Protein AF-0000000078662053 (afdb_homodimer)

InterPro domains:
  IPR011032 GroES-like superfamily [SSF50129] (4-153)
  IPR013149 Alcohol dehydrogenase-like, C-terminal [PF00107] (160-265)
  IPR013154 Alcohol dehydrogenase-like, N-terminal [PF08240] (30-118)
  IPR020843 Enoylreductase domain [SM00829] (16-331)
  IPR036291 NAD(P)-binding domain superfamily [SSF51735] (121-272)
  IPR051603 Zinc-Containing ADH Family: Quinone Oxidoreductase/CCCR [PTHR44154] (5-331)

Nearest PDB structures (foldseek):
  3gaz-assembly1_B  TM=9.980E-01  e=2.563E-67  Novosphingobium aromaticivorans DSM 12444
  5k1s-assembly2_D  TM=8.506E-01  e=8.830E-27  Myxococcus xanthus DK 1622
  4eye-assembly1_A  TM=8.796E-01  e=3.516E-25  Mycobacteroides abscessus ATCC 19977
  5dp2-assembly1_A  TM=8.331E-01  e=6.910E-25  Lyngbya majuscula
  4w9n-assembly3_D  TM=8.211E-01  e=9.992E-23  Homo sapiens

Organism: Novosphingobium aromaticivorans (strain ATCC 700278 / DSM 12444 / CCUG 56034 / CIP 105152 / NBRC 16084 / F199) (NCBI:txid279238)

Sequence (686 aa):
MTTPTMIAAVVEEANGPFVLRKLARPQPAPGQVLVQIEASGTNPLDAKIRAGEAPHAQQPLPAILGMDLAGTVVAVGPEVDSFRVGDAVFGLTGGVGGLQGTHAQFAAVDARLLASKPAALTMRQASVLPLVFITAWEGLVDRAQVQDGQTVLIQGGGGGVGHVAIQIALARGARVFATARGSDLEYVRDLGATPIDASREPEDYAAEHTAGQGFDLVYDTLGGPVLDASFSAVKRFGHVVSCLGWGTHKLAPLSFKQATYSGVFTLHTLLANEGLAHFGEMLREADALVQTGKLAPRLDPRTFSIAEIGSAYDAVLGRNDVPRQRGKIAITVEPQFNLHEQRMTTPTMIAAVVEEANGPFVLRKLARPQPAPGQVLVQIEASGTNPLDAKIRAGEAPHAQQPLPAILGMDLAGTVVAVGPEVDSFRVGDAVFGLTGGVGGLQGTHAQFAAVDARLLASKPAALTMRQASVLPLVFITAWEGLVDRAQVQDGQTVLIQGGGGGVGHVAIQIALARGARVFATARGSDLEYVRDLGATPIDASREPEDYAAEHTAGQGFDLVYDTLGGPVLDASFSAVKRFGHVVSCLGWGTHKLAPLSFKQATYSGVFTLHTLLANEGLAHFGEMLREADALVQTGKLAPRLDPRTFSIAEIGSAYDAVLGRNDVPRQRGKIAITVEPQFNLHEQR

Solvent-accessible surface area (backbone atoms only — not compa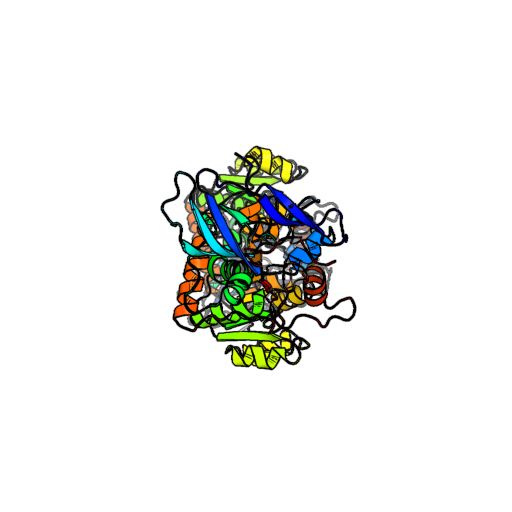rable to full-atom values): 33588 Å² total; per-residue (Å²): 130,84,75,56,65,32,47,30,38,30,31,60,45,67,68,47,65,70,39,81,38,82,39,74,46,71,72,37,47,74,39,12,26,22,29,42,25,40,8,20,13,58,51,75,63,46,56,31,45,42,54,66,70,34,74,90,46,48,52,62,71,55,34,36,42,28,33,12,26,8,29,31,27,71,41,71,15,53,86,50,80,91,67,52,70,69,40,50,29,26,24,49,64,32,36,34,50,68,38,67,18,33,42,26,32,56,42,55,32,58,50,44,27,36,25,66,44,43,84,92,46,52,48,50,51,46,4,51,34,34,58,30,44,49,47,27,41,44,36,42,48,72,68,64,51,67,45,65,69,37,39,33,35,30,40,43,19,58,40,74,39,20,46,43,36,53,29,53,42,45,71,45,45,26,45,44,32,23,24,21,60,76,74,30,31,57,52,30,38,73,71,67,30,48,56,36,65,59,86,58,54,41,68,55,56,20,38,71,75,39,77,56,51,25,28,48,30,26,42,29,65,72,16,65,72,56,37,54,38,42,36,61,25,33,13,66,63,14,38,37,29,22,64,38,46,50,51,74,43,67,35,33,62,28,15,70,34,33,16,32,39,34,24,41,43,69,62,48,32,71,64,66,70,42,69,48,51,54,51,13,53,50,40,46,50,49,30,54,33,39,74,70,69,47,45,75,74,60,60,25,87,69,82,32,42,63,90,40,40,63,60,49,55,26,17,69,69,41,35,94,90,31,67,53,55,63,50,36,47,33,31,36,30,59,82,79,63,60,89,67,77,85,117,128,84,75,57,63,32,47,31,38,31,30,61,46,65,68,46,66,70,40,82,39,83,39,75,46,73,72,37,48,74,39,12,25,22,28,41,26,41,8,20,10,56,50,76,63,47,57,30,44,45,54,64,70,35,75,90,46,48,52,64,70,56,36,37,43,27,34,13,25,7,27,30,28,71,40,70,16,53,90,50,81,88,66,52,69,69,40,51,30,25,25,50,67,31,36,35,51,67,38,66,17,31,42,25,31,56,42,53,31,59,50,42,27,36,25,65,45,44,84,90,46,53,49,50,51,45,5,52,34,33,57,31,44,49,47,27,42,44,36,43,49,72,68,64,52,67,45,64,69,37,38,33,36,30,40,44,19,58,42,74,39,19,45,43,34,51,29,54,42,45,70,47,46,27,45,44,32,22,24,21,58,75,74,30,32,58,52,32,38,73,71,67,29,47,57,37,63,60,86,57,53,43,70,57,54,20,37,73,75,40,77,57,50,26,25,48,29,25,40,30,64,74,17,65,73,56,37,54,39,42,36,63,24,33,12,67,62,13,37,37,28,23,65,38,47,49,49,74,43,69,34,32,61,27,15,70,31,34,16,33,39,34,26,40,43,71,63,48,32,70,64,67,70,43,70,47,51,53,50,14,54,51,41,45,50,48,28,54,32,38,75,70,71,48,46,75,73,58,59,26,86,68,82,31,41,62,89,40,42,62,59,49,55,26,17,69,69,42,34,94,90,32,67,52,55,63,50,36,46,33,32,36,30,60,82,79,64,66,90,72,77,87,118

Radius of gyration: 30.58 Å; Cα contacts (8 Å, |Δi|>4): 1818; chains: 2; bounding box: 50×102×72 Å

Foldseek 3Di:
DPQDWWWFFWQADAPGGTDIDIGGADDAEAQKFKWQFFKFWDDPVQNCVSNVNCVVQVEDPRARAGFKTWGFTQGDYHPDDPDDGGFIKIFRFDRGQHAHHRRIRMHIGRPLGIAGFQPVDDRQFRRHQQPLLLQLCCFCPVPQNAAAAFEEEEEALQDSNNVNNLLVNVVRHYQYEYEDDDPSQVVSVVLPHHYDHNPDQLQVVLCVPVVRQAGQEYEYEDEDVVVQSNLQRHGQQHEYEYQHPDDDYDCCSNVVSVYYYDYGDPSCCVNVVPPSNVSRVSVVVVSVCVVVVSDGFFEFPDAAESVRVRLQSCQCVVHPVHDHGSGIYMYGYDNPDDPPPPD/DPQDWWWFFWQADAPGGTDIDIGGADDAEAQKFKWQFFKFWDDPVQNCVSNVNCVVQVEDPRARAGFKTWGFTQGDYHPDDPDDGGFIKIFRFDRGQHAHHRRIRMHIGRPLGIAGFQPVDDRQFRRHQQPLLLQLCCFCPVPQNAAAAFEEEEEALQDSNNVNNLLVNVVRHYQYEYEDDDPSQVVSVVLPHHYDHNPDQLQVVLCVPVVRQAGQEYEYEDEDVVVQSNLQRHGQQHEYEYQHPDDDYDCCSNVVSVYYYDYGDPSCCVNVVPPSNVSRVSVVVVSVCVVVVSDGFFEFPDAAESVRVRLQSCQCVVHPVRDHGSGIYMYGYDNPDDPDDPD

pLDDT: mean 96.48, std 7.67, range [32.75, 99.0]

Structure (mmCIF, N/CA/C/O backbone):
data_AF-0000000078662053-model_v1
#
loop_
_entity.id
_entity.type
_entity.pdbx_description
1 polymer 'Alcohol dehydrogenase superfamily, zinc-containing'
#
loop_
_atom_site.group_PDB
_atom_site.id
_atom_site.type_symbol
_atom_site.label_atom_id
_atom_site.label_alt_id
_atom_site.label_comp_id
_atom_site.label_asym_id
_atom_site.label_entity_id
_atom_site.label_seq_id
_atom_site.pdbx_PDB_ins_code
_atom_site.Cartn_x
_atom_site.Cartn_y
_atom_site.Cartn_z
_atom_site.occupancy
_atom_site.B_iso_or_equiv
_atom_site.auth_seq_id
_atom_site.auth_comp_id
_atom_site.auth_asym_id
_atom_site.auth_atom_id
_atom_site.pdbx_PDB_model_num
ATOM 1 N N . MET A 1 1 ? -24.281 41.906 30.281 1 46.31 1 MET A N 1
ATOM 2 C CA . MET A 1 1 ? -22.828 41.844 30.234 1 46.31 1 MET A CA 1
ATOM 3 C C . MET A 1 1 ? -22.328 41.688 28.797 1 46.31 1 MET A C 1
ATOM 5 O O . MET A 1 1 ? -22.828 40.844 28.047 1 46.31 1 MET A O 1
ATOM 9 N N . THR A 1 2 ? -21.75 42.688 28.172 1 67.06 2 THR A N 1
ATOM 10 C CA . THR A 1 2 ? -21.422 42.719 26.75 1 67.06 2 THR A CA 1
ATOM 11 C C . THR A 1 2 ? -20.547 41.531 26.359 1 67.06 2 THR A C 1
ATOM 13 O O . THR A 1 2 ? -19.594 41.219 27.062 1 67.06 2 THR A O 1
ATOM 16 N N . THR A 1 3 ? -20.953 40.688 25.516 1 84.31 3 THR A N 1
ATOM 17 C CA . THR A 1 3 ? -20.234 39.531 25.047 1 84.31 3 THR A CA 1
ATOM 18 C C . THR A 1 3 ? -18.844 39.906 24.547 1 84.31 3 THR A C 1
ATOM 20 O O . THR A 1 3 ? -18.703 40.812 23.703 1 84.31 3 THR A O 1
ATOM 23 N N . PRO A 1 4 ? -17.844 39.406 25.219 1 92.5 4 PRO A N 1
ATOM 24 C CA . PRO A 1 4 ? -16.484 39.719 24.75 1 92.5 4 PRO A CA 1
ATOM 25 C C . PRO A 1 4 ? -16.297 39.5 23.25 1 92.5 4 PRO A C 1
ATOM 27 O O . PRO A 1 4 ? -16.953 38.594 22.688 1 92.5 4 PRO A O 1
ATOM 30 N N . THR A 1 5 ? -15.5 40.344 22.672 1 95.06 5 THR A N 1
ATOM 31 C CA . THR A 1 5 ? -15.266 40.25 21.234 1 95.06 5 THR A CA 1
ATOM 32 C C . THR A 1 5 ? -13.805 39.938 20.938 1 95.06 5 THR A C 1
ATOM 34 O O . THR A 1 5 ? -12.969 39.938 21.828 1 95.06 5 THR A O 1
ATOM 37 N N . MET A 1 6 ? -13.578 39.594 19.703 1 95.56 6 MET A N 1
ATOM 38 C CA . MET A 1 6 ? -12.227 39.375 19.203 1 95.56 6 MET A CA 1
ATOM 39 C C . MET A 1 6 ? -12.094 39.844 17.766 1 95.56 6 MET A C 1
ATOM 41 O O . MET A 1 6 ? -13.094 40.062 17.078 1 95.56 6 MET A O 1
ATOM 45 N N . ILE A 1 7 ? -10.852 40.094 17.391 1 96.62 7 ILE A N 1
ATOM 46 C CA . ILE A 1 7 ? -10.539 40.344 16 1 96.62 7 ILE A CA 1
ATOM 47 C C . ILE A 1 7 ? -10.141 39.062 15.305 1 96.62 7 ILE A C 1
ATOM 49 O O . ILE A 1 7 ? -9.391 38.25 15.867 1 96.62 7 ILE A O 1
ATOM 53 N N . ALA A 1 8 ? -10.672 38.875 14.102 1 97.62 8 ALA A N 1
ATOM 54 C CA . ALA A 1 8 ? -10.312 37.719 13.273 1 97.62 8 ALA A CA 1
ATOM 55 C C . ALA A 1 8 ? -10.195 38.125 11.805 1 97.62 8 ALA A C 1
ATOM 57 O O . ALA A 1 8 ? -10.797 39.125 11.375 1 97.62 8 ALA A O 1
ATOM 58 N N . ALA A 1 9 ? -9.344 37.469 11.109 1 98 9 ALA A N 1
ATOM 59 C CA . ALA A 1 9 ? -9.258 37.656 9.656 1 98 9 ALA A CA 1
ATOM 60 C C . ALA A 1 9 ? -10.203 36.688 8.938 1 98 9 ALA A C 1
ATOM 62 O O . ALA A 1 9 ? -10.055 35.469 9.023 1 98 9 ALA A O 1
ATOM 63 N N . VAL A 1 10 ? -11.125 37.219 8.188 1 98.31 10 VAL A N 1
ATOM 64 C CA . VAL A 1 10 ? -12.164 36.438 7.547 1 98.31 10 VAL A CA 1
ATOM 65 C C . VAL A 1 10 ? -12.031 36.531 6.027 1 98.31 10 VAL A C 1
ATOM 67 O O . VAL A 1 10 ? -11.727 37.594 5.488 1 98.31 10 VAL A O 1
ATOM 70 N N . VAL A 1 11 ? -12.148 35.406 5.395 1 98.44 11 VAL A N 1
ATOM 71 C CA . VAL A 1 11 ? -12.305 35.344 3.945 1 98.44 11 VAL A CA 1
ATOM 72 C C . VAL A 1 11 ? -13.766 35.062 3.596 1 98.44 11 VAL A C 1
ATOM 74 O O . VAL A 1 11 ? -14.336 34.062 4.02 1 98.44 11 VAL A O 1
ATOM 77 N N . GLU A 1 12 ? -14.344 35.906 2.789 1 97.88 12 GLU A N 1
ATOM 78 C CA . GLU A 1 12 ? -15.781 35.812 2.553 1 97.88 12 GLU A CA 1
ATOM 79 C C . GLU A 1 12 ? -16.094 34.906 1.361 1 97.88 12 GLU A C 1
ATOM 81 O O . GLU A 1 12 ? -17.094 34.188 1.377 1 97.88 12 GLU A O 1
ATOM 86 N N . GLU A 1 13 ? -15.289 35.031 0.369 1 97.81 13 GLU A N 1
ATOM 87 C CA . GLU A 1 13 ? -15.477 34.25 -0.857 1 97.81 13 GLU A CA 1
ATOM 88 C C . GLU A 1 13 ? -14.148 33.781 -1.425 1 97.81 13 GLU A C 1
ATOM 90 O O . GLU A 1 13 ? -13.086 34.281 -1.036 1 97.81 13 GLU A O 1
ATOM 95 N N . ALA A 1 14 ? -14.266 32.844 -2.309 1 97.56 14 ALA A N 1
ATOM 96 C CA . ALA A 1 14 ? -13.062 32.312 -2.908 1 97.56 14 ALA A CA 1
ATOM 97 C C . ALA A 1 14 ? -12.195 33.406 -3.529 1 97.56 14 ALA A C 1
ATOM 99 O O . ALA A 1 14 ? -12.703 34.25 -4.25 1 97.56 14 ALA A O 1
ATOM 100 N N . ASN A 1 15 ? -10.961 33.406 -3.188 1 95.56 15 ASN A N 1
ATOM 101 C CA . ASN A 1 15 ? -9.953 34.344 -3.672 1 95.56 15 ASN A CA 1
ATOM 102 C C . ASN A 1 15 ? -10.242 35.75 -3.195 1 95.56 15 ASN A C 1
ATOM 104 O O . ASN A 1 15 ? -9.672 36.719 -3.721 1 95.56 15 ASN A O 1
ATOM 108 N N . GLY A 1 16 ? -11.109 35.906 -2.33 1 96.38 16 GLY A N 1
ATOM 109 C CA . GLY A 1 16 ? -11.352 37.25 -1.763 1 96.38 16 GLY A CA 1
ATOM 110 C C . GLY A 1 16 ? -10.258 37.688 -0.814 1 96.38 16 GLY A C 1
ATOM 111 O O . GLY A 1 16 ? -9.43 36.875 -0.387 1 96.38 16 GLY A O 1
ATOM 112 N N . PRO A 1 17 ? -10.266 38.938 -0.513 1 96.56 17 PRO A N 1
ATOM 113 C CA . PRO A 1 17 ? -9.297 39.438 0.458 1 96.56 17 PRO A CA 1
ATOM 114 C C . PRO A 1 17 ? -9.586 39 1.884 1 96.56 17 PRO A C 1
ATOM 116 O O . PRO A 1 17 ? -10.719 38.625 2.191 1 96.56 17 PRO A O 1
ATOM 119 N N . PHE A 1 18 ? -8.57 38.969 2.689 1 97.69 18 PHE A N 1
ATOM 120 C CA . PHE A 1 18 ? -8.797 38.875 4.125 1 97.69 18 PHE A CA 1
ATOM 121 C C . PHE A 1 18 ? -9.398 40.156 4.664 1 97.69 18 PHE A C 1
ATOM 123 O O . PHE A 1 18 ? -8.914 41.25 4.359 1 97.69 18 PHE A O 1
ATOM 130 N N . VAL A 1 19 ? -10.406 40.031 5.441 1 97.75 19 VAL A N 1
ATOM 131 C CA . VAL A 1 19 ? -11.031 41.188 6.086 1 97.75 19 VAL A CA 1
ATOM 132 C C . VAL A 1 19 ? -10.977 41 7.605 1 97.75 19 VAL A C 1
ATOM 134 O O . VAL A 1 19 ? -11.445 40 8.133 1 97.75 19 VAL A O 1
ATOM 137 N N . LEU A 1 20 ? -10.398 41.969 8.289 1 97.19 20 LEU A N 1
ATOM 138 C CA . LEU A 1 20 ? -10.422 41.938 9.742 1 97.19 20 LEU A CA 1
ATOM 139 C C . LEU A 1 20 ? -11.797 42.344 10.273 1 97.19 20 LEU A C 1
ATOM 141 O O . LEU A 1 20 ? -12.336 43.375 9.914 1 97.19 20 LEU A O 1
ATOM 145 N N . ARG A 1 21 ? -12.312 41.438 11.078 1 96.56 21 ARG A N 1
ATOM 146 C CA . ARG A 1 21 ? -13.641 41.688 11.641 1 96.56 21 ARG A CA 1
ATOM 147 C C . ARG A 1 21 ? -13.633 41.531 13.156 1 96.56 21 ARG A C 1
ATOM 149 O O . ARG A 1 21 ? -12.828 40.781 13.711 1 96.56 21 ARG A O 1
ATOM 156 N N . LYS A 1 22 ? -14.469 42.344 13.727 1 95.94 22 LYS A N 1
ATOM 157 C CA . LYS A 1 22 ? -14.773 42.156 15.141 1 95.94 22 LYS A CA 1
ATOM 158 C C . LYS A 1 22 ? -15.898 41.156 15.328 1 95.94 22 LYS A C 1
ATOM 160 O O . LYS A 1 22 ? -17.016 41.375 14.859 1 95.94 22 LYS A O 1
ATOM 165 N N . LEU A 1 23 ? -15.578 40.094 16 1 96.31 23 LEU A N 1
ATOM 166 C CA . LEU A 1 23 ? -16.531 39 16.203 1 96.31 23 LEU A CA 1
ATOM 167 C C . LEU A 1 23 ? -16.672 38.688 17.688 1 96.31 23 LEU A C 1
ATOM 169 O O . LEU A 1 23 ? -15.844 39.094 18.5 1 96.31 23 LEU A O 1
ATOM 173 N N . ALA A 1 24 ? -17.766 38 17.984 1 96.38 24 ALA A N 1
ATOM 174 C CA . ALA A 1 24 ? -17.906 37.5 19.344 1 96.38 24 ALA A CA 1
ATOM 175 C C . ALA A 1 24 ? -16.781 36.531 19.703 1 96.38 24 ALA A C 1
ATOM 177 O O . ALA A 1 24 ? -16.406 35.688 18.891 1 96.38 24 ALA A O 1
ATOM 178 N N . ARG A 1 25 ? -16.188 36.781 20.828 1 96.94 25 ARG A N 1
ATOM 179 C CA . ARG A 1 25 ? -15.172 35.844 21.297 1 96.94 25 ARG A CA 1
ATOM 180 C C . ARG A 1 25 ? -15.805 34.5 21.688 1 96.94 25 ARG A C 1
ATOM 182 O O . ARG A 1 25 ? -16.797 34.469 22.422 1 96.94 25 ARG A O 1
ATOM 189 N N . PRO A 1 26 ? -15.273 33.406 21.219 1 97.25 26 PRO A N 1
ATOM 190 C CA . PRO A 1 26 ? -15.883 32.125 21.578 1 97.25 26 PRO A CA 1
ATOM 191 C C . PRO A 1 26 ? -15.695 31.75 23.047 1 97.25 26 PRO A C 1
ATOM 193 O O . PRO A 1 26 ? -14.734 32.219 23.688 1 97.25 26 PRO A O 1
ATOM 196 N N . GLN A 1 27 ? -16.609 31.031 23.531 1 97.12 27 GLN A N 1
ATOM 197 C CA . GLN A 1 27 ? -16.516 30.422 24.859 1 97.12 27 GLN A CA 1
ATOM 198 C C . GLN A 1 27 ? -16.234 28.922 24.766 1 97.12 27 GLN A C 1
ATOM 200 O O . GLN A 1 27 ? -16.781 28.234 23.922 1 97.12 27 GLN A O 1
ATOM 205 N N . PRO A 1 28 ? -15.367 28.469 25.641 1 97.94 28 PRO A N 1
ATOM 206 C CA . PRO A 1 28 ? -15.055 27.047 25.531 1 97.94 28 PRO A CA 1
ATOM 207 C C . PRO A 1 28 ? -16.188 26.156 26.031 1 97.94 28 PRO A C 1
ATOM 209 O O . PRO A 1 28 ? -16.688 26.328 27.141 1 97.94 28 PRO A O 1
ATOM 212 N N . ALA A 1 29 ? -16.578 25.266 25.203 1 97.75 29 ALA A N 1
ATOM 213 C CA . ALA A 1 29 ? -17.547 24.219 25.547 1 97.75 29 ALA A CA 1
ATOM 214 C C . ALA A 1 29 ? -16.891 23.125 26.391 1 97.75 29 ALA A C 1
ATOM 216 O O . ALA A 1 29 ? -15.688 23.172 26.641 1 97.75 29 ALA A O 1
ATOM 217 N N . PRO A 1 30 ? -17.734 22.156 26.922 1 98.19 30 PRO A N 1
ATOM 218 C CA . PRO A 1 30 ? -17.125 21.016 27.609 1 98.19 30 PRO A CA 1
ATOM 219 C C . PRO A 1 30 ? -16.031 20.328 26.766 1 98.19 30 PRO A C 1
ATOM 221 O O . PRO A 1 30 ? -16.25 20.062 25.578 1 98.19 30 PRO A O 1
ATOM 224 N N . GLY A 1 31 ? -14.867 20.109 27.359 1 98.44 31 GLY A N 1
ATOM 225 C CA . GLY A 1 31 ? -13.75 19.469 26.688 1 98.44 31 GLY A CA 1
ATOM 226 C C . GLY A 1 31 ? -12.883 20.438 25.906 1 98.44 31 GLY A C 1
ATOM 227 O O . GLY A 1 31 ? -11.867 20.047 25.312 1 98.44 31 GLY A O 1
ATOM 228 N N . GLN A 1 32 ? -13.242 21.719 25.969 1 98.75 32 GLN A N 1
ATOM 229 C CA . GLN A 1 32 ? -12.508 22.719 25.203 1 98.75 32 GLN A CA 1
ATOM 230 C C . GLN A 1 32 ? -11.781 23.703 26.125 1 98.75 32 GLN A C 1
ATOM 232 O O . GLN A 1 32 ? -12.117 23.797 27.312 1 98.75 32 GLN A O 1
ATOM 237 N N . VAL A 1 33 ? -10.789 24.359 25.594 1 98.88 33 VAL A N 1
ATOM 238 C CA . VAL A 1 33 ? -10.148 25.5 26.234 1 98.88 33 VAL A CA 1
ATOM 239 C C . VAL A 1 33 ? -10.172 26.703 25.297 1 98.88 33 VAL A C 1
ATOM 241 O O . VAL A 1 33 ? -10.273 26.531 24.078 1 98.88 33 VAL A O 1
ATOM 244 N N . LEU A 1 34 ? -10.164 27.797 25.875 1 98.56 34 LEU A N 1
ATOM 245 C CA . LEU A 1 34 ? -9.977 29.016 25.078 1 98.56 34 LEU A CA 1
ATOM 246 C C . LEU A 1 34 ? -8.508 29.406 25.031 1 98.56 34 LEU A C 1
ATOM 248 O O . LEU A 1 34 ? -7.863 29.578 26.062 1 98.56 34 LEU A O 1
ATOM 252 N N . VAL A 1 35 ? -7.992 29.484 23.875 1 98.81 35 VAL A N 1
ATOM 253 C CA . VAL A 1 35 ? -6.598 29.859 23.688 1 98.81 35 VAL A CA 1
ATOM 254 C C . VAL A 1 35 ? -6.512 31.281 23.141 1 98.81 35 VAL A C 1
ATOM 256 O O . VAL A 1 35 ? -7.18 31.625 22.172 1 98.81 35 VAL A O 1
ATOM 259 N N . GLN A 1 36 ? -5.824 32.094 23.844 1 98.69 36 GLN A N 1
ATOM 260 C CA . GLN A 1 36 ? -5.379 33.344 23.234 1 98.69 36 GLN A CA 1
ATOM 261 C C . GLN A 1 36 ? -4.215 33.125 22.281 1 98.69 36 GLN A C 1
ATOM 263 O O . GLN A 1 36 ? -3.096 32.844 22.719 1 98.69 36 GLN A O 1
ATOM 268 N N . ILE A 1 37 ? -4.508 33.281 21.016 1 98.75 37 ILE A N 1
ATOM 269 C CA . ILE A 1 37 ? -3.539 32.938 19.984 1 98.75 37 ILE A CA 1
ATOM 270 C C . ILE A 1 37 ? -2.475 34 19.891 1 98.75 37 ILE A C 1
ATOM 272 O O . ILE A 1 37 ? -2.797 35.188 19.766 1 98.75 37 ILE A O 1
ATOM 276 N N . GLU A 1 38 ? -1.297 33.625 19.984 1 98.56 38 GLU A N 1
ATOM 277 C CA . GLU A 1 38 ? -0.187 34.531 19.828 1 98.56 38 GLU A CA 1
ATOM 278 C C . GLU A 1 38 ? 0.455 34.438 18.453 1 98.56 38 GLU A C 1
ATOM 280 O O . GLU A 1 38 ? 1.004 35.406 17.938 1 98.56 38 GLU A O 1
ATOM 285 N N . ALA A 1 39 ? 0.437 33.219 17.938 1 98.69 39 ALA A N 1
ATOM 286 C CA . ALA A 1 39 ? 0.943 32.969 16.594 1 98.69 39 ALA A CA 1
ATOM 287 C C . ALA A 1 39 ? 0.124 31.891 15.891 1 98.69 39 ALA A C 1
ATOM 289 O O . ALA A 1 39 ? -0.294 30.922 16.516 1 98.69 39 ALA A O 1
ATOM 290 N N . SER A 1 40 ? -0.155 32.125 14.641 1 98.69 40 SER A N 1
ATOM 291 C CA . SER A 1 40 ? -0.85 31.188 13.758 1 98.69 40 SER A CA 1
ATOM 292 C C . SER A 1 40 ? 0.036 30.766 12.594 1 98.69 40 SER A C 1
ATOM 294 O O . SER A 1 40 ? 0.528 31.609 11.844 1 98.69 40 SER A O 1
ATOM 296 N N . GLY A 1 41 ? 0.272 29.453 12.469 1 98.5 41 GLY A N 1
ATOM 297 C CA . GLY A 1 41 ? 1.052 28.969 11.344 1 98.5 41 GLY A CA 1
ATOM 298 C C . GLY A 1 41 ? 0.268 28.938 10.047 1 98.5 41 GLY A C 1
ATOM 299 O O . GLY A 1 41 ? -0.954 28.766 10.055 1 98.5 41 GLY A O 1
ATOM 300 N N . THR A 1 42 ? 0.982 29.156 8.938 1 98.06 42 THR A N 1
ATOM 301 C CA . THR A 1 42 ? 0.36 29.047 7.621 1 98.06 42 THR A CA 1
ATOM 302 C C . THR A 1 42 ? 0.786 27.766 6.91 1 98.06 42 THR A C 1
ATOM 304 O O . THR A 1 42 ? 1.894 27.281 7.129 1 98.06 42 THR A O 1
ATOM 307 N N . ASN A 1 43 ? -0.06 27.25 6.129 1 96.94 43 ASN A N 1
ATOM 308 C CA . ASN A 1 43 ? 0.182 26.078 5.281 1 96.94 43 ASN A CA 1
ATOM 309 C C . ASN A 1 43 ? -0.322 26.312 3.859 1 96.94 43 ASN A C 1
ATOM 311 O O . ASN A 1 43 ? -1.293 27.047 3.65 1 96.94 43 ASN A O 1
ATOM 315 N N . PRO A 1 44 ? 0.357 25.672 2.869 1 94.88 44 PRO A N 1
ATOM 316 C CA . PRO A 1 44 ? -0.16 25.75 1.5 1 94.88 44 PRO A CA 1
ATOM 317 C C . PRO A 1 44 ? -1.641 25.391 1.406 1 94.88 44 PRO A C 1
ATOM 319 O O . PRO A 1 44 ? -2.365 25.953 0.581 1 94.88 44 PRO A O 1
ATOM 322 N N . LEU A 1 45 ? -2.084 24.531 2.236 1 96.62 45 LEU A N 1
ATOM 323 C CA . LEU A 1 45 ? -3.48 24.109 2.242 1 96.62 45 LEU A CA 1
ATOM 324 C C . LEU A 1 45 ? -4.398 25.266 2.596 1 96.62 45 LEU A C 1
ATOM 326 O O . LEU A 1 45 ? -5.512 25.375 2.072 1 96.62 45 LEU A O 1
ATOM 330 N N . ASP A 1 46 ? -3.969 26.172 3.461 1 97.81 46 ASP A N 1
ATOM 331 C CA . ASP A 1 46 ? -4.746 27.359 3.77 1 97.81 46 ASP A CA 1
ATOM 332 C C . ASP A 1 46 ? -5.02 28.188 2.51 1 97.81 46 ASP A C 1
ATOM 334 O O . ASP A 1 46 ? -6.137 28.656 2.307 1 97.81 46 ASP A O 1
ATOM 338 N N . ALA A 1 47 ? -3.971 28.344 1.76 1 96.75 47 ALA A N 1
ATOM 339 C CA . ALA A 1 47 ? -4.09 29.109 0.528 1 96.75 47 ALA A CA 1
ATOM 340 C C . ALA A 1 47 ? -5.027 28.438 -0.462 1 96.75 47 ALA A C 1
ATOM 342 O O . ALA A 1 47 ? -5.797 29.094 -1.161 1 96.75 47 ALA A O 1
ATOM 343 N N . LYS A 1 48 ? -4.941 27.125 -0.533 1 96.75 48 LYS A N 1
ATOM 344 C CA . LYS A 1 48 ? -5.824 26.375 -1.428 1 96.75 48 LYS A CA 1
ATOM 345 C C . LYS A 1 48 ? -7.281 26.484 -0.984 1 96.75 48 LYS A C 1
ATOM 347 O O . LYS A 1 48 ? -8.18 26.609 -1.816 1 96.75 48 LYS A O 1
ATOM 352 N N . ILE A 1 49 ? -7.488 26.391 0.287 1 97.81 49 ILE A N 1
ATOM 353 C CA . ILE A 1 49 ? -8.836 26.562 0.827 1 97.81 49 ILE A CA 1
ATOM 354 C C . ILE A 1 49 ? -9.352 27.953 0.482 1 97.81 49 ILE A C 1
ATOM 356 O O . ILE A 1 49 ? -10.492 28.109 0.032 1 97.81 49 ILE A O 1
ATOM 360 N N . ARG A 1 50 ? -8.555 28.938 0.645 1 97.75 50 ARG A N 1
ATOM 361 C CA . ARG A 1 50 ? -8.93 30.297 0.303 1 97.75 50 ARG A CA 1
ATOM 362 C C . ARG A 1 50 ? -9.359 30.406 -1.159 1 97.75 50 ARG A C 1
ATOM 364 O O . ARG A 1 50 ? -10.312 31.109 -1.485 1 97.75 50 ARG A O 1
ATOM 371 N N . ALA A 1 51 ? -8.695 29.703 -1.958 1 96.69 51 ALA A N 1
ATOM 372 C CA . ALA A 1 51 ? -8.93 29.75 -3.398 1 96.69 51 ALA A CA 1
ATOM 373 C C . ALA A 1 51 ? -10.133 28.906 -3.787 1 96.69 51 ALA A C 1
ATOM 375 O O . ALA A 1 51 ? -10.57 28.922 -4.941 1 96.69 51 ALA A O 1
ATOM 376 N N . GLY A 1 52 ? -10.648 28.125 -2.889 1 95.81 52 GLY A N 1
ATOM 377 C CA . GLY A 1 52 ? -11.734 27.203 -3.201 1 95.81 52 GLY A CA 1
ATOM 378 C C . GLY A 1 52 ? -11.266 25.969 -3.938 1 95.81 52 GLY A C 1
ATOM 379 O O . GLY A 1 52 ? -12.039 25.344 -4.668 1 95.81 52 GLY A O 1
ATOM 380 N N . GLU A 1 53 ? -10.008 25.625 -3.76 1 95.44 53 GLU A N 1
ATOM 381 C CA . GLU A 1 53 ? -9.406 24.547 -4.535 1 95.44 53 GLU A CA 1
ATOM 382 C C . GLU A 1 53 ? -9.062 23.359 -3.643 1 95.44 53 GLU A C 1
ATOM 384 O O . GLU A 1 53 ? -8.227 22.516 -4.008 1 95.44 53 GLU A O 1
ATOM 389 N N . ALA A 1 54 ? -9.656 23.281 -2.496 1 96.12 54 ALA A N 1
ATOM 390 C CA . ALA A 1 54 ? -9.383 22.188 -1.563 1 96.12 54 ALA A CA 1
ATOM 391 C C . ALA A 1 54 ? -10.68 21.562 -1.044 1 96.12 54 ALA A C 1
ATOM 393 O O . ALA A 1 54 ? -10.953 21.609 0.158 1 96.12 54 ALA A O 1
ATOM 394 N N . PRO A 1 55 ? -11.406 20.922 -1.984 1 94.94 55 PRO A N 1
ATOM 395 C CA . PRO A 1 55 ? -12.672 20.359 -1.53 1 94.94 55 PRO A CA 1
ATOM 396 C C . PRO A 1 55 ? -12.492 19.328 -0.422 1 94.94 55 PRO A C 1
ATOM 398 O O . PRO A 1 55 ? -13.383 19.141 0.415 1 94.94 55 PRO A O 1
ATOM 401 N N . HIS A 1 56 ? -11.375 18.656 -0.374 1 94.62 56 HIS A N 1
ATOM 402 C CA . HIS A 1 56 ? -11.125 17.625 0.623 1 94.62 56 HIS A CA 1
ATOM 403 C C . HIS A 1 56 ? -11.031 18.219 2.023 1 94.62 56 HIS A C 1
ATOM 405 O O . HIS A 1 56 ? -11.133 17.5 3.018 1 94.62 56 HIS A O 1
ATOM 411 N N . ALA A 1 57 ? -10.781 19.484 2.16 1 97.38 57 ALA A N 1
ATOM 412 C CA . ALA A 1 57 ? -10.695 20.141 3.461 1 97.38 57 ALA A CA 1
ATOM 413 C C . ALA A 1 57 ? -12.086 20.422 4.023 1 97.38 57 ALA A C 1
ATOM 415 O O . ALA A 1 57 ? -12.227 20.734 5.211 1 97.38 57 ALA A O 1
ATOM 416 N N . GLN A 1 58 ? -13.102 20.453 3.148 1 97.44 58 GLN A N 1
ATOM 417 C CA . GLN A 1 58 ? -14.5 20.609 3.525 1 97.44 58 GLN A CA 1
ATOM 418 C C . GLN A 1 58 ? -14.703 21.859 4.379 1 97.44 58 GLN A C 1
ATOM 420 O O . GLN A 1 58 ? -15.367 21.812 5.418 1 97.44 58 GLN A O 1
ATOM 425 N N . GLN A 1 59 ? -14.055 22.938 3.98 1 98.12 59 GLN A N 1
ATOM 426 C CA . GLN A 1 59 ? -14.18 24.203 4.699 1 98.12 59 GLN A CA 1
ATOM 427 C C . GLN A 1 59 ? -15.031 25.203 3.918 1 98.12 59 GLN A C 1
ATOM 429 O O . GLN A 1 59 ? -14.578 25.781 2.924 1 98.12 59 GLN A O 1
ATOM 434 N N . PRO A 1 60 ? -16.203 25.484 4.398 1 97 60 PRO A N 1
ATOM 435 C CA . PRO A 1 60 ? -17.031 26.438 3.678 1 97 60 PRO A CA 1
ATOM 436 C C . PRO A 1 60 ? -16.625 27.891 3.928 1 97 60 PRO A C 1
ATOM 438 O O . PRO A 1 60 ? -16.188 28.234 5.031 1 97 60 PRO A O 1
ATOM 441 N N . LEU A 1 61 ? -16.797 28.719 2.984 1 96.5 61 LEU A N 1
ATOM 442 C CA . LEU A 1 61 ? -16.625 30.156 3.125 1 96.5 61 LEU A CA 1
ATOM 443 C C . LEU A 1 61 ? -17.984 30.844 3.318 1 96.5 61 LEU A C 1
ATOM 445 O O . LEU A 1 61 ? -19 30.375 2.809 1 96.5 61 LEU A O 1
ATOM 449 N N . PRO A 1 62 ? -18.062 32 4.051 1 97.62 62 PRO A N 1
ATOM 450 C CA . PRO A 1 62 ? -16.938 32.688 4.684 1 97.62 62 PRO A CA 1
ATOM 451 C C . PRO A 1 62 ? -16.344 31.906 5.852 1 97.62 62 PRO A C 1
ATOM 453 O O . PRO A 1 62 ? -17.031 31.109 6.484 1 97.62 62 PRO A O 1
ATOM 456 N N . ALA A 1 63 ? -15.039 32.125 6.098 1 98.31 63 ALA A N 1
ATOM 457 C CA . ALA A 1 63 ? -14.375 31.391 7.168 1 98.31 63 ALA A CA 1
ATOM 458 C C . ALA A 1 63 ? -13.172 32.156 7.703 1 98.31 63 ALA A C 1
ATOM 460 O O . ALA A 1 63 ? -12.602 33 7 1 98.31 63 ALA A O 1
ATOM 461 N N . ILE A 1 64 ? -12.898 31.906 9.008 1 98.62 64 ILE A N 1
ATOM 462 C CA . ILE A 1 64 ? -11.555 32.156 9.531 1 98.62 64 ILE A CA 1
ATOM 463 C C . ILE A 1 64 ? -10.641 30.984 9.141 1 98.62 64 ILE A C 1
ATOM 465 O O . ILE A 1 64 ? -10.914 29.828 9.477 1 98.62 64 ILE A O 1
ATOM 469 N N . LEU A 1 65 ? -9.57 31.281 8.406 1 98.38 65 LEU A N 1
ATOM 470 C CA . LEU A 1 65 ? -8.664 30.234 7.941 1 98.38 65 LEU A CA 1
ATOM 471 C C . LEU A 1 65 ? -7.539 30 8.945 1 98.38 65 LEU A C 1
ATOM 473 O O . LEU A 1 65 ? -7.59 30.5 10.07 1 98.38 65 LEU A O 1
ATOM 477 N N . GLY A 1 66 ? -6.609 29.141 8.547 1 98.62 66 GLY A N 1
ATOM 478 C CA . GLY A 1 66 ? -5.523 28.734 9.422 1 98.62 66 GLY A CA 1
ATOM 479 C C . GLY A 1 66 ? -5.824 27.469 10.195 1 98.62 66 GLY A C 1
ATOM 480 O O . GLY A 1 66 ? -6.953 27.25 10.641 1 98.62 66 GLY A O 1
ATOM 481 N N . MET A 1 67 ? -4.758 26.672 10.461 1 98.81 67 MET A N 1
ATOM 482 C CA . MET A 1 67 ? -4.977 25.375 11.102 1 98.81 67 MET A CA 1
ATOM 483 C C . MET A 1 67 ? -4.152 25.25 12.375 1 98.81 67 MET A C 1
ATOM 485 O O . MET A 1 67 ? -4.586 24.625 13.344 1 98.81 67 MET A O 1
ATOM 489 N N . ASP A 1 68 ? -3.027 25.844 12.414 1 98.81 68 ASP A N 1
ATOM 490 C CA . ASP A 1 68 ? -2.035 25.703 13.477 1 98.81 68 ASP A CA 1
ATOM 491 C C . ASP A 1 68 ? -2.01 26.922 14.383 1 98.81 68 ASP A C 1
ATOM 493 O O . ASP A 1 68 ? -2.064 28.062 13.906 1 98.81 68 ASP A O 1
ATOM 497 N N . LEU A 1 69 ? -1.897 26.656 15.648 1 98.75 69 LEU A N 1
ATOM 498 C CA . LEU A 1 69 ? -1.759 27.812 16.531 1 98.75 69 LEU A CA 1
ATOM 499 C C . LEU A 1 69 ? -0.773 27.516 17.656 1 98.75 69 LEU A C 1
ATOM 501 O O . LEU A 1 69 ? -0.487 26.359 17.953 1 98.75 69 LEU A O 1
ATOM 505 N N . ALA A 1 70 ? -0.195 28.531 18.219 1 98.88 70 ALA A N 1
ATOM 506 C CA . ALA A 1 70 ? 0.446 28.578 19.531 1 98.88 70 ALA A CA 1
ATOM 507 C C . ALA A 1 70 ? -0.044 29.781 20.344 1 98.88 70 ALA A C 1
ATOM 509 O O . ALA A 1 70 ? -0.26 30.859 19.797 1 98.88 70 ALA A O 1
ATOM 510 N N . GLY A 1 71 ? -0.248 29.531 21.578 1 98.69 71 GLY A N 1
ATOM 511 C CA . GLY A 1 71 ? -0.778 30.578 22.438 1 98.69 71 GLY A CA 1
ATOM 512 C C . GLY A 1 71 ? -0.903 30.172 23.891 1 98.69 71 GLY A C 1
ATOM 513 O O . GLY A 1 71 ? -0.196 29.281 24.344 1 98.69 71 GLY A O 1
ATOM 514 N N . THR A 1 72 ? -1.741 30.938 24.562 1 98.69 72 THR A N 1
ATOM 515 C CA . THR A 1 72 ? -1.909 30.734 26 1 98.69 72 THR A CA 1
ATOM 516 C C . THR A 1 72 ? -3.361 30.406 26.328 1 98.69 72 THR A C 1
ATOM 518 O O . THR A 1 72 ? -4.281 31.047 25.828 1 98.69 72 THR A O 1
ATOM 521 N N . VAL A 1 73 ? -3.512 29.391 27.188 1 98.81 73 VAL A N 1
ATOM 522 C CA . VAL A 1 73 ? -4.855 29.078 27.656 1 98.81 73 VAL A CA 1
ATOM 523 C C . VAL A 1 73 ? -5.363 30.188 28.562 1 98.81 73 VAL A C 1
ATOM 525 O O . VAL A 1 73 ? -4.695 30.562 29.531 1 98.81 73 VAL A O 1
ATOM 528 N N . VAL A 1 74 ? -6.566 30.703 28.297 1 98.31 74 VAL A N 1
ATOM 529 C CA . VAL A 1 74 ? -7.059 31.812 29.094 1 98.31 74 VAL A CA 1
ATOM 530 C C . VAL A 1 74 ? -8.391 31.438 29.734 1 98.31 74 VAL A C 1
ATOM 532 O O . VAL A 1 74 ? -8.867 32.125 30.641 1 98.31 74 VAL A O 1
ATOM 535 N N . ALA A 1 75 ? -8.984 30.422 29.297 1 98.38 75 ALA A N 1
ATOM 536 C CA . ALA A 1 75 ? -10.164 29.844 29.938 1 98.38 75 ALA A CA 1
ATOM 537 C C . ALA A 1 75 ? -10.242 28.344 29.688 1 98.38 75 ALA A C 1
ATOM 539 O O . ALA A 1 75 ? -9.758 27.859 28.656 1 98.38 75 ALA A O 1
ATOM 540 N N . VAL A 1 76 ? -10.797 27.641 30.656 1 98.44 76 VAL A N 1
ATOM 541 C CA . VAL A 1 76 ? -10.945 26.188 30.578 1 98.44 76 VAL A CA 1
ATOM 542 C C . VAL A 1 76 ? -12.422 25.812 30.703 1 98.44 76 VAL A C 1
ATOM 544 O O . VAL A 1 76 ? -13.102 26.25 31.641 1 98.44 76 VAL A O 1
ATOM 547 N N . GLY A 1 77 ? -12.906 25.094 29.672 1 97.88 77 GLY A N 1
ATOM 548 C CA . GLY A 1 77 ? -14.273 24.609 29.766 1 97.88 77 GLY A CA 1
ATOM 549 C C . GLY A 1 77 ? -14.438 23.469 30.75 1 97.88 77 GLY A C 1
ATOM 550 O O . GLY A 1 77 ? -13.453 22.969 31.297 1 97.88 77 GLY A O 1
ATOM 551 N N . PRO A 1 78 ? -15.719 23.109 30.922 1 97 78 PRO A N 1
ATOM 552 C CA . PRO A 1 78 ? -15.969 21.938 31.781 1 97 78 PRO A CA 1
ATOM 553 C C . PRO A 1 78 ? -15.273 20.672 31.281 1 97 78 PRO A C 1
ATOM 555 O O . PRO A 1 78 ? -15.062 20.516 30.062 1 97 78 PRO A O 1
ATOM 558 N N . GLU A 1 79 ? -14.844 19.812 32.156 1 96.75 79 GLU A N 1
ATOM 559 C CA . GLU A 1 79 ? -14.359 18.453 31.906 1 96.75 79 GLU A CA 1
ATOM 560 C C . GLU A 1 79 ? -12.969 18.484 31.281 1 96.75 79 GLU A C 1
ATOM 562 O O . GLU A 1 79 ? -12.586 17.562 30.562 1 96.75 79 GLU A O 1
ATOM 567 N N . VAL A 1 80 ? -12.297 19.609 31.406 1 97.62 80 VAL A N 1
ATOM 568 C CA . VAL A 1 80 ? -10.898 19.672 31 1 97.62 80 VAL A CA 1
ATOM 569 C C . VAL A 1 80 ? -10 19.703 32.219 1 97.62 80 VAL A C 1
ATOM 571 O O . VAL A 1 80 ? -10.125 20.578 33.094 1 97.62 80 VAL A O 1
ATOM 574 N N . ASP A 1 81 ? -9.094 18.703 32.344 1 96.5 81 ASP A N 1
ATOM 575 C CA . ASP A 1 81 ? -8.164 18.656 33.438 1 96.5 81 ASP A CA 1
ATOM 576 C C . ASP A 1 81 ? -6.715 18.656 32.969 1 96.5 81 ASP A C 1
ATOM 578 O O . ASP A 1 81 ? -5.789 18.797 33.781 1 96.5 81 ASP A O 1
ATOM 582 N N . SER A 1 82 ? -6.523 18.625 31.672 1 97.31 82 SER A N 1
ATOM 583 C CA . SER A 1 82 ? -5.184 18.469 31.109 1 97.31 82 SER A CA 1
ATOM 584 C C . SER A 1 82 ? -4.465 19.812 31.016 1 97.31 82 SER A C 1
ATOM 586 O O . SER A 1 82 ? -3.242 19.844 30.859 1 97.31 82 SER A O 1
ATOM 588 N N . PHE A 1 83 ? -5.215 20.953 31.062 1 98.56 83 PHE A N 1
ATOM 589 C CA . PHE A 1 83 ? -4.633 22.281 30.938 1 98.56 83 PHE A CA 1
ATOM 590 C C . PHE A 1 83 ? -5.242 23.234 31.953 1 98.56 83 PHE A C 1
ATOM 592 O O . PHE A 1 83 ? -6.359 23.016 32.438 1 98.56 83 PHE A O 1
ATOM 599 N N . ARG A 1 84 ? -4.496 24.297 32.281 1 98.31 84 ARG A N 1
ATOM 600 C CA . ARG A 1 84 ? -4.953 25.375 33.156 1 98.31 84 ARG A CA 1
ATOM 601 C C . ARG A 1 84 ? -4.695 26.734 32.5 1 98.31 84 ARG A C 1
ATOM 603 O O . ARG A 1 84 ? -3.885 26.859 31.594 1 98.31 84 ARG A O 1
ATOM 610 N N . VAL A 1 85 ? -5.398 27.656 33.062 1 98.56 85 VAL A N 1
ATOM 611 C CA . VAL A 1 85 ? -5.184 29.031 32.625 1 98.56 85 VAL A CA 1
ATOM 612 C C . VAL A 1 85 ? -3.715 29.406 32.812 1 98.56 85 VAL A C 1
ATOM 614 O O . VAL A 1 85 ? -3.125 29.125 33.844 1 98.56 85 VAL A O 1
ATOM 617 N N . GLY A 1 86 ? -3.113 29.906 31.75 1 98.56 86 GLY A N 1
ATOM 618 C CA . GLY A 1 86 ? -1.716 30.312 31.797 1 98.56 86 GLY A CA 1
ATOM 619 C C . GLY A 1 86 ? -0.796 29.375 31.047 1 98.56 86 GLY A C 1
ATOM 620 O O . GLY A 1 86 ? 0.347 29.719 30.75 1 98.56 86 GLY A O 1
ATOM 621 N N . ASP A 1 87 ? -1.265 28.172 30.75 1 98.69 87 ASP A N 1
ATOM 622 C CA . ASP A 1 87 ? -0.443 27.203 30.031 1 98.69 87 ASP A CA 1
ATOM 623 C C . ASP A 1 87 ? -0.168 27.672 28.609 1 98.69 87 ASP A C 1
ATOM 625 O O . ASP A 1 87 ? -1.081 28.094 27.891 1 98.69 87 ASP A O 1
ATOM 629 N N . ALA A 1 88 ? 1.13 27.625 28.156 1 98.81 88 ALA A N 1
ATOM 630 C CA . ALA A 1 88 ? 1.493 27.797 26.75 1 98.81 88 ALA A CA 1
ATOM 631 C C . ALA A 1 88 ? 1.252 26.5 25.969 1 98.81 88 ALA A C 1
ATOM 633 O O . ALA A 1 88 ? 1.705 25.438 26.375 1 98.81 88 ALA A O 1
ATOM 634 N N . VAL A 1 89 ? 0.506 26.609 24.859 1 98.94 89 VAL A N 1
ATOM 635 C CA . VAL A 1 89 ? 0.107 25.406 24.125 1 98.94 89 VAL A CA 1
ATOM 636 C C . VAL A 1 89 ? 0.314 25.625 22.625 1 98.94 89 VAL A C 1
ATOM 638 O O . VAL A 1 89 ? 0.503 26.75 22.172 1 98.94 89 VAL A O 1
ATOM 641 N N . PHE A 1 90 ? 0.381 24.609 21.859 1 98.94 90 PHE A N 1
ATOM 642 C CA . PHE A 1 90 ? 0.373 24.625 20.406 1 98.94 90 PHE A CA 1
ATOM 643 C C . PHE A 1 90 ? -0.368 23.406 19.859 1 98.94 90 PHE A C 1
ATOM 645 O O . PHE A 1 90 ? -0.52 22.391 20.562 1 98.94 90 PHE A O 1
ATOM 652 N N . GLY A 1 91 ? -0.929 23.484 18.656 1 98.94 91 GLY A N 1
ATOM 653 C CA . GLY A 1 91 ? -1.656 22.359 18.109 1 98.94 91 GLY A CA 1
ATOM 654 C C . GLY A 1 91 ? -2.262 22.641 16.75 1 98.94 91 GLY A C 1
ATOM 655 O O . GLY A 1 91 ? -2.256 23.781 16.281 1 98.94 91 GLY A O 1
ATOM 656 N N . LEU A 1 92 ? -2.602 21.609 16.016 1 98.88 92 LEU A N 1
ATOM 657 C CA . LEU A 1 92 ? -3.465 21.609 14.844 1 98.88 92 LEU A CA 1
ATOM 658 C C . LEU A 1 92 ? -4.934 21.562 15.25 1 98.88 92 LEU A C 1
ATOM 660 O O . LEU A 1 92 ? -5.434 20.516 15.688 1 98.88 92 LEU A O 1
ATOM 664 N N . THR A 1 93 ? -5.723 22.641 15.008 1 98.44 93 THR A N 1
ATOM 665 C CA . THR A 1 93 ? -6.906 22.75 15.859 1 98.44 93 THR A CA 1
ATOM 666 C C . THR A 1 93 ? -8.141 23.094 15.023 1 98.44 93 THR A C 1
ATOM 668 O O . THR A 1 93 ? -9.258 23.078 15.531 1 98.44 93 THR A O 1
ATOM 671 N N . GLY A 1 94 ? -7.984 23.438 13.75 1 97.81 94 GLY A N 1
ATOM 672 C CA . GLY A 1 94 ? -9.172 23.828 13 1 97.81 94 GLY A CA 1
ATOM 673 C C . GLY A 1 94 ? -8.852 24.297 11.586 1 97.81 94 GLY A C 1
ATOM 674 O O . GLY A 1 94 ? -7.93 23.781 10.953 1 97.81 94 GLY A O 1
ATOM 675 N N . GLY A 1 95 ? -9.812 25.156 11.086 1 97.94 95 GLY A N 1
ATOM 676 C CA . GLY A 1 95 ? -9.633 25.688 9.742 1 97.94 95 GLY A CA 1
ATOM 677 C C . GLY A 1 95 ? -10.062 24.719 8.656 1 97.94 95 GLY A C 1
ATOM 678 O O . GLY A 1 95 ? -9.805 24.953 7.473 1 97.94 95 GLY A O 1
ATOM 679 N N . VAL A 1 96 ? -10.672 23.609 9.055 1 98.25 96 VAL A N 1
ATOM 680 C CA . VAL A 1 96 ? -11.203 22.609 8.133 1 98.25 96 VAL A CA 1
ATOM 681 C C . VAL A 1 96 ? -12.523 22.062 8.664 1 98.25 96 VAL A C 1
ATOM 683 O O . VAL A 1 96 ? -12.828 22.203 9.852 1 98.25 96 VAL A O 1
ATOM 686 N N . GLY A 1 97 ? -13.359 21.578 7.789 1 97.5 97 GLY A N 1
ATOM 687 C CA . GLY A 1 97 ? -14.586 20.891 8.188 1 97.5 97 GLY A CA 1
ATOM 688 C C . GLY A 1 97 ? -15.555 21.797 8.922 1 97.5 97 GLY A C 1
ATOM 689 O O . GLY A 1 97 ? -16.312 21.328 9.773 1 97.5 97 GLY A O 1
ATOM 690 N N . GLY A 1 98 ? -15.422 23.078 8.742 1 97.56 98 GLY A N 1
ATOM 691 C CA . GLY A 1 98 ? -16.312 24.031 9.391 1 97.56 98 GLY A CA 1
ATOM 692 C C . GLY A 1 98 ? -15.805 24.516 10.734 1 97.56 98 GLY A C 1
ATOM 693 O O . GLY A 1 98 ? -16.422 25.391 11.359 1 97.56 98 GLY A O 1
ATOM 694 N N . LEU A 1 99 ? -14.734 24.016 11.172 1 98.06 99 LEU A N 1
ATOM 695 C CA . LEU A 1 99 ? -14.141 24.453 12.43 1 98.06 99 LEU A CA 1
ATOM 696 C C . LEU A 1 99 ? -13.508 25.828 12.281 1 98.06 99 LEU A C 1
ATOM 698 O O . LEU A 1 99 ? -12.906 26.141 11.25 1 98.06 99 LEU A O 1
ATOM 702 N N . GLN A 1 100 ? -13.602 26.641 13.336 1 98.31 100 GLN A N 1
ATOM 703 C CA . GLN A 1 100 ? -12.945 27.938 13.312 1 98.31 100 GLN A CA 1
ATOM 704 C C . GLN A 1 100 ? -11.438 27.797 13.102 1 98.31 100 GLN A C 1
ATOM 706 O O . GLN A 1 100 ? -10.797 26.969 13.75 1 98.31 100 GLN A O 1
ATOM 711 N N . GLY A 1 101 ? -10.867 28.625 12.227 1 98.69 101 GLY A N 1
ATOM 712 C CA . GLY A 1 101 ? -9.43 28.641 12.023 1 98.69 101 GLY A CA 1
ATOM 713 C C . GLY A 1 101 ? -8.688 29.453 13.07 1 98.69 101 GLY A C 1
ATOM 714 O O . GLY A 1 101 ? -9.281 29.906 14.047 1 98.69 101 GLY A O 1
ATOM 715 N N . THR A 1 102 ? -7.375 29.625 12.812 1 98.75 102 THR A N 1
ATOM 716 C CA . THR A 1 102 ? -6.492 30.141 13.852 1 98.75 102 THR A CA 1
ATOM 717 C C . THR A 1 102 ? -6.082 31.578 13.539 1 98.75 102 THR A C 1
ATOM 719 O O . THR A 1 102 ? -5.375 32.219 14.328 1 98.75 102 THR A O 1
ATOM 722 N N . HIS A 1 103 ? -6.492 32.094 12.406 1 98.5 103 HIS A N 1
ATOM 723 C CA . HIS A 1 103 ? -6.215 33.5 12.102 1 98.5 103 HIS A CA 1
ATOM 724 C C . HIS A 1 103 ? -7.148 34.438 12.867 1 98.5 103 HIS A C 1
ATOM 726 O O . HIS A 1 103 ? -7.895 35.188 12.266 1 98.5 103 HIS A O 1
ATOM 732 N N . ALA A 1 104 ? -7.043 34.406 14.172 1 98.25 104 ALA A N 1
ATOM 733 C CA . ALA A 1 104 ? -7.887 35.125 15.109 1 98.25 104 ALA A CA 1
ATOM 734 C C . ALA A 1 104 ? -7.172 35.344 16.438 1 98.25 104 ALA A C 1
ATOM 736 O O . ALA A 1 104 ? -6.156 34.688 16.719 1 98.25 104 ALA A O 1
ATOM 737 N N . GLN A 1 105 ? -7.75 36.219 17.234 1 98.12 105 GLN A N 1
ATOM 738 C CA . GLN A 1 105 ? -7.141 36.469 18.531 1 98.12 105 GLN A CA 1
ATOM 739 C C . GLN A 1 105 ? -7.398 35.312 19.5 1 98.12 105 GLN A C 1
ATOM 741 O O . GLN A 1 105 ? -6.578 35.031 20.375 1 98.12 105 GLN A O 1
ATOM 746 N N . PHE A 1 106 ? -8.594 34.688 19.312 1 98.12 106 PHE A N 1
ATOM 747 C CA . PHE A 1 106 ? -8.961 33.594 20.203 1 98.12 106 PHE A CA 1
ATOM 748 C C . PHE A 1 106 ? -9.562 32.406 19.422 1 98.12 106 PHE A C 1
ATOM 750 O O . PHE A 1 106 ? -10.195 32.625 18.391 1 98.12 106 PHE A O 1
ATOM 757 N N . ALA A 1 107 ? -9.445 31.297 19.969 1 98.31 107 ALA A N 1
ATOM 758 C CA . ALA A 1 107 ? -10.125 30.109 19.453 1 98.31 107 ALA A CA 1
ATOM 759 C C . ALA A 1 107 ? -10.492 29.156 20.594 1 98.31 107 ALA A C 1
ATOM 761 O O . ALA A 1 107 ? -9.68 28.922 21.5 1 98.31 107 ALA A O 1
ATOM 762 N N . ALA A 1 108 ? -11.688 28.719 20.625 1 98.62 108 ALA A N 1
ATOM 763 C CA . ALA A 1 108 ? -12.078 27.609 21.5 1 98.62 108 ALA A CA 1
ATOM 764 C C . ALA A 1 108 ? -11.742 26.266 20.844 1 98.62 108 ALA A C 1
ATOM 766 O O . ALA A 1 108 ? -12.281 25.938 19.781 1 98.62 108 ALA A O 1
ATOM 767 N N . VAL A 1 109 ? -10.844 25.516 21.469 1 98.12 109 VAL A N 1
ATOM 768 C CA . VAL A 1 109 ? -10.344 24.328 20.781 1 98.12 109 VAL A CA 1
ATOM 769 C C . VAL A 1 109 ? -10.461 23.109 21.703 1 98.12 109 VAL A C 1
ATOM 771 O O . VAL A 1 109 ? -10.398 23.234 22.922 1 98.12 109 VAL A O 1
ATOM 774 N N . ASP A 1 110 ? -10.742 21.922 21.109 1 98.69 110 ASP A N 1
ATOM 775 C CA . ASP A 1 110 ? -10.727 20.656 21.828 1 98.69 110 ASP A CA 1
ATOM 776 C C . ASP A 1 110 ? -9.375 20.422 22.5 1 98.69 110 ASP A C 1
ATOM 778 O O . ASP A 1 110 ? -8.336 20.438 21.828 1 98.69 110 ASP A O 1
ATOM 782 N N . ALA A 1 111 ? -9.367 20.172 23.75 1 98.81 111 ALA A N 1
ATOM 783 C CA . ALA A 1 111 ? -8.133 20.062 24.531 1 98.81 111 ALA A CA 1
ATOM 784 C C . ALA A 1 111 ? -7.277 18.906 24.016 1 98.81 111 ALA A C 1
ATOM 786 O O . ALA A 1 111 ? -6.051 18.922 24.156 1 98.81 111 ALA A O 1
ATOM 787 N N . ARG A 1 112 ? -7.859 17.891 23.484 1 98.56 112 ARG A N 1
ATOM 788 C CA . ARG A 1 112 ? -7.16 16.703 23 1 98.56 112 ARG A CA 1
ATOM 789 C C . ARG A 1 112 ? -6.242 17.031 21.828 1 98.56 112 ARG A C 1
ATOM 791 O O . ARG A 1 112 ? -5.309 16.281 21.531 1 98.56 112 ARG A O 1
ATOM 798 N N . LEU A 1 113 ? -6.418 18.172 21.172 1 98.88 113 LEU A N 1
ATOM 799 C CA . LEU A 1 113 ? -5.664 18.562 19.984 1 98.88 113 LEU A CA 1
ATOM 800 C C . LEU A 1 113 ? -4.418 19.344 20.359 1 98.88 113 LEU A C 1
ATOM 802 O O . LEU A 1 113 ? -3.629 19.734 19.5 1 98.88 113 LEU A O 1
ATOM 806 N N . LEU A 1 114 ? -4.207 19.547 21.641 1 98.88 114 LEU A N 1
ATOM 807 C CA . LEU A 1 114 ? -3.156 20.438 22.094 1 98.88 114 LEU A CA 1
ATOM 808 C C . LEU A 1 114 ? -2.098 19.688 22.891 1 98.88 114 LEU A C 1
ATOM 810 O O . LEU A 1 114 ? -2.375 18.609 23.438 1 98.88 114 LEU A O 1
ATOM 814 N N . ALA A 1 115 ? -0.958 20.234 22.906 1 98.88 115 ALA A N 1
ATOM 815 C CA . ALA A 1 115 ? 0.115 19.891 23.828 1 98.88 115 ALA A CA 1
ATOM 816 C C . ALA A 1 115 ? 0.778 21.141 24.391 1 98.88 115 ALA A C 1
ATOM 818 O O . ALA A 1 115 ? 0.583 22.25 23.859 1 98.88 115 ALA A O 1
ATOM 819 N N . SER A 1 116 ? 1.479 20.922 25.453 1 98.75 116 SER A N 1
ATOM 820 C CA . SER A 1 116 ? 2.297 22.031 25.938 1 98.75 116 SER A CA 1
ATOM 821 C C . SER A 1 116 ? 3.328 22.453 24.906 1 98.75 116 SER A C 1
ATOM 823 O O . SER A 1 116 ? 3.975 21.625 24.281 1 98.75 116 SER A O 1
ATOM 825 N N . LYS A 1 117 ? 3.377 23.688 24.734 1 98.5 117 LYS A N 1
ATOM 826 C CA . LYS A 1 117 ? 4.395 24.234 23.844 1 98.5 117 LYS A CA 1
ATOM 827 C C . LYS A 1 117 ? 5.797 23.906 24.344 1 98.5 117 LYS A C 1
ATOM 829 O O . LYS A 1 117 ? 6.086 24.047 25.531 1 98.5 117 LYS A O 1
ATOM 834 N N . PRO A 1 118 ? 6.699 23.422 23.438 1 98.62 118 PRO A N 1
ATOM 835 C CA . PRO A 1 118 ? 8.086 23.25 23.891 1 98.62 118 PRO A CA 1
ATOM 836 C C . PRO A 1 118 ? 8.68 24.531 24.438 1 98.62 118 PRO A C 1
ATOM 838 O O . PRO A 1 118 ? 8.633 25.578 23.781 1 98.62 118 PRO A O 1
ATOM 841 N N . ALA A 1 119 ? 9.312 24.469 25.562 1 97.81 119 ALA A N 1
ATOM 842 C CA . ALA A 1 119 ? 9.836 25.641 26.25 1 97.81 119 ALA A CA 1
ATOM 843 C C . ALA A 1 119 ? 10.906 26.328 25.422 1 97.81 119 ALA A C 1
ATOM 845 O O . ALA A 1 119 ? 11.031 27.562 25.453 1 97.81 119 ALA A O 1
ATOM 846 N N . ALA A 1 120 ? 11.609 25.578 24.656 1 97.94 120 ALA A N 1
ATOM 847 C CA . ALA A 1 120 ? 12.758 26.094 23.922 1 97.94 120 ALA A CA 1
ATOM 848 C C . ALA A 1 120 ? 12.312 26.844 22.672 1 97.94 120 ALA A C 1
ATOM 850 O O . ALA A 1 120 ? 13.109 27.547 22.047 1 97.94 120 ALA A O 1
ATOM 851 N N . LEU A 1 121 ? 11.047 26.797 22.328 1 98.75 121 LEU A N 1
ATOM 852 C CA . LEU A 1 121 ? 10.562 27.422 21.109 1 98.75 121 LEU A CA 1
ATOM 853 C C . LEU A 1 121 ? 9.773 28.688 21.422 1 98.75 121 LEU A C 1
ATOM 855 O O . LEU A 1 121 ? 9.062 28.75 22.422 1 98.75 121 LEU A O 1
ATOM 859 N N . THR A 1 122 ? 9.945 29.703 20.547 1 98.44 122 THR A N 1
ATOM 860 C CA . THR A 1 122 ? 9.023 30.844 20.578 1 98.44 122 THR A CA 1
ATOM 861 C C . THR A 1 122 ? 7.633 30.422 20.109 1 98.44 122 THR A C 1
ATOM 863 O O . THR A 1 122 ? 7.457 29.344 19.547 1 98.44 122 THR A O 1
ATOM 866 N N . MET A 1 123 ? 6.633 31.266 20.422 1 98.38 123 MET A N 1
ATOM 867 C CA . MET A 1 123 ? 5.281 31 19.938 1 98.38 123 MET A CA 1
ATOM 868 C C . MET A 1 123 ? 5.262 30.906 18.422 1 98.38 123 MET A C 1
ATOM 870 O O . MET A 1 123 ? 4.574 30.047 17.859 1 98.38 123 MET A O 1
ATOM 874 N N . ARG A 1 124 ? 6.031 31.734 17.719 1 98.5 124 ARG A N 1
ATOM 875 C CA . ARG A 1 124 ? 6.094 31.703 16.266 1 98.5 124 ARG A CA 1
ATOM 876 C C . ARG A 1 124 ? 6.652 30.375 15.781 1 98.5 124 ARG A C 1
ATOM 878 O O . ARG A 1 124 ? 6.082 29.734 14.883 1 98.5 124 ARG A O 1
ATOM 885 N N . GLN A 1 125 ? 7.734 29.938 16.391 1 98.62 125 GLN A N 1
ATOM 886 C CA . GLN A 1 125 ? 8.352 28.672 16.031 1 98.62 125 GLN A CA 1
ATOM 887 C C . GLN A 1 125 ? 7.398 27.5 16.281 1 98.62 125 GLN A C 1
ATOM 889 O O . GLN A 1 125 ? 7.234 26.641 15.422 1 98.62 125 GLN A O 1
ATOM 894 N N . ALA A 1 126 ? 6.727 27.484 17.375 1 98.88 126 ALA A N 1
ATOM 895 C CA . ALA A 1 126 ? 5.828 26.391 17.75 1 98.88 126 ALA A CA 1
ATOM 896 C C . ALA A 1 126 ? 4.609 26.344 16.828 1 98.88 126 ALA A C 1
ATOM 898 O O . ALA A 1 126 ? 4.125 25.266 16.484 1 98.88 126 ALA A O 1
ATOM 899 N N . SER A 1 127 ? 4.148 27.5 16.391 1 98.81 127 SER A N 1
ATOM 900 C CA . SER A 1 127 ? 2.9 27.594 15.641 1 98.81 127 SER A CA 1
ATOM 901 C C . SER A 1 127 ? 3.043 26.984 14.25 1 98.81 127 SER A C 1
ATOM 903 O O . SER A 1 127 ? 2.045 26.688 13.586 1 98.81 127 SER A O 1
ATOM 905 N N . VAL A 1 128 ? 4.258 26.781 13.742 1 98.69 128 VAL A N 1
ATOM 906 C CA . VAL A 1 128 ? 4.418 26.328 12.367 1 98.69 128 VAL A CA 1
ATOM 907 C C . VAL A 1 128 ? 4.699 24.828 12.344 1 98.69 128 VAL A C 1
ATOM 909 O O . VAL A 1 128 ? 4.918 24.25 11.281 1 98.69 128 VAL A O 1
ATOM 912 N N . LEU A 1 129 ? 4.582 24.094 13.453 1 98.81 129 LEU A N 1
ATOM 913 C CA . LEU A 1 129 ? 5.059 22.719 13.539 1 98.81 129 LEU A CA 1
ATOM 914 C C . LEU A 1 129 ? 3.893 21.734 13.461 1 98.81 129 LEU A C 1
ATOM 916 O O . LEU A 1 129 ? 4.039 20.625 12.945 1 98.81 129 LEU A O 1
ATOM 920 N N . PRO A 1 130 ? 2.703 22.078 13.984 1 98.88 130 PRO A N 1
ATOM 921 C CA . PRO A 1 130 ? 1.723 21.031 14.281 1 98.88 130 PRO A CA 1
ATOM 922 C C . PRO A 1 130 ? 1.33 20.234 13.039 1 98.88 130 PRO A C 1
ATOM 924 O O . PRO A 1 130 ? 1.534 19.016 13 1 98.88 130 PRO A O 1
ATOM 927 N N . LEU A 1 131 ? 0.855 20.859 12 1 98.94 131 LEU A N 1
ATOM 928 C CA . LEU A 1 131 ? 0.371 20.094 10.844 1 98.94 131 LEU A CA 1
ATOM 929 C C . LEU A 1 131 ? 1.497 19.297 10.211 1 98.94 131 LEU A C 1
ATOM 931 O O . LEU A 1 131 ? 1.334 18.109 9.93 1 98.94 131 LEU A O 1
ATOM 935 N N . VAL A 1 132 ? 2.641 19.922 9.984 1 98.88 132 VAL A N 1
ATOM 936 C CA . VAL A 1 132 ? 3.699 19.25 9.25 1 98.88 132 VAL A CA 1
ATOM 937 C C . VAL A 1 132 ? 4.297 18.125 10.102 1 98.88 132 VAL A C 1
ATOM 939 O O . VAL A 1 132 ? 4.66 17.078 9.586 1 98.88 132 VAL A O 1
ATOM 942 N N . PHE A 1 133 ? 4.391 18.344 11.438 1 98.94 133 PHE A N 1
ATOM 943 C CA . PHE A 1 133 ? 4.891 17.297 12.305 1 98.94 133 PHE A CA 1
ATOM 944 C C . PHE A 1 133 ? 3.939 16.109 12.32 1 98.94 133 PHE A C 1
ATOM 946 O O . PHE A 1 133 ? 4.363 14.961 12.141 1 98.94 133 PHE A O 1
ATOM 953 N N . ILE A 1 134 ? 2.678 16.375 12.523 1 98.94 134 ILE A N 1
ATOM 954 C CA . ILE A 1 134 ? 1.682 15.305 12.609 1 98.94 134 ILE A CA 1
ATOM 955 C C . ILE A 1 134 ? 1.65 14.523 11.297 1 98.94 134 ILE A C 1
ATOM 957 O O . ILE A 1 134 ? 1.624 13.289 11.305 1 98.94 134 ILE A O 1
ATOM 961 N N . THR A 1 135 ? 1.69 15.219 10.172 1 98.88 135 THR A N 1
ATOM 962 C CA . THR A 1 135 ? 1.677 14.578 8.859 1 98.88 135 THR A CA 1
ATOM 963 C C . THR A 1 135 ? 2.9 13.688 8.68 1 98.88 135 THR A C 1
ATOM 965 O O . THR A 1 135 ? 2.779 12.539 8.234 1 98.88 135 THR A O 1
ATOM 968 N N . ALA A 1 136 ? 4.082 14.18 9.047 1 98.94 136 ALA A N 1
ATOM 969 C CA . ALA A 1 136 ? 5.316 13.406 8.938 1 98.94 136 ALA A CA 1
ATOM 970 C C . ALA A 1 136 ? 5.281 12.188 9.859 1 98.94 136 ALA A C 1
ATOM 972 O O . ALA A 1 136 ? 5.66 11.086 9.453 1 98.94 136 ALA A O 1
ATOM 973 N N . TRP A 1 137 ? 4.801 12.406 11.07 1 98.94 137 TRP A N 1
ATOM 974 C CA . TRP A 1 137 ? 4.75 11.352 12.078 1 98.94 137 TRP A CA 1
ATOM 975 C C . TRP A 1 137 ? 3.783 10.25 11.664 1 98.94 137 TRP A C 1
ATOM 977 O O . TRP A 1 137 ? 4.102 9.062 11.773 1 98.94 137 TRP A O 1
ATOM 987 N N . GLU A 1 138 ? 2.635 10.633 11.172 1 98.81 138 GLU A N 1
ATOM 988 C CA . GLU A 1 138 ? 1.664 9.641 10.719 1 98.81 138 GLU A CA 1
ATOM 989 C C . GLU A 1 138 ? 2.266 8.734 9.648 1 98.81 138 GLU A C 1
ATOM 991 O O . GLU A 1 138 ? 2.055 7.516 9.672 1 98.81 138 GLU A O 1
ATOM 996 N N . GLY A 1 139 ? 2.986 9.312 8.742 1 98.81 139 GLY A N 1
ATOM 997 C CA . GLY A 1 139 ? 3.596 8.523 7.684 1 98.81 139 GLY A CA 1
ATOM 998 C C . GLY A 1 139 ? 4.715 7.625 8.18 1 98.81 139 GLY A C 1
ATOM 999 O O . GLY A 1 139 ? 4.664 6.406 8.008 1 98.81 139 GLY A O 1
ATOM 1000 N N . LEU A 1 140 ? 5.711 8.18 8.883 1 98.94 140 LEU A N 1
ATOM 1001 C CA . LEU A 1 140 ? 6.953 7.492 9.211 1 98.94 140 LEU A CA 1
ATOM 1002 C C . LEU A 1 140 ? 6.746 6.516 10.367 1 98.94 140 LEU A C 1
ATOM 1004 O O . LEU A 1 140 ? 7.305 5.418 10.367 1 98.94 140 LEU A O 1
ATOM 1008 N N . VAL A 1 141 ? 5.957 6.973 11.328 1 98.81 141 VAL A N 1
ATOM 1009 C CA . VAL A 1 141 ? 5.879 6.211 12.57 1 98.81 141 VAL A CA 1
ATOM 1010 C C . VAL A 1 141 ? 4.598 5.383 12.594 1 98.81 141 VAL A C 1
ATOM 1012 O O . VAL A 1 141 ? 4.645 4.156 12.742 1 98.81 141 VAL A O 1
ATOM 1015 N N . ASP A 1 142 ? 3.451 6.051 12.414 1 98.56 142 ASP A N 1
ATOM 1016 C CA . ASP A 1 142 ? 2.195 5.316 12.539 1 98.56 142 ASP A CA 1
ATOM 1017 C C . ASP A 1 142 ? 2.035 4.305 11.414 1 98.56 142 ASP A C 1
ATOM 1019 O O . ASP A 1 142 ? 1.622 3.166 11.641 1 98.56 142 ASP A O 1
ATOM 1023 N N . ARG A 1 143 ? 2.35 4.68 10.188 1 98.38 143 ARG A N 1
ATOM 1024 C CA . ARG A 1 143 ? 2.059 3.826 9.039 1 98.38 143 ARG A CA 1
ATOM 1025 C C . ARG A 1 143 ? 3.242 2.918 8.719 1 98.38 143 ARG A C 1
ATOM 1027 O O . ARG A 1 143 ? 3.1 1.695 8.68 1 98.38 143 ARG A O 1
ATOM 1034 N N . ALA A 1 144 ? 4.453 3.52 8.516 1 98.44 144 ALA A N 1
ATOM 1035 C CA . ALA A 1 144 ? 5.594 2.764 8.008 1 98.44 144 ALA A CA 1
ATOM 1036 C C . ALA A 1 144 ? 6.391 2.145 9.148 1 98.44 144 ALA A C 1
ATOM 1038 O O . ALA A 1 144 ? 7.207 1.244 8.93 1 98.44 144 ALA A O 1
ATOM 1039 N N . GLN A 1 145 ? 6.211 2.678 10.391 1 98.44 145 GLN A N 1
ATOM 1040 C CA . GLN A 1 145 ? 6.918 2.164 11.555 1 98.44 145 GLN A CA 1
ATOM 1041 C C . GLN A 1 145 ? 8.422 2.107 11.312 1 98.44 145 GLN A C 1
ATOM 1043 O O . GLN A 1 145 ? 9.047 1.063 11.5 1 98.44 145 GLN A O 1
ATOM 1048 N N . VAL A 1 146 ? 9 3.225 10.945 1 98.75 146 VAL A N 1
ATOM 1049 C CA . VAL A 1 146 ? 10.414 3.354 10.617 1 98.75 146 VAL A CA 1
ATOM 1050 C C . VAL A 1 146 ? 11.266 2.768 11.742 1 98.75 146 VAL A C 1
ATOM 1052 O O . VAL A 1 146 ? 10.953 2.947 12.922 1 98.75 146 VAL A O 1
ATOM 1055 N N . GLN A 1 147 ? 12.305 2.076 11.398 1 98.06 147 GLN A N 1
ATOM 1056 C CA . GLN A 1 147 ? 13.172 1.378 12.344 1 98.06 147 GLN A CA 1
ATOM 1057 C C . GLN A 1 147 ? 14.609 1.867 12.242 1 98.06 147 GLN A C 1
ATOM 1059 O O . GLN A 1 147 ? 15.008 2.443 11.227 1 98.06 147 GLN A O 1
ATOM 1064 N N . ASP A 1 148 ? 15.273 1.591 13.312 1 98.56 148 ASP A N 1
ATOM 1065 C CA . ASP A 1 148 ? 16.703 1.883 13.359 1 98.56 148 ASP A CA 1
ATOM 1066 C C . ASP A 1 148 ? 17.453 1.156 12.242 1 98.56 148 ASP A C 1
ATOM 1068 O O . ASP A 1 148 ? 17.188 -0.019 11.977 1 98.56 148 ASP A O 1
ATOM 1072 N N . GLY A 1 149 ? 18.312 1.869 11.539 1 98.5 149 GLY A N 1
ATOM 1073 C CA . GLY A 1 149 ? 19.188 1.277 10.531 1 98.5 149 GLY A CA 1
ATOM 1074 C C . GLY A 1 149 ? 18.562 1.264 9.148 1 98.5 149 GLY A C 1
ATOM 1075 O O . GLY A 1 149 ? 19.281 1.065 8.156 1 98.5 149 GLY A O 1
ATOM 1076 N N . GLN A 1 150 ? 17.312 1.456 8.969 1 98.81 150 GLN A N 1
ATOM 1077 C CA . GLN A 1 150 ? 16.656 1.459 7.66 1 98.81 150 GLN A CA 1
ATOM 1078 C C . GLN A 1 150 ? 17.125 2.639 6.812 1 98.81 150 GLN A C 1
ATOM 1080 O O . GLN A 1 150 ? 17.406 3.719 7.344 1 98.81 150 GLN A O 1
ATOM 1085 N N . THR A 1 151 ? 17.234 2.418 5.523 1 98.88 151 THR A N 1
ATOM 1086 C CA . THR A 1 151 ? 17.422 3.516 4.582 1 98.88 151 THR A CA 1
ATOM 1087 C C . THR A 1 151 ? 16.078 4.191 4.27 1 98.88 151 THR A C 1
ATOM 1089 O O . THR A 1 151 ? 15.117 3.531 3.883 1 98.88 151 THR A O 1
ATOM 1092 N N . VAL A 1 152 ? 16.031 5.473 4.484 1 98.94 152 VAL A N 1
ATOM 1093 C CA . VAL A 1 152 ? 14.812 6.242 4.281 1 98.94 152 VAL A CA 1
ATOM 1094 C C . VAL A 1 152 ? 15.062 7.352 3.262 1 98.94 152 VAL A C 1
ATOM 1096 O O . VAL A 1 152 ? 16 8.133 3.406 1 98.94 152 VAL A O 1
ATOM 1099 N N . LEU A 1 153 ? 14.273 7.371 2.199 1 99 153 LEU A N 1
ATOM 1100 C CA . LEU A 1 153 ? 14.289 8.461 1.228 1 99 153 LEU A CA 1
ATOM 1101 C C . LEU A 1 153 ? 13.102 9.391 1.438 1 99 153 LEU A C 1
ATOM 1103 O O . LEU A 1 153 ? 11.945 8.953 1.421 1 99 153 LEU A O 1
ATOM 1107 N N . ILE A 1 154 ? 13.383 10.625 1.693 1 98.94 154 ILE A N 1
ATOM 1108 C CA . ILE A 1 154 ? 12.352 11.656 1.78 1 98.94 154 ILE A CA 1
ATOM 1109 C C . ILE A 1 154 ? 12.32 12.469 0.487 1 98.94 154 ILE A C 1
ATOM 1111 O O . ILE A 1 154 ? 13.281 13.164 0.165 1 98.94 154 ILE A O 1
ATOM 1115 N N . GLN A 1 155 ? 11.203 12.32 -0.272 1 98.88 155 GLN A N 1
ATOM 1116 C CA . GLN A 1 155 ? 10.992 13.156 -1.449 1 98.88 155 GLN A CA 1
ATOM 1117 C C . GLN A 1 155 ? 10.516 14.555 -1.055 1 98.88 155 GLN A C 1
ATOM 1119 O O . GLN A 1 155 ? 9.461 14.703 -0.43 1 98.88 155 GLN A O 1
ATOM 1124 N N . GLY A 1 156 ? 11.289 15.586 -1.437 1 98.5 156 GLY A N 1
ATOM 1125 C CA . GLY A 1 156 ? 10.938 16.938 -1.044 1 98.5 156 GLY A CA 1
ATOM 1126 C C . GLY A 1 156 ? 11.406 17.297 0.354 1 98.5 156 GLY A C 1
ATOM 1127 O O . GLY A 1 156 ? 10.625 17.797 1.166 1 98.5 156 GLY A O 1
ATOM 1128 N N . GLY A 1 157 ? 12.672 17.078 0.602 1 98.56 157 GLY A N 1
ATOM 1129 C CA . GLY A 1 157 ? 13.203 17.172 1.953 1 98.56 157 GLY A CA 1
ATOM 1130 C C . GLY A 1 157 ? 13.227 18.594 2.482 1 98.56 157 GLY A C 1
ATOM 1131 O O . GLY A 1 157 ? 13.211 18.812 3.695 1 98.56 157 GLY A O 1
ATOM 1132 N N . GLY A 1 158 ? 13.266 19.562 1.616 1 97.69 158 GLY A N 1
ATOM 1133 C CA . GLY A 1 158 ? 13.375 20.953 2.043 1 97.69 158 GLY A CA 1
ATOM 1134 C C . GLY A 1 158 ? 12.031 21.594 2.338 1 97.69 158 GLY A C 1
ATOM 1135 O O . GLY A 1 158 ? 11.977 22.719 2.812 1 97.69 158 GLY A O 1
ATOM 1136 N N . GLY A 1 159 ? 10.977 20.844 2.072 1 97.19 159 GLY A N 1
ATOM 1137 C CA . GLY A 1 159 ? 9.641 21.391 2.234 1 97.19 159 GLY A CA 1
ATOM 1138 C C . GLY A 1 159 ? 9.117 21.281 3.654 1 97.19 159 GLY A C 1
ATOM 1139 O O . GLY A 1 159 ? 9.852 20.875 4.559 1 97.19 159 GLY A O 1
ATOM 1140 N N . GLY A 1 160 ? 7.828 21.719 3.844 1 97.62 160 GLY A N 1
ATOM 1141 C CA . GLY A 1 160 ? 7.203 21.75 5.156 1 97.62 160 GLY A CA 1
ATOM 1142 C C . GLY A 1 160 ? 7.184 20.391 5.836 1 97.62 160 GLY A C 1
ATOM 1143 O O . GLY A 1 160 ? 7.758 20.219 6.914 1 97.62 160 GLY A O 1
ATOM 1144 N N . VAL A 1 161 ? 6.637 19.422 5.191 1 98.69 161 VAL A N 1
ATOM 1145 C CA . VAL A 1 161 ? 6.57 18.078 5.754 1 98.69 161 VAL A CA 1
ATOM 1146 C C . VAL A 1 161 ? 7.941 17.406 5.656 1 98.69 161 VAL A C 1
ATOM 1148 O O . VAL A 1 161 ? 8.367 16.719 6.59 1 98.69 161 VAL A O 1
ATOM 1151 N N . GLY A 1 162 ? 8.672 17.672 4.617 1 98.81 162 GLY A N 1
ATOM 1152 C CA . GLY A 1 162 ? 9.938 17.016 4.336 1 98.81 162 GLY A CA 1
ATOM 1153 C C . GLY A 1 162 ? 10.992 17.25 5.395 1 98.81 162 GLY A C 1
ATOM 1154 O O . GLY A 1 162 ? 11.648 16.328 5.855 1 98.81 162 GLY A O 1
ATOM 1155 N N . HIS A 1 163 ? 11.172 18.547 5.781 1 98.81 163 HIS A N 1
ATOM 1156 C CA . HIS A 1 163 ? 12.234 18.844 6.734 1 98.81 163 HIS A CA 1
ATOM 1157 C C . HIS A 1 163 ? 11.961 18.188 8.086 1 98.81 163 HIS A C 1
ATOM 1159 O O . HIS A 1 163 ? 12.891 17.812 8.797 1 98.81 163 HIS A O 1
ATOM 1165 N N . VAL A 1 164 ? 10.68 18.062 8.406 1 98.94 164 VAL A N 1
ATOM 1166 C CA . VAL A 1 164 ? 10.305 17.422 9.664 1 98.94 164 VAL A CA 1
ATOM 1167 C C . VAL A 1 164 ? 10.484 15.906 9.547 1 98.94 164 VAL A C 1
ATOM 1169 O O . VAL A 1 164 ? 11 15.258 10.469 1 98.94 164 VAL A O 1
ATOM 1172 N N . ALA A 1 165 ? 10.125 15.352 8.414 1 98.94 165 ALA A N 1
ATOM 1173 C CA . ALA A 1 165 ? 10.266 13.914 8.18 1 98.94 165 ALA A CA 1
ATOM 1174 C C . ALA A 1 165 ? 11.727 13.484 8.297 1 98.94 165 ALA A C 1
ATOM 1176 O O . ALA A 1 165 ? 12.031 12.438 8.883 1 98.94 165 ALA A O 1
ATOM 1177 N N . ILE A 1 166 ? 12.648 14.297 7.746 1 98.94 166 ILE A N 1
ATOM 1178 C CA . ILE A 1 166 ? 14.078 14.023 7.867 1 98.94 166 ILE A CA 1
ATOM 1179 C C . ILE A 1 166 ? 14.461 13.898 9.344 1 98.94 166 ILE A C 1
ATOM 1181 O O . ILE A 1 166 ? 15.07 12.914 9.75 1 98.94 166 ILE A O 1
ATOM 1185 N N . GLN A 1 167 ? 14.031 14.844 10.102 1 98.94 167 GLN A N 1
ATOM 1186 C CA . GLN A 1 167 ? 14.453 14.914 11.492 1 98.94 167 GLN A CA 1
ATOM 1187 C C . GLN A 1 167 ? 13.859 13.766 12.305 1 98.94 167 GLN A C 1
ATOM 1189 O O . GLN A 1 167 ? 14.539 13.172 13.141 1 98.94 167 GLN A O 1
ATOM 1194 N N . ILE A 1 168 ? 12.57 13.406 12.055 1 98.94 168 ILE A N 1
ATOM 1195 C CA . ILE A 1 168 ? 11.938 12.281 12.742 1 98.94 168 ILE A CA 1
ATOM 1196 C C . ILE A 1 168 ? 12.664 10.984 12.383 1 98.94 168 ILE A C 1
ATOM 1198 O O . ILE A 1 168 ? 12.961 10.172 13.266 1 98.94 168 ILE A O 1
ATOM 1202 N N . ALA A 1 169 ? 12.93 10.758 11.094 1 98.94 169 ALA A N 1
ATOM 1203 C CA . ALA A 1 169 ? 13.594 9.539 10.656 1 98.94 169 ALA A CA 1
ATOM 1204 C C . ALA A 1 169 ? 14.977 9.406 11.273 1 98.94 169 ALA A C 1
ATOM 1206 O O . ALA A 1 169 ? 15.367 8.328 11.727 1 98.94 169 ALA A O 1
ATOM 1207 N N . LEU A 1 170 ? 15.75 10.508 11.305 1 98.94 170 LEU A N 1
ATOM 1208 C CA . LEU A 1 170 ? 17.062 10.516 11.938 1 98.94 170 LEU A CA 1
ATOM 1209 C C . LEU A 1 170 ? 16.953 10.18 13.422 1 98.94 170 LEU A C 1
ATOM 1211 O O . LEU A 1 170 ? 17.734 9.375 13.945 1 98.94 170 LEU A O 1
ATOM 1215 N N . ALA A 1 171 ? 15.961 10.781 14.07 1 98.88 171 ALA A N 1
ATOM 1216 C CA . ALA A 1 171 ? 15.773 10.562 15.5 1 98.88 171 ALA A CA 1
ATOM 1217 C C . ALA A 1 171 ? 15.438 9.102 15.789 1 98.88 171 ALA A C 1
ATOM 1219 O O . ALA A 1 171 ? 15.695 8.609 16.891 1 98.88 171 ALA A O 1
ATOM 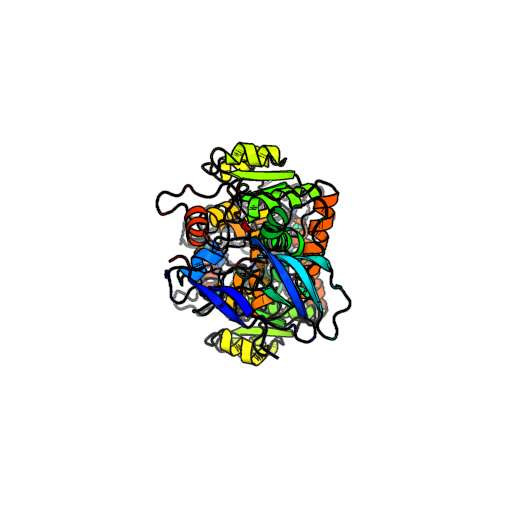1220 N N . ARG A 1 172 ? 14.906 8.43 14.82 1 98.69 172 ARG A N 1
ATOM 1221 C CA . ARG A 1 172 ? 14.547 7.023 14.969 1 98.69 172 ARG A CA 1
ATOM 1222 C C . ARG A 1 172 ? 15.695 6.117 14.547 1 98.69 172 ARG A C 1
ATOM 1224 O O . ARG A 1 172 ? 15.555 4.891 14.516 1 98.69 172 ARG A O 1
ATOM 1231 N N . GLY A 1 173 ? 16.797 6.68 14.125 1 98.75 173 GLY A N 1
ATOM 1232 C CA . GLY A 1 173 ? 18.016 5.922 13.875 1 98.75 173 GLY A CA 1
ATOM 1233 C C . GLY A 1 173 ? 18.188 5.516 12.422 1 98.75 173 GLY A C 1
ATOM 1234 O O . GLY A 1 173 ? 19.062 4.727 12.094 1 98.75 173 GLY A O 1
ATOM 1235 N N . ALA A 1 174 ? 17.406 6.031 11.555 1 98.88 174 ALA A N 1
ATOM 1236 C CA . ALA A 1 174 ? 17.484 5.668 10.141 1 98.88 174 ALA A CA 1
ATOM 1237 C C . ALA A 1 174 ? 18.656 6.363 9.453 1 98.88 174 ALA A C 1
ATOM 1239 O O . ALA A 1 174 ? 19.156 7.371 9.953 1 98.88 174 ALA A O 1
ATOM 1240 N N . ARG A 1 175 ? 19.109 5.762 8.367 1 98.81 175 ARG A N 1
ATOM 1241 C CA . ARG A 1 175 ? 19.953 6.457 7.402 1 98.81 175 ARG A CA 1
ATOM 1242 C C . ARG A 1 175 ? 19.109 7.219 6.383 1 98.81 175 ARG A C 1
ATOM 1244 O O . ARG A 1 175 ? 18.391 6.613 5.586 1 98.81 175 ARG A O 1
ATOM 1251 N N . VAL A 1 176 ? 19.234 8.539 6.398 1 98.94 176 VAL A N 1
ATOM 1252 C CA . VAL A 1 176 ? 18.219 9.336 5.711 1 98.94 176 VAL A CA 1
ATOM 1253 C C . VAL A 1 176 ? 18.828 10 4.477 1 98.94 176 VAL A C 1
ATOM 1255 O O . VAL A 1 176 ? 19.922 10.57 4.547 1 98.94 176 VAL A O 1
ATOM 1258 N N . PHE A 1 177 ? 18.125 9.859 3.369 1 98.94 177 PHE A N 1
ATOM 1259 C CA . PHE A 1 177 ? 18.359 10.539 2.098 1 98.94 177 PHE A CA 1
ATOM 1260 C C . PHE A 1 177 ? 17.172 11.438 1.748 1 98.94 177 PHE A C 1
ATOM 1262 O O . PHE A 1 177 ? 16.031 11.133 2.082 1 98.94 177 PHE A O 1
ATOM 1269 N N . ALA A 1 178 ? 17.469 12.594 1.073 1 98.94 178 ALA A N 1
ATOM 1270 C CA . ALA A 1 178 ? 16.344 13.469 0.755 1 98.94 178 ALA A CA 1
ATOM 1271 C C . ALA A 1 178 ? 16.594 14.234 -0.541 1 98.94 178 ALA A C 1
ATOM 1273 O O . ALA A 1 178 ? 17.688 14.742 -0.766 1 98.94 178 ALA A O 1
ATOM 1274 N N . THR A 1 179 ? 15.586 14.258 -1.376 1 98.88 179 THR A N 1
ATOM 1275 C CA . THR A 1 179 ? 15.688 15.078 -2.58 1 98.88 179 THR A CA 1
ATOM 1276 C C . THR A 1 179 ? 15.391 16.531 -2.27 1 98.88 179 THR A C 1
ATOM 1278 O O . THR A 1 179 ? 14.57 16.844 -1.398 1 98.88 179 THR A O 1
ATOM 1281 N N . ALA A 1 180 ? 16.031 17.406 -2.871 1 98.38 180 ALA A N 1
ATOM 1282 C CA . ALA A 1 180 ? 15.859 18.844 -2.73 1 98.38 180 ALA A CA 1
ATOM 1283 C C . ALA A 1 180 ? 16.391 19.578 -3.953 1 98.38 180 ALA A C 1
ATOM 1285 O O . ALA A 1 180 ? 16.922 18.969 -4.883 1 98.38 180 ALA A O 1
ATOM 1286 N N . ARG A 1 181 ? 16.156 20.922 -4.023 1 96.62 181 ARG A N 1
ATOM 1287 C CA . ARG A 1 181 ? 16.656 21.781 -5.094 1 96.62 181 ARG A CA 1
ATOM 1288 C C . ARG A 1 181 ? 17.375 23 -4.523 1 96.62 181 ARG A C 1
ATOM 1290 O O . ARG A 1 181 ? 17.078 23.438 -3.41 1 96.62 181 ARG A O 1
ATOM 1297 N N . GLY A 1 182 ? 18.344 23.391 -5.262 1 95.31 182 GLY A N 1
ATOM 1298 C CA . GLY A 1 182 ? 19 24.641 -4.945 1 95.31 182 GLY A CA 1
ATOM 1299 C C . GLY A 1 182 ? 19.547 24.688 -3.533 1 95.31 182 GLY A C 1
ATOM 1300 O O . GLY A 1 182 ? 20.266 23.766 -3.105 1 95.31 182 GLY A O 1
ATOM 1301 N N . SER A 1 183 ? 19.188 25.812 -2.9 1 93.94 183 SER A N 1
ATOM 1302 C CA . SER A 1 183 ? 19.703 26.078 -1.56 1 93.94 183 SER A CA 1
ATOM 1303 C C . SER A 1 183 ? 19.172 25.047 -0.561 1 93.94 183 SER A C 1
ATOM 1305 O O . SER A 1 183 ? 19.75 24.859 0.511 1 93.94 183 SER A O 1
ATOM 1307 N N . ASP A 1 184 ? 18.125 24.438 -0.905 1 97.25 184 ASP A N 1
ATOM 1308 C CA . ASP A 1 184 ? 17.547 23.453 0.008 1 97.25 184 ASP A CA 1
ATOM 1309 C C . ASP A 1 184 ? 18.453 22.219 0.12 1 97.25 184 ASP A C 1
ATOM 1311 O O . ASP A 1 184 ? 18.344 21.453 1.076 1 97.25 184 ASP A O 1
ATOM 1315 N N . LEU A 1 185 ? 19.359 21.969 -0.844 1 98.38 185 LEU A N 1
ATOM 1316 C CA . LEU A 1 185 ? 20.297 20.859 -0.749 1 98.38 185 LEU A CA 1
ATOM 1317 C C . LEU A 1 185 ? 21.203 21.016 0.472 1 98.38 185 LEU A C 1
ATOM 1319 O O . LEU A 1 185 ? 21.422 20.047 1.22 1 98.38 185 LEU A O 1
ATOM 1323 N N . GLU A 1 186 ? 21.672 22.219 0.642 1 98.25 186 GLU A N 1
ATOM 1324 C CA . GLU A 1 186 ? 22.531 22.469 1.8 1 98.25 186 GLU A CA 1
ATOM 1325 C C . GLU A 1 186 ? 21.734 22.391 3.1 1 98.25 186 GLU A C 1
ATOM 1327 O O . GLU A 1 186 ? 22.2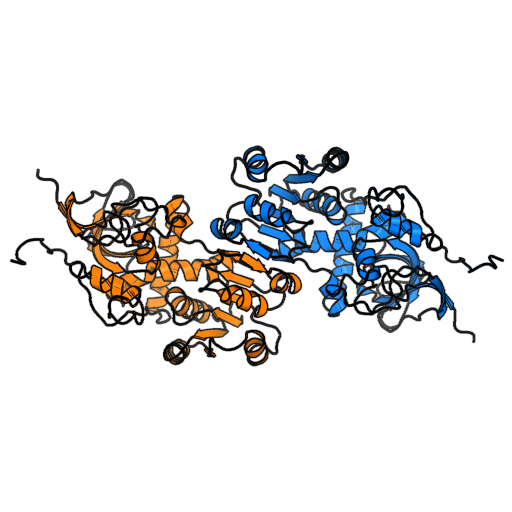34 21.875 4.105 1 98.25 186 GLU A O 1
ATOM 1332 N N . TYR A 1 187 ? 20.531 22.859 3.078 1 97.94 187 TYR A N 1
ATOM 1333 C CA . TYR A 1 187 ? 19.672 22.797 4.254 1 97.94 187 TYR A CA 1
ATOM 1334 C C . TYR A 1 187 ? 19.438 21.344 4.676 1 97.94 187 TYR A C 1
ATOM 1336 O O . TYR A 1 187 ? 19.547 21.016 5.859 1 97.94 187 TYR A O 1
ATOM 1344 N N . VAL A 1 188 ? 19.156 20.531 3.713 1 98.38 188 VAL A N 1
ATOM 1345 C CA . VAL A 1 188 ? 18.922 19.094 3.941 1 98.38 188 VAL A CA 1
ATOM 1346 C C . VAL A 1 188 ? 20.188 18.469 4.52 1 98.38 188 VAL A C 1
ATOM 1348 O O . VAL A 1 188 ? 20.109 17.656 5.453 1 98.38 188 VAL A O 1
ATOM 1351 N N . ARG A 1 189 ? 21.328 18.797 3.996 1 98.75 189 ARG A N 1
ATOM 1352 C CA . ARG A 1 189 ? 22.594 18.312 4.516 1 98.75 189 ARG A CA 1
ATOM 1353 C C . ARG A 1 189 ? 22.797 18.734 5.969 1 98.75 189 ARG A C 1
ATOM 1355 O O . ARG A 1 189 ? 23.219 17.922 6.801 1 98.75 189 ARG A O 1
ATOM 1362 N N . ASP A 1 190 ? 22.438 19.969 6.27 1 98.5 190 ASP A N 1
ATOM 1363 C CA . ASP A 1 190 ? 22.609 20.516 7.613 1 98.5 190 ASP A CA 1
ATOM 1364 C C . ASP A 1 190 ? 21.719 19.781 8.617 1 98.5 190 ASP A C 1
ATOM 1366 O O . ASP A 1 190 ? 22.047 19.703 9.797 1 98.5 190 ASP A O 1
ATOM 1370 N N . LEU A 1 191 ? 20.609 19.266 8.102 1 98.69 191 LEU A N 1
ATOM 1371 C CA . LEU A 1 191 ? 19.734 18.5 8.977 1 98.69 191 LEU A CA 1
ATOM 1372 C C . LEU A 1 191 ? 20.312 17.125 9.289 1 98.69 191 LEU A C 1
ATOM 1374 O O . LEU A 1 191 ? 19.875 16.453 10.227 1 98.69 191 LEU A O 1
ATOM 1378 N N . GLY A 1 192 ? 21.219 16.672 8.453 1 98.75 192 GLY A N 1
ATOM 1379 C CA . GLY A 1 192 ? 21.875 15.391 8.703 1 98.75 192 GLY A CA 1
ATOM 1380 C C . GLY A 1 192 ? 21.531 14.336 7.668 1 98.75 192 GLY A C 1
ATOM 1381 O O . GLY A 1 192 ? 21.969 13.195 7.773 1 98.75 192 GLY A O 1
ATOM 1382 N N . ALA A 1 193 ? 20.797 14.672 6.641 1 98.88 193 ALA A N 1
ATOM 1383 C CA . ALA A 1 193 ? 20.469 13.742 5.574 1 98.88 193 ALA A CA 1
ATOM 1384 C C . ALA A 1 193 ? 21.453 13.852 4.414 1 98.88 193 ALA A C 1
ATOM 1386 O O . ALA A 1 193 ? 22.141 14.859 4.273 1 98.88 193 ALA A O 1
ATOM 1387 N N . THR A 1 194 ? 21.547 12.812 3.666 1 98.94 194 THR A N 1
ATOM 1388 C CA . THR A 1 194 ? 22.266 12.875 2.402 1 98.94 194 THR A CA 1
ATOM 1389 C C . THR A 1 194 ? 21.422 13.531 1.321 1 98.94 194 THR A C 1
ATOM 1391 O O . THR A 1 194 ? 20.391 12.984 0.916 1 98.94 194 THR A O 1
ATOM 1394 N N . PRO A 1 195 ? 21.875 14.68 0.853 1 98.88 195 PRO A N 1
ATOM 1395 C CA . PRO A 1 195 ? 21.062 15.375 -0.151 1 98.88 195 PRO A CA 1
ATOM 1396 C C . PRO A 1 195 ? 21.156 14.727 -1.533 1 98.88 195 PRO A C 1
ATOM 1398 O O . PRO A 1 195 ? 22.234 14.266 -1.925 1 98.88 195 PRO A O 1
ATOM 1401 N N . ILE A 1 196 ? 20.062 14.641 -2.213 1 98.88 196 ILE A N 1
ATOM 1402 C CA . ILE A 1 196 ? 19.969 14.195 -3.598 1 98.88 196 ILE A CA 1
ATOM 1403 C C . ILE A 1 196 ? 19.328 15.289 -4.449 1 98.88 196 ILE A C 1
ATOM 1405 O O . ILE A 1 196 ? 18.25 15.789 -4.117 1 98.88 196 ILE A O 1
ATOM 1409 N N . ASP A 1 197 ? 19.984 15.68 -5.562 1 98.69 197 ASP A N 1
ATOM 1410 C CA . ASP A 1 197 ? 19.391 16.641 -6.48 1 98.69 197 ASP A CA 1
ATOM 1411 C C . ASP A 1 197 ? 18.094 16.094 -7.074 1 98.69 197 ASP A C 1
ATOM 1413 O O . ASP A 1 197 ? 18.078 15.023 -7.676 1 98.69 197 ASP A O 1
ATOM 1417 N N . ALA A 1 198 ? 17.047 16.859 -6.938 1 98.25 198 ALA A N 1
ATOM 1418 C CA . ALA A 1 198 ? 15.711 16.391 -7.312 1 98.25 198 ALA A CA 1
ATOM 1419 C C . ALA A 1 198 ? 15.625 16.141 -8.812 1 98.25 198 ALA A C 1
ATOM 1421 O O . ALA A 1 198 ? 14.688 15.484 -9.281 1 98.25 198 ALA A O 1
ATOM 1422 N N . SER A 1 199 ? 16.516 16.641 -9.602 1 97.69 199 SER A N 1
ATOM 1423 C CA . SER A 1 199 ? 16.484 16.469 -11.047 1 97.69 199 SER A CA 1
ATOM 1424 C C . SER A 1 199 ? 16.984 15.086 -11.445 1 97.69 199 SER A C 1
ATOM 1426 O O . SER A 1 199 ? 16.812 14.664 -12.594 1 97.69 199 SER A O 1
ATOM 1428 N N . ARG A 1 200 ? 17.594 14.414 -10.516 1 97.69 200 ARG A N 1
ATOM 1429 C CA . ARG A 1 200 ? 18.156 13.102 -10.812 1 97.69 200 ARG A CA 1
ATOM 1430 C C . ARG A 1 200 ? 17.078 12.039 -10.93 1 97.69 200 ARG A C 1
ATOM 1432 O O . ARG A 1 200 ? 16.047 12.109 -10.234 1 97.69 200 ARG A O 1
ATOM 1439 N N . GLU A 1 201 ? 17.359 11.055 -11.727 1 97.31 201 GLU A N 1
ATOM 1440 C CA . GLU A 1 201 ? 16.438 9.945 -11.906 1 97.31 201 GLU A CA 1
ATOM 1441 C C . GLU A 1 201 ? 16.516 8.969 -10.734 1 97.31 201 GLU A C 1
ATOM 1443 O O . GLU A 1 201 ? 17.594 8.711 -10.203 1 97.31 201 GLU A O 1
ATOM 1448 N N . PRO A 1 202 ? 15.336 8.414 -10.391 1 97.44 202 PRO A N 1
ATOM 1449 C CA . PRO A 1 202 ? 15.32 7.512 -9.227 1 97.44 202 PRO A CA 1
ATOM 1450 C C . PRO A 1 202 ? 16.266 6.32 -9.391 1 97.44 202 PRO A C 1
ATOM 1452 O O . PRO A 1 202 ? 16.875 5.871 -8.422 1 97.44 202 PRO A O 1
ATOM 1455 N N . GLU A 1 203 ? 16.391 5.762 -10.578 1 95.75 203 GLU A N 1
ATOM 1456 C CA . GLU A 1 203 ? 17.281 4.633 -10.812 1 95.75 203 GLU A CA 1
ATOM 1457 C C . GLU A 1 203 ? 18.734 5 -10.508 1 95.75 203 GLU A C 1
ATOM 1459 O O . GLU A 1 203 ? 19.484 4.176 -9.984 1 95.75 203 GLU A O 1
ATOM 1464 N N . ASP A 1 204 ? 19.078 6.234 -10.812 1 97.56 204 ASP A N 1
ATOM 1465 C CA . ASP A 1 204 ? 20.453 6.699 -10.617 1 97.56 204 ASP A CA 1
ATOM 1466 C C . ASP A 1 204 ? 20.781 6.828 -9.133 1 97.56 204 ASP A C 1
ATOM 1468 O O . ASP A 1 204 ? 21.812 6.316 -8.672 1 97.56 204 ASP A O 1
ATOM 1472 N N . TYR A 1 205 ? 19.906 7.516 -8.383 1 97.56 205 TYR A N 1
ATOM 1473 C CA . TYR A 1 205 ? 20.266 7.695 -6.98 1 97.56 205 TYR A CA 1
ATOM 1474 C C . TYR A 1 205 ? 20.047 6.41 -6.191 1 97.56 205 TYR A C 1
ATOM 1476 O O . TYR A 1 205 ? 20.688 6.188 -5.16 1 97.56 205 TYR A O 1
ATOM 1484 N N . ALA A 1 206 ? 19.156 5.516 -6.625 1 96.88 206 ALA A N 1
ATOM 1485 C CA . ALA A 1 206 ? 19.078 4.199 -6 1 96.88 206 ALA A CA 1
ATOM 1486 C C . ALA A 1 206 ? 20.359 3.4 -6.223 1 96.88 206 ALA A C 1
ATOM 1488 O O . ALA A 1 206 ? 20.859 2.752 -5.301 1 96.88 206 ALA A O 1
ATOM 1489 N N . ALA A 1 207 ? 20.859 3.365 -7.469 1 96.94 207 ALA A N 1
ATOM 1490 C CA . ALA A 1 207 ? 22.109 2.678 -7.781 1 96.94 207 ALA A CA 1
ATOM 1491 C C . ALA A 1 207 ? 23.266 3.219 -6.938 1 96.94 207 ALA A C 1
ATOM 1493 O O . ALA A 1 207 ? 24.062 2.451 -6.402 1 96.94 207 ALA A O 1
ATOM 1494 N N . GLU A 1 208 ? 23.328 4.516 -6.797 1 97.81 208 GLU A N 1
ATOM 1495 C CA . GLU A 1 208 ? 24.406 5.195 -6.105 1 97.81 208 GLU A CA 1
ATOM 1496 C C . GLU A 1 208 ? 24.359 4.93 -4.602 1 97.81 208 GLU A C 1
ATOM 1498 O O . GLU A 1 208 ? 25.391 4.684 -3.977 1 97.81 208 GLU A O 1
ATOM 1503 N N . HIS A 1 209 ? 23.156 4.906 -4.043 1 98.31 209 HIS A N 1
ATOM 1504 C CA . HIS A 1 209 ? 23.094 5.004 -2.59 1 98.31 209 HIS A CA 1
ATOM 1505 C C . HIS A 1 209 ? 22.641 3.691 -1.97 1 98.31 209 HIS A C 1
ATOM 1507 O O . HIS A 1 209 ? 22.75 3.494 -0.759 1 98.31 209 HIS A O 1
ATOM 1513 N N . THR A 1 210 ? 22.109 2.746 -2.75 1 97.69 210 THR A N 1
ATOM 1514 C CA . THR A 1 210 ? 21.562 1.514 -2.191 1 97.69 210 THR A CA 1
ATOM 1515 C C . THR A 1 210 ? 22.016 0.306 -3.014 1 97.69 210 THR A C 1
ATOM 1517 O O . THR A 1 210 ? 21.359 -0.74 -2.99 1 97.69 210 THR A O 1
ATOM 1520 N N . ALA A 1 211 ? 23.062 0.455 -3.85 1 96.19 211 ALA A N 1
ATOM 1521 C CA . ALA A 1 211 ? 23.578 -0.612 -4.703 1 96.19 211 ALA A CA 1
ATOM 1522 C C . ALA A 1 211 ? 22.484 -1.153 -5.621 1 96.19 211 ALA A C 1
ATOM 1524 O O . ALA A 1 211 ? 22.438 -2.355 -5.891 1 96.19 211 ALA A O 1
ATOM 1525 N N . GLY A 1 212 ? 21.562 -0.285 -5.895 1 95.19 212 GLY A N 1
ATOM 1526 C CA . GLY A 1 212 ? 20.531 -0.62 -6.859 1 95.19 212 GLY A CA 1
ATOM 1527 C C . GLY A 1 212 ? 19.359 -1.357 -6.238 1 95.19 212 GLY A C 1
ATOM 1528 O O . GLY A 1 212 ? 18.375 -1.668 -6.926 1 95.19 212 GLY A O 1
ATOM 1529 N N . GLN A 1 213 ? 19.328 -1.611 -4.98 1 96.44 213 GLN A N 1
ATOM 1530 C CA . GLN A 1 213 ? 18.266 -2.383 -4.324 1 96.44 213 GLN A CA 1
ATOM 1531 C C . GLN A 1 213 ? 17.062 -1.514 -4.023 1 96.44 213 GLN A C 1
ATOM 1533 O O . GLN A 1 213 ? 15.938 -2.021 -3.898 1 96.44 213 GLN A O 1
ATOM 1538 N N . GLY A 1 214 ? 17.266 -0.181 -3.867 1 98.5 214 GLY A N 1
ATOM 1539 C CA . GLY A 1 214 ? 16.219 0.733 -3.453 1 98.5 214 GLY A CA 1
ATOM 1540 C C . GLY A 1 214 ? 16.219 1.007 -1.961 1 98.5 214 GLY A C 1
ATOM 1541 O O . GLY A 1 214 ? 17.016 0.424 -1.219 1 98.5 214 GLY A O 1
ATOM 1542 N N . PHE A 1 215 ? 15.383 1.913 -1.564 1 98.94 215 PHE A N 1
ATOM 1543 C CA . PHE A 1 215 ? 15.305 2.332 -0.169 1 98.94 215 PHE A CA 1
ATOM 1544 C C . PHE A 1 215 ? 14.266 1.513 0.586 1 98.94 215 PHE A C 1
ATOM 1546 O O . PHE A 1 215 ? 13.219 1.175 0.037 1 98.94 215 PHE A O 1
ATOM 1553 N N . ASP A 1 216 ? 14.523 1.209 1.905 1 98.88 216 ASP A N 1
ATOM 1554 C CA . ASP A 1 216 ? 13.555 0.48 2.727 1 98.88 216 ASP A CA 1
ATOM 1555 C C . ASP A 1 216 ? 12.219 1.217 2.789 1 98.88 216 ASP A C 1
ATOM 1557 O O . ASP A 1 216 ? 11.156 0.592 2.744 1 98.88 216 ASP A O 1
ATOM 1561 N N . LEU A 1 217 ? 12.344 2.5 2.992 1 98.94 217 LEU A N 1
ATOM 1562 C CA . LEU A 1 217 ? 11.18 3.365 3.154 1 98.94 217 LEU A CA 1
ATOM 1563 C C . LEU A 1 217 ? 11.328 4.629 2.316 1 98.94 217 LEU A C 1
ATOM 1565 O O . LEU A 1 217 ? 12.398 5.234 2.275 1 98.94 217 LEU A O 1
ATOM 1569 N N . VAL A 1 218 ? 10.273 5 1.57 1 98.94 218 VAL A N 1
ATOM 1570 C CA . VAL A 1 218 ? 10.227 6.262 0.839 1 98.94 218 VAL A CA 1
ATOM 1571 C C . VAL A 1 218 ? 9.016 7.078 1.296 1 98.94 218 VAL A C 1
ATOM 1573 O O . VAL A 1 218 ? 7.887 6.586 1.283 1 98.94 218 VAL A O 1
ATOM 1576 N N . TYR A 1 219 ? 9.219 8.258 1.768 1 98.94 219 TYR A N 1
ATOM 1577 C CA . TYR A 1 219 ? 8.141 9.188 2.094 1 98.94 219 TYR A CA 1
ATOM 1578 C C . TYR A 1 219 ? 8 10.25 1.012 1 98.94 219 TYR A C 1
ATOM 1580 O O . TYR A 1 219 ? 8.859 11.125 0.871 1 98.94 219 TYR A O 1
ATOM 1588 N N . ASP A 1 220 ? 6.93 10.195 0.297 1 98.94 220 ASP A N 1
ATOM 1589 C CA . ASP A 1 220 ? 6.617 11.164 -0.75 1 98.94 220 ASP A CA 1
ATOM 1590 C C . ASP A 1 220 ? 5.789 12.328 -0.199 1 98.94 220 ASP A C 1
ATOM 1592 O O . ASP A 1 220 ? 4.688 12.117 0.309 1 98.94 220 ASP A O 1
ATOM 1596 N N . THR A 1 221 ? 6.297 13.555 -0.312 1 98.56 221 THR A N 1
ATOM 1597 C CA . THR A 1 221 ? 5.57 14.719 0.18 1 98.56 221 THR A CA 1
ATOM 1598 C C . THR A 1 221 ? 5.129 15.609 -0.977 1 98.56 221 THR A C 1
ATOM 1600 O O . THR A 1 221 ? 4.695 16.75 -0.763 1 98.56 221 THR A O 1
ATOM 1603 N N . LEU A 1 222 ? 5.242 15.141 -2.232 1 97.88 222 LEU A N 1
ATOM 1604 C CA . LEU A 1 222 ? 5.039 16.031 -3.367 1 97.88 222 LEU A CA 1
ATOM 1605 C C . LEU A 1 222 ? 3.941 15.516 -4.285 1 97.88 222 LEU A C 1
ATOM 1607 O O . LEU A 1 222 ? 3.279 16.297 -4.977 1 97.88 222 LEU A O 1
ATOM 1611 N N . GLY A 1 223 ? 3.762 14.164 -4.383 1 97.88 223 GLY A N 1
ATOM 1612 C CA . GLY A 1 223 ? 2.752 13.578 -5.254 1 97.88 223 GLY A CA 1
ATOM 1613 C C . GLY A 1 223 ? 3.145 13.594 -6.719 1 97.88 223 GLY A C 1
ATOM 1614 O O . GLY A 1 223 ? 4.312 13.82 -7.051 1 97.88 223 GLY A O 1
ATOM 1615 N N . GLY A 1 224 ? 2.135 13.258 -7.578 1 97.56 224 GLY A N 1
ATOM 1616 C CA . GLY A 1 224 ? 2.33 13.305 -9.016 1 97.56 224 GLY A CA 1
ATOM 1617 C C . GLY A 1 224 ? 3.504 12.469 -9.484 1 97.56 224 GLY A C 1
ATOM 1618 O O . GLY A 1 224 ? 3.656 11.312 -9.07 1 97.56 224 GLY A O 1
ATOM 1619 N N . PRO A 1 225 ? 4.355 13.039 -10.391 1 97.75 225 PRO A N 1
ATOM 1620 C CA . PRO A 1 225 ? 5.484 12.289 -10.945 1 97.75 225 PRO A CA 1
ATOM 1621 C C . PRO A 1 225 ? 6.484 11.859 -9.875 1 97.75 225 PRO A C 1
ATOM 1623 O O . PRO A 1 225 ? 7.16 10.836 -10.023 1 97.75 225 PRO A O 1
ATOM 1626 N N . VAL A 1 226 ? 6.566 12.609 -8.812 1 98.5 226 VAL A N 1
ATOM 1627 C CA . VAL A 1 226 ? 7.512 12.281 -7.75 1 98.5 226 VAL A CA 1
ATOM 1628 C C . VAL A 1 226 ? 7.055 11.023 -7.027 1 98.5 226 VAL A C 1
ATOM 1630 O O . VAL A 1 226 ? 7.883 10.211 -6.602 1 98.5 226 VAL A O 1
ATOM 1633 N N . LEU A 1 227 ? 5.742 10.859 -6.906 1 98.75 227 LEU A N 1
ATOM 1634 C CA . LEU A 1 227 ? 5.258 9.602 -6.352 1 98.75 227 LEU A CA 1
ATOM 1635 C C . LEU A 1 227 ? 5.602 8.43 -7.266 1 98.75 227 LEU A C 1
ATOM 1637 O O . LEU A 1 227 ? 5.98 7.359 -6.789 1 98.75 227 LEU A O 1
ATOM 1641 N N . ASP A 1 228 ? 5.461 8.578 -8.57 1 98.44 228 ASP A N 1
ATOM 1642 C CA . ASP A 1 228 ? 5.914 7.547 -9.5 1 98.44 228 ASP A CA 1
ATOM 1643 C C . ASP A 1 228 ? 7.383 7.207 -9.273 1 98.44 228 ASP A C 1
ATOM 1645 O O . ASP A 1 228 ? 7.758 6.035 -9.242 1 98.44 228 ASP A O 1
ATOM 1649 N N . ALA A 1 229 ? 8.211 8.266 -9.125 1 98.62 229 ALA A N 1
ATOM 1650 C CA . ALA A 1 229 ? 9.633 8.07 -8.844 1 98.62 229 ALA A CA 1
ATOM 1651 C C . ALA A 1 229 ? 9.828 7.305 -7.539 1 98.62 229 ALA A C 1
ATOM 1653 O O . ALA A 1 229 ? 10.766 6.508 -7.418 1 98.62 229 ALA A O 1
ATOM 1654 N N . SER A 1 230 ? 8.969 7.574 -6.555 1 98.88 230 SER A N 1
ATOM 1655 C CA . SER A 1 230 ? 9.031 6.883 -5.273 1 98.88 230 SER A CA 1
ATOM 1656 C C . SER A 1 230 ? 8.781 5.387 -5.438 1 98.88 230 SER A C 1
ATOM 1658 O O . SER A 1 230 ? 9.445 4.566 -4.797 1 98.88 230 SER A O 1
ATOM 1660 N N . PHE A 1 231 ? 7.844 5.004 -6.32 1 98.69 231 PHE A N 1
ATOM 1661 C CA . PHE A 1 231 ? 7.566 3.598 -6.594 1 98.69 231 PHE A CA 1
ATOM 1662 C C . PHE A 1 231 ? 8.773 2.924 -7.234 1 98.69 231 PHE A C 1
ATOM 1664 O O . PHE A 1 231 ? 9.023 1.736 -7.008 1 98.69 231 PHE A O 1
ATOM 1671 N N . SER A 1 232 ? 9.539 3.619 -7.965 1 98.19 232 SER A N 1
ATOM 1672 C CA . SER A 1 232 ? 10.734 3.094 -8.617 1 98.19 232 SER A CA 1
ATOM 1673 C C . SER A 1 232 ? 11.898 2.998 -7.637 1 98.19 232 SER A C 1
ATOM 1675 O O . SER A 1 232 ? 12.758 2.123 -7.77 1 98.19 232 SER A O 1
ATOM 1677 N N . ALA A 1 233 ? 11.906 3.844 -6.625 1 98.69 233 ALA A N 1
ATOM 1678 C CA . ALA A 1 233 ? 13.062 4.004 -5.742 1 98.69 233 ALA A CA 1
ATOM 1679 C C . ALA A 1 233 ? 12.984 3.039 -4.566 1 98.69 233 ALA A C 1
ATOM 1681 O O . ALA A 1 233 ? 13.992 2.797 -3.891 1 98.69 233 ALA A O 1
ATOM 1682 N N . VAL A 1 234 ? 11.828 2.531 -4.285 1 98.81 234 VAL A N 1
ATOM 1683 C CA . VAL A 1 234 ? 11.656 1.695 -3.102 1 98.81 234 VAL A CA 1
ATOM 1684 C C . VAL A 1 234 ? 12.258 0.314 -3.35 1 98.81 234 VAL A C 1
ATOM 1686 O O . VAL A 1 234 ? 12.305 -0.153 -4.492 1 98.81 234 VAL A O 1
ATOM 1689 N N . LYS A 1 235 ? 12.695 -0.312 -2.303 1 98.19 235 LYS A N 1
ATOM 1690 C CA . LYS A 1 235 ? 13.25 -1.658 -2.416 1 98.19 235 LYS A CA 1
ATOM 1691 C C . LYS A 1 235 ? 12.148 -2.709 -2.441 1 98.19 235 LYS A C 1
ATOM 1693 O O . LYS A 1 235 ? 10.992 -2.414 -2.113 1 98.19 235 LYS A O 1
ATOM 1698 N N . ARG A 1 236 ? 12.516 -3.947 -2.902 1 97.62 236 ARG A N 1
ATOM 1699 C CA . ARG A 1 236 ? 11.578 -5.059 -2.781 1 97.62 236 ARG A CA 1
ATOM 1700 C C . ARG A 1 236 ? 11.078 -5.195 -1.348 1 97.62 236 ARG A C 1
ATOM 1702 O O . ARG A 1 236 ? 11.859 -5.129 -0.4 1 97.62 236 ARG A O 1
ATOM 1709 N N . PHE A 1 237 ? 9.734 -5.301 -1.22 1 98.19 237 PHE A N 1
ATOM 1710 C CA . PHE A 1 237 ? 9.023 -5.43 0.047 1 98.19 237 PHE A CA 1
ATOM 1711 C C . PHE A 1 237 ? 9.156 -4.156 0.874 1 98.19 237 PHE A C 1
ATOM 1713 O O . PHE A 1 237 ? 8.828 -4.145 2.062 1 98.19 237 PHE A O 1
ATOM 1720 N N . GLY A 1 238 ? 9.727 -3.08 0.273 1 98.69 238 GLY A N 1
ATOM 1721 C CA . GLY A 1 238 ? 9.789 -1.803 0.966 1 98.69 238 GLY A CA 1
ATOM 1722 C C . GLY A 1 238 ? 8.438 -1.126 1.095 1 98.69 238 GLY A C 1
ATOM 1723 O O . GLY A 1 238 ? 7.406 -1.714 0.756 1 98.69 238 GLY A O 1
ATOM 1724 N N . HIS A 1 239 ? 8.469 0.092 1.633 1 98.94 239 HIS A N 1
ATOM 1725 C CA . HIS A 1 239 ? 7.234 0.795 1.954 1 98.94 239 HIS A CA 1
ATOM 1726 C C . HIS A 1 239 ? 7.281 2.242 1.475 1 98.94 239 HIS A C 1
ATOM 1728 O O . HIS A 1 239 ? 8.211 2.979 1.804 1 98.94 239 HIS A O 1
ATOM 1734 N N . VAL A 1 240 ? 6.359 2.598 0.625 1 98.94 240 VAL A N 1
ATOM 1735 C CA . VAL A 1 240 ? 6.164 3.982 0.207 1 98.94 240 VAL A CA 1
ATOM 1736 C C . VAL A 1 240 ? 4.984 4.59 0.962 1 98.94 240 VAL A C 1
ATOM 1738 O O . VAL A 1 240 ? 3.902 3.996 1.015 1 98.94 240 VAL A O 1
ATOM 1741 N N . VAL A 1 241 ? 5.141 5.68 1.58 1 98.88 241 VAL A N 1
ATOM 1742 C CA . VAL A 1 241 ? 4.051 6.465 2.15 1 98.88 241 VAL A CA 1
ATOM 1743 C C . VAL A 1 241 ? 3.953 7.809 1.435 1 98.88 241 VAL A C 1
ATOM 1745 O O . VAL A 1 241 ? 4.969 8.375 1.025 1 98.88 241 VAL A O 1
ATOM 1748 N N . SER A 1 242 ? 2.742 8.32 1.273 1 98.88 242 SER A N 1
ATOM 1749 C CA . SER A 1 242 ? 2.578 9.617 0.633 1 98.88 242 SER A CA 1
ATOM 1750 C C . SER A 1 242 ? 1.469 10.422 1.299 1 98.88 242 SER A C 1
ATOM 1752 O O . SER A 1 242 ? 0.394 9.891 1.586 1 98.88 242 SER A O 1
ATOM 1754 N N . CYS A 1 243 ? 1.738 11.68 1.559 1 98.38 243 CYS A N 1
ATOM 1755 C CA . CYS A 1 243 ? 0.696 12.57 2.051 1 98.38 243 CYS A CA 1
ATOM 1756 C C . CYS A 1 243 ? 0.044 13.336 0.902 1 98.38 243 CYS A C 1
ATOM 1758 O O . CYS A 1 243 ? -0.791 14.211 1.128 1 98.38 243 CYS A O 1
ATOM 1760 N N . LEU A 1 244 ? 0.389 13.008 -0.349 1 97.56 244 LEU A N 1
ATOM 1761 C CA . LEU A 1 244 ? -0.21 13.648 -1.515 1 97.56 244 LEU A CA 1
ATOM 1762 C C . LEU A 1 244 ? -0.496 12.625 -2.609 1 97.56 244 LEU A C 1
ATOM 1764 O O . LEU A 1 244 ? -0.35 12.922 -3.797 1 97.56 244 LEU A O 1
ATOM 1768 N N . GLY A 1 245 ? -0.726 11.398 -2.207 1 95.94 245 GLY A N 1
ATOM 1769 C CA . GLY A 1 245 ? -1.059 10.336 -3.141 1 95.94 245 GLY A CA 1
ATOM 1770 C C . GLY A 1 245 ? -2.496 10.398 -3.623 1 95.94 245 GLY A C 1
ATOM 1771 O O . GLY A 1 245 ? -3.277 9.477 -3.373 1 95.94 245 GLY A O 1
ATOM 1772 N N . TRP A 1 246 ? -2.834 11.422 -4.492 1 93 246 TRP A N 1
ATOM 1773 C CA . TRP A 1 246 ? -4.211 11.688 -4.895 1 93 246 TRP A CA 1
ATOM 1774 C C . TRP A 1 246 ? -4.414 11.383 -6.375 1 93 246 TRP A C 1
ATOM 1776 O O . TRP A 1 246 ? -5.535 11.109 -6.812 1 93 246 TRP A O 1
ATOM 1786 N N . GLY A 1 247 ? -3.369 11.453 -7.125 1 95.44 247 GLY A N 1
ATOM 1787 C CA . GLY A 1 247 ? -3.496 11.422 -8.57 1 95.44 247 GLY A CA 1
ATOM 1788 C C . GLY A 1 247 ? -3.523 10.016 -9.141 1 95.44 247 GLY A C 1
ATOM 1789 O O . GLY A 1 247 ? -3.801 9.055 -8.414 1 95.44 247 GLY A O 1
ATOM 1790 N N . THR A 1 248 ? -3.416 9.938 -10.523 1 98 248 THR A N 1
ATOM 1791 C CA . THR A 1 248 ? -3.395 8.695 -11.289 1 98 248 THR A CA 1
ATOM 1792 C C . THR A 1 248 ? -1.962 8.203 -11.484 1 98 248 THR A C 1
ATOM 1794 O O . THR A 1 248 ? -1.086 8.977 -11.883 1 98 248 THR A O 1
ATOM 1797 N N . HIS A 1 249 ? -1.737 6.922 -11.172 1 98.31 249 HIS A N 1
ATOM 1798 C CA . HIS A 1 249 ? -0.379 6.391 -11.172 1 98.31 249 HIS A CA 1
ATOM 1799 C C . HIS A 1 249 ? -0.345 4.965 -11.711 1 98.31 249 HIS A C 1
ATOM 1801 O O . HIS A 1 249 ? -1.307 4.211 -11.539 1 98.31 249 HIS A O 1
ATOM 1807 N N . LYS A 1 250 ? 0.76 4.613 -12.367 1 97.75 250 LYS A N 1
ATOM 1808 C CA . LYS A 1 250 ? 1.039 3.221 -12.711 1 97.75 250 LYS A CA 1
ATOM 1809 C C . LYS A 1 250 ? 1.543 2.445 -11.5 1 97.75 250 LYS A C 1
ATOM 1811 O O . LYS A 1 250 ? 2.518 2.846 -10.859 1 97.75 250 LYS A O 1
ATOM 1816 N N . LEU A 1 251 ? 0.946 1.275 -11.211 1 98.06 251 LEU A N 1
ATOM 1817 C CA . LEU A 1 251 ? 1.278 0.563 -9.984 1 98.06 251 LEU A CA 1
ATOM 1818 C C . LEU A 1 251 ? 2.307 -0.531 -10.25 1 98.06 251 LEU A C 1
ATOM 1820 O O . LEU A 1 251 ? 2.904 -1.066 -9.312 1 98.06 251 LEU A O 1
ATOM 1824 N N . ALA A 1 252 ? 2.627 -0.881 -11.531 1 97.44 252 ALA A N 1
ATOM 1825 C CA . ALA A 1 252 ? 3.49 -2 -11.898 1 97.44 252 ALA A CA 1
ATOM 1826 C C . ALA A 1 252 ? 4.859 -1.878 -11.234 1 97.44 252 ALA A C 1
ATOM 1828 O O . ALA A 1 252 ? 5.363 -2.84 -10.648 1 97.44 252 ALA A O 1
ATOM 1829 N N . PRO A 1 253 ? 5.488 -0.653 -11.234 1 97.44 253 PRO A N 1
ATOM 1830 C CA . PRO A 1 253 ? 6.82 -0.553 -10.625 1 97.44 253 PRO A CA 1
ATOM 1831 C C . PRO A 1 253 ? 6.82 -0.925 -9.141 1 97.44 253 PRO A C 1
ATOM 1833 O O . PRO A 1 253 ? 7.773 -1.537 -8.656 1 97.44 253 PRO A O 1
ATOM 1836 N N . LEU A 1 254 ? 5.754 -0.573 -8.445 1 98.38 254 LEU A N 1
ATOM 1837 C CA . LEU A 1 254 ? 5.621 -0.921 -7.031 1 98.38 254 LEU A CA 1
ATOM 1838 C C . LEU A 1 254 ? 5.289 -2.4 -6.867 1 98.38 254 LEU A C 1
ATOM 1840 O O . LEU A 1 254 ? 5.898 -3.09 -6.043 1 98.38 254 LEU A O 1
ATOM 1844 N N . SER A 1 255 ? 4.336 -2.914 -7.668 1 97.94 255 SER A N 1
ATOM 1845 C CA . SER A 1 255 ? 3.812 -4.27 -7.523 1 97.94 255 SER A CA 1
ATOM 1846 C C . SER A 1 255 ? 4.863 -5.309 -7.895 1 97.94 255 SER A C 1
ATOM 1848 O O . SER A 1 255 ? 4.934 -6.375 -7.277 1 97.94 255 SER A O 1
ATOM 1850 N N . PHE A 1 256 ? 5.703 -5.047 -8.867 1 96.5 256 PHE A N 1
ATOM 1851 C CA . PHE A 1 256 ? 6.727 -5.996 -9.289 1 96.5 256 PHE A CA 1
ATOM 1852 C C . PHE A 1 256 ? 7.789 -6.16 -8.203 1 96.5 256 PHE A C 1
ATOM 1854 O O . PHE A 1 256 ? 8.516 -7.16 -8.188 1 96.5 256 PHE A O 1
ATOM 1861 N N . LYS A 1 257 ? 7.852 -5.184 -7.336 1 97.06 257 LYS A N 1
ATOM 1862 C CA . LYS A 1 257 ? 8.766 -5.258 -6.203 1 97.06 257 LYS A CA 1
ATOM 1863 C C . LYS A 1 257 ? 8.07 -5.82 -4.969 1 97.06 257 LYS A C 1
ATOM 1865 O O . LYS A 1 257 ? 8.664 -5.898 -3.891 1 97.06 257 LYS A O 1
ATOM 1870 N N . GLN A 1 258 ? 6.77 -6.129 -5.176 1 98.12 258 GLN A N 1
ATOM 1871 C CA . GLN A 1 258 ? 5.957 -6.566 -4.043 1 98.12 258 GLN A CA 1
ATOM 1872 C C . GLN A 1 258 ? 6.07 -5.598 -2.873 1 98.12 258 GLN A C 1
ATOM 1874 O O . GLN A 1 258 ? 6.145 -6.02 -1.716 1 98.12 258 GLN A O 1
ATOM 1879 N N . ALA A 1 259 ? 6.23 -4.312 -3.166 1 98.56 259 ALA A N 1
ATOM 1880 C CA . ALA A 1 259 ? 6.316 -3.262 -2.154 1 98.56 259 ALA A CA 1
ATOM 1881 C C . ALA A 1 259 ? 4.93 -2.799 -1.724 1 98.56 259 ALA A C 1
ATOM 1883 O O . ALA A 1 259 ? 3.92 -3.252 -2.27 1 98.56 259 ALA A O 1
ATOM 1884 N N . THR A 1 260 ? 4.863 -1.979 -0.691 1 98.88 260 THR A N 1
ATOM 1885 C CA . THR A 1 260 ? 3.637 -1.512 -0.053 1 98.88 260 THR A CA 1
ATOM 1886 C C . THR A 1 260 ? 3.5 0.002 -0.19 1 98.88 260 THR A C 1
ATOM 1888 O O . THR A 1 260 ? 4.496 0.727 -0.161 1 98.88 260 THR A O 1
ATOM 1891 N N . TYR A 1 261 ? 2.301 0.427 -0.453 1 98.94 261 TYR A N 1
ATOM 1892 C CA . TYR A 1 261 ? 1.953 1.843 -0.434 1 98.94 261 TYR A CA 1
ATOM 1893 C C . TYR A 1 261 ? 0.923 2.137 0.65 1 98.94 261 TYR A C 1
ATOM 1895 O O . TYR A 1 261 ? -0.045 1.39 0.814 1 98.94 261 TYR A O 1
ATOM 1903 N N . SER A 1 262 ? 1.112 3.23 1.426 1 98.88 262 SER A N 1
ATOM 1904 C CA . SER A 1 262 ? 0.108 3.73 2.359 1 98.88 262 SER A CA 1
ATOM 1905 C C . SER A 1 262 ? -0.139 5.223 2.158 1 98.88 262 SER A C 1
ATOM 1907 O O . SER A 1 262 ? 0.808 6.004 2.068 1 98.88 262 SER A O 1
ATOM 1909 N N . GLY A 1 263 ? -1.386 5.566 2.123 1 98.56 263 GLY A N 1
ATOM 1910 C CA . GLY A 1 263 ? -1.755 6.973 2.09 1 98.56 263 GLY A CA 1
ATOM 1911 C C . GLY A 1 263 ? -1.809 7.609 3.467 1 98.56 263 GLY A C 1
ATOM 1912 O O . GLY A 1 263 ? -2.188 6.957 4.441 1 98.56 263 GLY A O 1
ATOM 1913 N N . VAL A 1 264 ? -1.435 8.906 3.504 1 98.44 264 VAL A N 1
ATOM 1914 C CA . VAL A 1 264 ? -1.577 9.727 4.703 1 98.44 264 VAL A CA 1
ATOM 1915 C C . VAL A 1 264 ? -2.588 10.844 4.453 1 98.44 264 VAL A C 1
ATOM 1917 O O . VAL A 1 264 ? -2.436 11.625 3.512 1 98.44 264 VAL A O 1
ATOM 1920 N N . PHE A 1 265 ? -3.611 10.906 5.227 1 98.31 265 PHE A N 1
ATOM 1921 C CA . PHE A 1 265 ? -4.609 11.961 5.148 1 98.31 265 PHE A CA 1
ATOM 1922 C C . PHE A 1 265 ? -4.914 12.523 6.535 1 98.31 265 PHE A C 1
ATOM 1924 O O . PHE A 1 265 ? -5.938 12.188 7.137 1 98.31 265 PHE A O 1
ATOM 1931 N N . THR A 1 266 ? -4.121 13.453 6.906 1 97.94 266 THR A N 1
ATOM 1932 C CA . THR A 1 266 ? -4.066 13.992 8.258 1 97.94 266 THR A CA 1
ATOM 1933 C C . THR A 1 266 ? -5.391 14.648 8.641 1 97.94 266 THR A C 1
ATOM 1935 O O . THR A 1 266 ? -5.828 14.57 9.789 1 97.94 266 THR A O 1
ATOM 1938 N N . LEU A 1 267 ? -6.109 15.258 7.715 1 97.75 267 LEU A N 1
ATOM 1939 C CA . LEU A 1 267 ? -7.305 16.047 7.996 1 97.75 267 LEU A CA 1
ATOM 1940 C C . LEU A 1 267 ? -8.445 15.148 8.469 1 97.75 267 LEU A C 1
ATOM 1942 O O . LEU A 1 267 ? -9.422 15.633 9.047 1 97.75 267 LEU A O 1
ATOM 1946 N N . HIS A 1 268 ? -8.328 13.875 8.148 1 97.38 268 HIS A N 1
ATOM 1947 C CA . HIS A 1 268 ? -9.438 12.969 8.453 1 97.38 268 HIS A CA 1
ATOM 1948 C C . HIS A 1 268 ? -9.82 13.055 9.922 1 97.38 268 HIS A C 1
ATOM 1950 O O . HIS A 1 268 ? -11.008 13.039 10.258 1 97.38 268 HIS A O 1
ATOM 1956 N N . THR A 1 269 ? -8.883 13.141 10.789 1 97.19 269 THR A N 1
ATOM 1957 C CA . THR A 1 269 ? -9.109 13.18 12.227 1 97.19 269 THR A CA 1
ATOM 1958 C C . THR A 1 269 ? -10.023 14.344 12.602 1 97.19 269 THR A C 1
ATOM 1960 O O . THR A 1 269 ? -10.992 14.164 13.336 1 97.19 269 THR A O 1
ATOM 1963 N N . LEU A 1 270 ? -9.797 15.492 12.047 1 97.94 270 LEU A N 1
ATOM 1964 C CA . LEU A 1 270 ? -10.609 16.672 12.336 1 97.94 270 LEU A CA 1
ATOM 1965 C C . LEU A 1 270 ? -11.961 16.578 11.641 1 97.94 270 LEU A C 1
ATOM 1967 O O . LEU A 1 270 ? -12.992 16.906 12.242 1 97.94 270 LEU A O 1
ATOM 1971 N N . LEU A 1 271 ? -11.984 16.125 10.414 1 97.75 271 LEU A N 1
ATOM 1972 C CA . LEU A 1 271 ? -13.203 16.062 9.617 1 97.75 271 LEU A CA 1
ATOM 1973 C C . LEU A 1 271 ? -14.18 15.047 10.188 1 97.75 271 LEU A C 1
ATOM 1975 O O . LEU A 1 271 ? -15.391 15.281 10.203 1 97.75 271 LEU A O 1
ATOM 1979 N N . ALA A 1 272 ? -13.641 13.914 10.656 1 96.25 272 ALA A N 1
ATOM 1980 C CA . ALA A 1 272 ? -14.469 12.812 11.133 1 96.25 272 ALA A CA 1
ATOM 1981 C C . ALA A 1 272 ? -14.641 12.859 12.648 1 96.25 272 ALA A C 1
ATOM 1983 O O . ALA A 1 272 ? -15.461 12.125 13.211 1 96.25 272 ALA A O 1
ATOM 1984 N N . ASN A 1 273 ? -13.898 13.75 13.273 1 96.81 273 ASN A N 1
ATOM 1985 C CA . ASN A 1 273 ? -13.906 13.812 14.734 1 96.81 273 ASN A CA 1
ATOM 1986 C C . ASN A 1 273 ? -13.578 12.461 15.359 1 96.81 273 ASN A C 1
ATOM 1988 O O . ASN A 1 273 ? -14.32 11.969 16.203 1 96.81 273 ASN A O 1
ATOM 1992 N N . GLU A 1 274 ? -12.531 11.883 14.859 1 95.81 274 GLU A N 1
ATOM 1993 C CA . GLU A 1 274 ? -12.07 10.57 15.305 1 95.81 274 GLU A CA 1
ATOM 1994 C C . GLU A 1 274 ? -10.578 10.586 15.602 1 95.81 274 GLU A C 1
ATOM 1996 O O . GLU A 1 274 ? -9.789 11.117 14.82 1 95.81 274 GLU A O 1
ATOM 2001 N N . GLY A 1 275 ? -10.242 10.086 16.75 1 96.5 275 GLY A N 1
ATOM 2002 C CA . GLY A 1 275 ? -8.828 9.938 17.062 1 96.5 275 GLY A CA 1
ATOM 2003 C C . GLY A 1 275 ? -8.156 11.25 17.406 1 96.5 275 GLY A C 1
ATOM 2004 O O . GLY A 1 275 ? -6.953 11.414 17.188 1 96.5 275 GLY A O 1
ATOM 2005 N N . LEU A 1 276 ? -8.883 12.18 17.969 1 98.12 276 LEU A N 1
ATOM 2006 C CA . LEU A 1 276 ? -8.375 13.523 18.219 1 98.12 276 LEU A CA 1
ATOM 2007 C C . LEU A 1 276 ? -7.215 13.484 19.219 1 98.12 276 LEU A C 1
ATOM 2009 O O . LEU A 1 276 ? -6.242 14.227 19.062 1 98.12 276 LEU A O 1
ATOM 2013 N N . ALA A 1 277 ? -7.277 12.594 20.172 1 98.38 277 ALA A N 1
ATOM 2014 C CA . ALA A 1 277 ? -6.273 12.539 21.234 1 98.38 277 ALA A CA 1
ATOM 2015 C C . ALA A 1 277 ? -4.895 12.211 20.656 1 98.38 277 ALA A C 1
ATOM 2017 O O . ALA A 1 277 ? -3.873 12.602 21.219 1 98.38 277 ALA A O 1
ATOM 2018 N N . HIS A 1 278 ? -4.883 11.5 19.578 1 98.62 278 HIS A N 1
ATOM 2019 C CA . HIS A 1 278 ? -3.611 11.109 18.969 1 98.62 278 HIS A CA 1
ATOM 2020 C C . HIS A 1 278 ? -2.828 12.328 18.5 1 98.62 278 HIS A C 1
ATOM 2022 O O . HIS A 1 278 ? -1.596 12.32 18.5 1 98.62 278 HIS A O 1
ATOM 2028 N N . PHE A 1 279 ? -3.514 13.438 18.078 1 98.75 279 PHE A N 1
ATOM 2029 C CA . PHE A 1 279 ? -2.832 14.672 17.688 1 98.75 279 PHE A CA 1
ATOM 2030 C C . PHE A 1 279 ? -2.047 15.242 18.859 1 98.75 279 PHE A C 1
ATOM 2032 O O . PHE A 1 279 ? -0.867 15.578 18.719 1 98.75 279 PHE A O 1
ATOM 2039 N N . GLY A 1 280 ? -2.688 15.297 20.031 1 98.75 280 GLY A N 1
ATOM 2040 C CA . GLY A 1 280 ? -1.973 15.766 21.203 1 98.75 280 GLY A CA 1
ATOM 2041 C C . GLY A 1 280 ? -0.805 14.875 21.594 1 98.75 280 GLY A C 1
ATOM 2042 O O . GLY A 1 280 ? 0.253 15.367 21.984 1 98.75 280 GLY A O 1
ATOM 2043 N N . GLU A 1 281 ? -0.986 13.57 21.453 1 98.81 281 GLU A N 1
ATOM 2044 C CA . GLU A 1 281 ? 0.08 12.617 21.75 1 98.81 281 GLU A CA 1
ATOM 2045 C C . GLU A 1 281 ? 1.283 12.828 20.844 1 98.81 281 GLU A C 1
ATOM 2047 O O . GLU A 1 281 ? 2.426 12.836 21.297 1 98.81 281 GLU A O 1
ATOM 2052 N N . MET A 1 282 ? 1.003 12.984 19.578 1 98.88 282 MET A N 1
ATOM 2053 C CA . MET A 1 282 ? 2.078 13.227 18.625 1 98.88 282 MET A CA 1
ATOM 2054 C C . MET A 1 282 ? 2.801 14.531 18.922 1 98.88 282 MET A C 1
ATOM 2056 O O . MET A 1 282 ? 4.027 14.609 18.828 1 98.88 282 MET A O 1
ATOM 2060 N N . LEU A 1 283 ? 2.051 15.531 19.328 1 98.88 283 LEU A N 1
ATOM 2061 C CA . LEU A 1 283 ? 2.664 16.812 19.625 1 98.88 283 LEU A CA 1
ATOM 2062 C C . LEU A 1 283 ? 3.502 16.75 20.891 1 98.88 283 LEU A C 1
ATOM 2064 O O . LEU A 1 283 ? 4.508 17.453 21.016 1 98.88 283 LEU A O 1
ATOM 2068 N N . ARG A 1 284 ? 3.139 15.922 21.844 1 98.81 284 ARG A N 1
ATOM 2069 C CA . ARG A 1 284 ? 4.004 15.688 23 1 98.81 284 ARG A CA 1
ATOM 2070 C C . ARG A 1 284 ? 5.324 15.047 22.578 1 98.81 284 ARG A C 1
ATOM 2072 O O . ARG A 1 284 ? 6.375 15.344 23.141 1 98.81 284 ARG A O 1
ATOM 2079 N N . GLU A 1 285 ? 5.246 14.172 21.562 1 98.88 285 GLU A N 1
ATOM 2080 C CA . GLU A 1 285 ? 6.477 13.625 21 1 98.88 285 GLU A CA 1
ATOM 2081 C C . GLU A 1 285 ? 7.316 14.719 20.344 1 98.88 285 GLU A C 1
ATOM 2083 O O . GLU A 1 285 ? 8.547 14.695 20.422 1 98.88 285 GLU A O 1
ATOM 2088 N N . ALA A 1 286 ? 6.656 15.648 19.703 1 98.88 286 ALA A N 1
ATOM 2089 C CA . ALA A 1 286 ? 7.375 16.781 19.141 1 98.88 286 ALA A CA 1
ATOM 2090 C C . ALA A 1 286 ? 8.125 17.562 20.219 1 98.88 286 ALA A C 1
ATOM 2092 O O . ALA A 1 286 ? 9.289 17.922 20.031 1 98.88 286 ALA A O 1
ATOM 2093 N N . ASP A 1 287 ? 7.445 17.797 21.312 1 98.69 287 ASP A N 1
ATOM 2094 C CA . ASP A 1 287 ? 8.078 18.5 22.422 1 98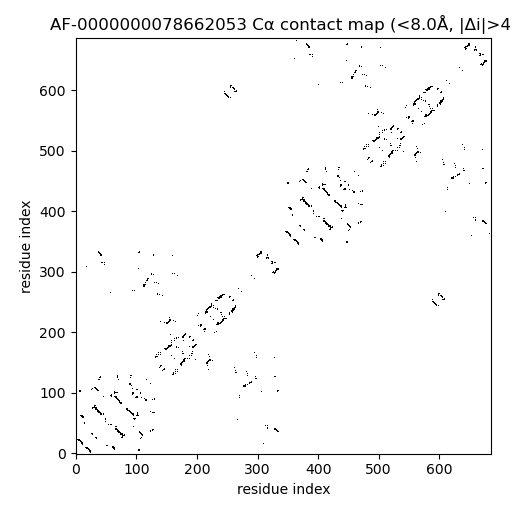.69 287 ASP A CA 1
ATOM 2095 C C . ASP A 1 287 ? 9.305 17.734 22.922 1 98.69 287 ASP A C 1
ATOM 2097 O O . ASP A 1 287 ? 10.359 18.344 23.141 1 98.69 287 ASP A O 1
ATOM 2101 N N . ALA A 1 288 ? 9.18 16.469 23.047 1 98.69 288 ALA A N 1
ATOM 2102 C CA . ALA A 1 288 ? 10.297 15.641 23.5 1 98.69 288 ALA A CA 1
ATOM 2103 C C . ALA A 1 288 ? 11.477 15.742 22.547 1 98.69 288 ALA A C 1
ATOM 2105 O O . ALA A 1 288 ? 12.625 15.852 22.969 1 98.69 288 ALA A O 1
ATOM 2106 N N . LEU A 1 289 ? 11.234 15.727 21.281 1 98.88 289 LEU A N 1
ATOM 2107 C CA . LEU A 1 289 ? 12.297 15.82 20.281 1 98.88 289 LEU A CA 1
ATOM 2108 C C . LEU A 1 289 ? 12.953 17.203 20.297 1 98.88 289 LEU A C 1
ATOM 2110 O O . LEU A 1 289 ? 14.172 17.312 20.156 1 98.88 289 LEU A O 1
ATOM 2114 N N . VAL A 1 290 ? 12.148 18.188 20.469 1 98.81 290 VAL A N 1
ATOM 2115 C CA . VAL A 1 290 ? 12.695 19.531 20.547 1 98.81 290 VAL A CA 1
ATOM 2116 C C . VAL A 1 290 ? 13.609 19.641 21.766 1 98.81 290 VAL A C 1
ATOM 2118 O O . VAL A 1 290 ? 14.711 20.203 21.672 1 98.81 290 VAL A O 1
ATOM 2121 N N . GLN A 1 291 ? 13.203 19.094 22.859 1 97.94 291 GLN A N 1
ATOM 2122 C CA . GLN A 1 291 ? 13.953 19.188 24.109 1 97.94 291 GLN A CA 1
ATOM 2123 C C . GLN A 1 291 ? 15.305 18.484 23.984 1 97.94 291 GLN A C 1
ATOM 2125 O O . GLN A 1 291 ? 16.281 18.891 24.625 1 97.94 291 GLN A O 1
ATOM 2130 N N . THR A 1 292 ? 15.398 17.531 23.141 1 98.12 292 THR A N 1
ATOM 2131 C CA . THR A 1 292 ? 16.641 16.781 22.984 1 98.12 292 THR A CA 1
ATOM 2132 C C . THR A 1 292 ? 17.422 17.266 21.781 1 98.12 292 THR A C 1
ATOM 2134 O O . THR A 1 292 ? 18.422 16.656 21.391 1 98.12 292 THR A O 1
ATOM 2137 N N . GLY A 1 293 ? 16.969 18.297 21.125 1 98.12 293 GLY A N 1
ATOM 2138 C CA . GLY A 1 293 ? 17.672 18.906 20 1 98.12 293 GLY A CA 1
ATOM 2139 C C . GLY A 1 293 ? 17.531 18.141 18.703 1 98.12 293 GLY A C 1
ATOM 2140 O O . GLY A 1 293 ? 18.297 18.344 17.766 1 98.12 293 GLY A O 1
ATOM 2141 N N . LYS A 1 294 ? 16.531 17.328 18.625 1 98.81 294 LYS A N 1
ATOM 2142 C CA . LYS A 1 294 ? 16.375 16.453 17.469 1 98.81 294 LYS A CA 1
ATOM 2143 C C . LYS A 1 294 ? 15.297 16.969 16.516 1 98.81 294 LYS A C 1
ATOM 2145 O O . LYS A 1 294 ? 15.039 16.359 15.477 1 98.81 294 LYS A O 1
ATOM 2150 N N . LEU A 1 295 ? 14.672 18.031 16.875 1 98.88 295 LEU A N 1
ATOM 2151 C CA . LEU A 1 295 ? 13.656 18.656 16.031 1 98.88 295 LEU A CA 1
ATOM 2152 C C . LEU A 1 295 ? 13.703 20.172 16.156 1 98.88 295 LEU A C 1
ATOM 2154 O O . LEU A 1 295 ? 13.727 20.719 17.266 1 98.88 295 LEU A O 1
ATOM 2158 N N . ALA A 1 296 ? 13.758 20.797 15.047 1 98.56 296 ALA A N 1
ATOM 2159 C CA . ALA A 1 296 ? 13.688 22.25 14.945 1 98.56 296 ALA A CA 1
ATOM 2160 C C . ALA A 1 296 ? 12.812 22.672 13.781 1 98.56 296 ALA A C 1
ATOM 2162 O O . ALA A 1 296 ? 12.93 22.141 12.672 1 98.56 296 ALA A O 1
ATOM 2163 N N . PRO A 1 297 ? 11.922 23.562 14.016 1 98.38 297 PRO A N 1
ATOM 2164 C CA . PRO A 1 297 ? 11.117 24.062 12.898 1 98.38 297 PRO A CA 1
ATOM 2165 C C . PRO A 1 297 ? 11.93 24.906 11.914 1 98.38 297 PRO A C 1
ATOM 2167 O O . PRO A 1 297 ? 12.953 25.484 12.289 1 98.38 297 PRO A O 1
ATOM 2170 N N . ARG A 1 298 ? 11.516 24.891 10.68 1 98.19 298 ARG A N 1
ATOM 2171 C CA . ARG A 1 298 ? 12.047 25.797 9.68 1 98.19 298 ARG A CA 1
ATOM 2172 C C . ARG A 1 298 ? 11.133 27.016 9.516 1 98.19 298 ARG A C 1
ATOM 2174 O O . ARG A 1 298 ? 10.094 26.938 8.852 1 98.19 298 ARG A O 1
ATOM 2181 N N . LEU A 1 299 ? 11.5 28.109 10.102 1 98.06 299 LEU A N 1
ATOM 2182 C CA . LEU A 1 299 ? 10.688 29.312 10.125 1 98.06 299 LEU A CA 1
ATOM 2183 C C . LEU A 1 299 ? 11.219 30.344 9.133 1 98.06 299 LEU A C 1
ATOM 2185 O O . LEU A 1 299 ? 12.414 30.625 9.102 1 98.06 299 LEU A O 1
ATOM 2189 N N . ASP A 1 300 ? 10.312 30.781 8.273 1 97.75 300 ASP A N 1
ATOM 2190 C CA . ASP A 1 300 ? 10.656 31.938 7.438 1 97.75 300 ASP A CA 1
ATOM 2191 C C . ASP A 1 300 ? 11.07 33.125 8.297 1 97.75 300 ASP A C 1
ATOM 2193 O O . ASP A 1 300 ? 10.43 33.438 9.305 1 97.75 300 ASP A O 1
ATOM 2197 N N . PRO A 1 301 ? 12.094 33.781 7.902 1 94.88 301 PRO A N 1
ATOM 2198 C CA . PRO A 1 301 ? 12.594 34.844 8.766 1 94.88 301 PRO A CA 1
ATOM 2199 C C . PRO A 1 301 ? 11.695 36.094 8.773 1 94.88 301 PRO A C 1
ATOM 2201 O O . PRO A 1 301 ? 11.797 36.938 9.672 1 94.88 301 PRO A O 1
ATOM 2204 N N . ARG A 1 302 ? 10.891 36.312 7.805 1 96.19 302 ARG A N 1
ATOM 2205 C CA . ARG A 1 302 ? 10.008 37.5 7.762 1 96.19 302 ARG A CA 1
ATOM 2206 C C . ARG A 1 302 ? 8.93 37.406 8.836 1 96.19 302 ARG A C 1
ATOM 2208 O O . ARG A 1 302 ? 8.523 36.281 9.227 1 96.19 302 ARG A O 1
ATOM 2215 N N . THR A 1 303 ? 8.508 38.469 9.266 1 95.12 303 THR A N 1
ATOM 2216 C CA . THR A 1 303 ? 7.422 38.562 10.234 1 95.12 303 THR A CA 1
ATOM 2217 C C . THR A 1 303 ? 6.18 39.188 9.594 1 95.12 303 THR A C 1
ATOM 2219 O O . THR A 1 303 ? 6.285 40.125 8.797 1 95.12 303 THR A O 1
ATOM 2222 N N . PHE A 1 304 ? 5.051 38.688 9.906 1 97.5 304 PHE A N 1
ATOM 2223 C CA . PHE A 1 304 ? 3.752 39.188 9.477 1 97.5 304 PHE A CA 1
ATOM 2224 C C . PHE A 1 304 ? 2.781 39.25 10.648 1 97.5 304 PHE A C 1
ATOM 2226 O O . PHE A 1 304 ? 2.672 38.312 11.422 1 97.5 304 PHE A O 1
ATOM 2233 N N . SER A 1 305 ? 2.123 40.406 10.805 1 97.12 305 SER A N 1
ATOM 2234 C CA . SER A 1 305 ? 1.016 40.5 11.75 1 97.12 305 SER A CA 1
ATOM 2235 C C . SER A 1 305 ? -0.298 40.062 11.109 1 97.12 305 SER A C 1
ATOM 2237 O O . SER A 1 305 ? -0.361 39.844 9.898 1 97.12 305 SER A O 1
ATOM 2239 N N . ILE A 1 306 ? -1.311 39.906 11.891 1 97.06 306 ILE A N 1
ATOM 2240 C CA . ILE A 1 306 ? -2.615 39.5 11.375 1 97.06 306 ILE A CA 1
ATOM 2241 C C . ILE A 1 306 ? -3.133 40.562 10.398 1 97.06 306 ILE A C 1
ATOM 2243 O O . ILE A 1 306 ? -3.848 40.25 9.445 1 97.06 306 ILE A O 1
ATOM 2247 N N . ALA A 1 307 ? -2.732 41.812 10.531 1 95.38 307 ALA A N 1
ATOM 2248 C CA . ALA A 1 307 ? -3.123 42.875 9.625 1 95.38 307 ALA A CA 1
ATOM 2249 C C . ALA A 1 307 ? -2.459 42.719 8.258 1 95.38 307 ALA A C 1
ATOM 2251 O O . ALA A 1 307 ? -2.943 43.25 7.254 1 95.38 307 ALA A O 1
ATOM 2252 N N . GLU A 1 308 ? -1.387 42.031 8.25 1 96.12 308 GLU A N 1
ATOM 2253 C CA . GLU A 1 308 ? -0.605 41.844 7.031 1 96.12 308 GLU A CA 1
ATOM 2254 C C . GLU A 1 308 ? -0.836 40.438 6.441 1 96.12 308 GLU A C 1
ATOM 2256 O O . GLU A 1 308 ? -0.03 39.969 5.645 1 96.12 308 GLU A O 1
ATOM 2261 N N . ILE A 1 309 ? -1.858 39.781 6.836 1 97.25 309 ILE A N 1
ATOM 2262 C CA . ILE A 1 309 ? -2.084 38.375 6.531 1 97.25 309 ILE A CA 1
ATOM 2263 C C . ILE A 1 309 ? -2.186 38.188 5.02 1 97.25 309 ILE A C 1
ATOM 2265 O O . ILE A 1 309 ? -1.757 37.156 4.488 1 97.25 309 ILE A O 1
ATOM 2269 N N . GLY A 1 310 ? -2.717 39.094 4.273 1 96.69 310 GLY A N 1
ATOM 2270 C CA . GLY A 1 310 ? -2.727 39 2.822 1 96.69 310 GLY A CA 1
ATOM 2271 C C . GLY A 1 310 ? -1.342 38.812 2.229 1 96.69 310 GLY A C 1
ATOM 2272 O O . GLY A 1 310 ? -1.126 37.938 1.393 1 96.69 310 GLY A O 1
ATOM 2273 N N . SER A 1 311 ? -0.426 39.656 2.689 1 96.19 311 SER A N 1
ATOM 2274 C CA . SER A 1 311 ? 0.956 39.594 2.225 1 96.19 311 SER A CA 1
ATOM 2275 C C . SER A 1 311 ? 1.605 38.25 2.641 1 96.19 311 SER A C 1
ATOM 2277 O O . SER A 1 311 ? 2.439 37.719 1.912 1 96.19 311 SER A O 1
ATOM 2279 N N . ALA A 1 312 ? 1.258 37.812 3.828 1 97.75 312 ALA A N 1
ATOM 2280 C CA . ALA A 1 312 ? 1.763 36.5 4.277 1 97.75 312 ALA A CA 1
ATOM 2281 C C . ALA A 1 312 ? 1.356 35.406 3.316 1 97.75 312 ALA A C 1
ATOM 2283 O O . ALA A 1 312 ? 2.182 34.562 2.936 1 97.75 312 ALA A O 1
ATOM 2284 N N . TYR A 1 313 ? 0.115 35.406 2.881 1 97.81 313 TYR A N 1
ATOM 2285 C CA . TYR A 1 313 ? -0.384 34.375 1.97 1 97.81 313 TYR A CA 1
ATOM 2286 C C . TYR A 1 313 ? 0.25 34.531 0.591 1 97.81 313 TYR A C 1
ATOM 2288 O O . TYR A 1 313 ? 0.501 33.531 -0.09 1 97.81 313 TYR A O 1
ATOM 2296 N N . ASP A 1 314 ? 0.541 35.75 0.121 1 96.69 314 ASP A N 1
ATOM 2297 C CA . ASP A 1 314 ? 1.302 35.969 -1.107 1 96.69 314 ASP A CA 1
ATOM 2298 C C . ASP A 1 314 ? 2.693 35.344 -1.002 1 96.69 314 ASP A C 1
ATOM 2300 O O . ASP A 1 314 ? 3.193 34.75 -1.967 1 96.69 314 ASP A O 1
ATOM 2304 N N . ALA A 1 315 ? 3.25 35.469 0.169 1 96.56 315 ALA A N 1
ATOM 2305 C CA . ALA A 1 315 ? 4.582 34.906 0.405 1 96.56 315 ALA A CA 1
ATOM 2306 C C . ALA A 1 315 ? 4.551 33.375 0.418 1 96.56 315 ALA A C 1
ATOM 2308 O O . ALA A 1 315 ? 5.504 32.75 -0.02 1 96.56 315 ALA A O 1
ATOM 2309 N N . VAL A 1 316 ? 3.479 32.781 0.971 1 96.31 316 VAL A N 1
ATOM 2310 C CA . VAL A 1 316 ? 3.334 31.312 0.992 1 96.31 316 VAL A CA 1
ATOM 2311 C C . VAL A 1 316 ? 3.357 30.766 -0.435 1 96.31 316 VAL A C 1
ATOM 2313 O O . VAL A 1 316 ? 3.988 29.75 -0.706 1 96.31 316 VAL A O 1
ATOM 2316 N N . LEU A 1 317 ? 2.828 31.516 -1.381 1 93.56 317 LEU A N 1
ATOM 2317 C CA . LEU A 1 317 ? 2.637 31.047 -2.746 1 93.56 317 LEU A CA 1
ATOM 2318 C C . LEU A 1 317 ? 3.686 31.625 -3.682 1 93.56 317 LEU A C 1
ATOM 2320 O O . LEU A 1 317 ? 3.861 31.156 -4.805 1 93.56 317 LEU A O 1
ATOM 2324 N N . GLY A 1 318 ? 4.398 32.562 -3.246 1 93.38 318 GLY A N 1
ATOM 2325 C CA . GLY A 1 318 ? 5.301 33.281 -4.125 1 93.38 318 GLY A CA 1
ATOM 2326 C C . GLY A 1 318 ? 4.586 34.031 -5.234 1 93.38 318 GLY A C 1
ATOM 2327 O O . GLY A 1 318 ? 4.906 33.875 -6.414 1 93.38 318 GLY A O 1
ATOM 2328 N N . ARG A 1 319 ? 3.627 34.812 -4.789 1 93.19 319 ARG A N 1
ATOM 2329 C CA . ARG A 1 319 ? 2.834 35.531 -5.766 1 93.19 319 ARG A CA 1
ATOM 2330 C C . ARG A 1 319 ? 2.844 37.031 -5.461 1 93.19 319 ARG A C 1
ATOM 2332 O O . ARG A 1 319 ? 3.35 37.469 -4.418 1 93.19 319 ARG A O 1
ATOM 2339 N N . ASN A 1 320 ? 2.357 37.844 -6.469 1 93.62 320 ASN A N 1
ATOM 2340 C CA . ASN A 1 320 ? 2.209 39.281 -6.348 1 93.62 320 ASN A CA 1
ATOM 2341 C C . ASN A 1 320 ? 3.535 39.969 -6.004 1 93.62 320 ASN A C 1
ATOM 2343 O O . ASN A 1 320 ? 3.588 40.812 -5.121 1 93.62 320 ASN A O 1
ATOM 2347 N N . ASP A 1 321 ? 4.633 39.469 -6.488 1 92.31 321 ASP A N 1
ATOM 2348 C CA . ASP A 1 321 ? 5.98 40.031 -6.387 1 92.31 321 ASP A CA 1
ATOM 2349 C C . ASP A 1 321 ? 6.539 39.844 -4.977 1 92.31 321 ASP A C 1
ATOM 2351 O O . ASP A 1 321 ? 7.457 40.562 -4.574 1 92.31 321 ASP A O 1
ATOM 2355 N N . VAL A 1 322 ? 5.828 39.062 -4.234 1 92.25 322 VAL A N 1
ATOM 2356 C CA . VAL A 1 322 ? 6.371 38.688 -2.932 1 92.25 322 VAL A CA 1
ATOM 2357 C C . VAL A 1 322 ? 7.148 37.375 -3.057 1 92.25 322 VAL A C 1
ATOM 2359 O O . VAL A 1 322 ? 6.621 36.375 -3.545 1 92.25 322 VAL A O 1
ATOM 2362 N N . PRO A 1 323 ? 8.391 37.375 -2.635 1 93.19 323 PRO A N 1
ATOM 2363 C CA . PRO A 1 323 ? 9.18 36.156 -2.75 1 93.19 323 PRO A CA 1
ATOM 2364 C C . PRO A 1 323 ? 8.57 34.969 -1.987 1 93.19 323 PRO A C 1
ATOM 2366 O O . PRO A 1 323 ? 8.016 35.156 -0.9 1 93.19 323 PRO A O 1
ATOM 2369 N N . ARG A 1 324 ? 8.703 33.812 -2.549 1 93.94 324 ARG A N 1
ATOM 2370 C CA . ARG A 1 324 ? 8.188 32.625 -1.926 1 93.94 324 ARG A CA 1
ATOM 2371 C C . ARG A 1 324 ? 8.836 32.375 -0.567 1 93.94 324 ARG A C 1
ATOM 2373 O O . ARG A 1 324 ? 10.008 32.688 -0.373 1 93.94 324 ARG A O 1
ATOM 2380 N N . GLN A 1 325 ? 8.07 31.812 0.262 1 94.81 325 GLN A N 1
ATOM 2381 C CA . GLN A 1 325 ? 8.531 31.531 1.619 1 94.81 325 GLN A CA 1
ATOM 2382 C C . GLN A 1 325 ? 9.781 30.656 1.61 1 94.81 325 GLN A C 1
ATOM 2384 O O . GLN A 1 325 ? 9.938 29.797 0.744 1 94.81 325 GLN A O 1
ATOM 2389 N N . ARG A 1 326 ? 10.711 30.828 2.463 1 92.94 326 ARG A N 1
ATOM 2390 C CA . ARG A 1 326 ? 11.844 29.984 2.848 1 92.94 326 ARG A CA 1
ATOM 2391 C C . ARG A 1 326 ? 11.641 29.406 4.242 1 92.94 326 ARG A C 1
ATOM 2393 O O . ARG A 1 326 ? 12.148 29.938 5.227 1 92.94 326 ARG A O 1
ATOM 2400 N N . GLY A 1 327 ? 11 28.281 4.32 1 96.31 327 GLY A N 1
ATOM 2401 C CA . GLY A 1 327 ? 10.43 27.781 5.559 1 96.31 327 GLY A CA 1
ATOM 2402 C C . GLY A 1 327 ? 8.977 28.188 5.742 1 96.31 327 GLY A C 1
ATOM 2403 O O . GLY A 1 327 ? 8.344 28.703 4.812 1 96.31 327 GLY A O 1
ATOM 2404 N N . LYS A 1 328 ? 8.477 27.938 6.863 1 98.12 328 LYS A N 1
ATOM 2405 C CA . LYS A 1 328 ? 7.066 28.188 7.129 1 98.12 328 LYS A CA 1
ATOM 2406 C C . LYS A 1 328 ? 6.863 29.609 7.668 1 98.12 328 LYS A C 1
ATOM 2408 O O . LYS A 1 328 ? 7.699 30.125 8.406 1 98.12 328 LYS A O 1
ATOM 2413 N N . ILE A 1 329 ? 5.719 30.156 7.363 1 98.31 329 ILE A N 1
ATOM 2414 C CA . ILE A 1 329 ? 5.402 31.516 7.785 1 98.31 329 ILE A CA 1
ATOM 2415 C C . ILE A 1 329 ? 4.449 31.484 8.977 1 98.31 329 ILE A C 1
ATOM 2417 O O . ILE A 1 329 ? 3.469 30.734 8.969 1 98.31 329 ILE A O 1
ATOM 2421 N N . ALA A 1 330 ? 4.758 32.219 9.992 1 98.5 330 ALA A N 1
ATOM 2422 C CA . ALA A 1 330 ? 3.889 32.438 11.148 1 98.5 330 ALA A CA 1
ATOM 2423 C C . ALA A 1 330 ? 3.275 33.812 11.125 1 98.5 330 ALA A C 1
ATOM 2425 O O . ALA A 1 330 ? 3.951 34.812 10.805 1 98.5 330 ALA A O 1
ATOM 2426 N N . ILE A 1 331 ? 2.025 33.875 11.414 1 98.44 331 ILE A N 1
ATOM 2427 C CA . ILE A 1 331 ? 1.32 35.156 11.602 1 98.44 331 ILE A CA 1
ATOM 2428 C C . ILE A 1 331 ? 1.285 35.5 13.086 1 98.44 331 ILE A C 1
ATOM 2430 O O . ILE A 1 331 ? 0.769 34.75 13.898 1 98.44 331 ILE A O 1
ATOM 2434 N N . THR A 1 332 ? 1.806 36.625 13.414 1 98 332 THR A N 1
ATOM 2435 C CA . THR A 1 332 ? 1.741 37.094 14.797 1 98 332 THR A CA 1
ATOM 2436 C C . THR A 1 332 ? 0.395 37.75 15.078 1 98 332 THR A C 1
ATOM 2438 O O . THR A 1 332 ? -0.062 38.594 14.312 1 98 332 THR A O 1
ATOM 2441 N N . VAL A 1 333 ? -0.182 37.312 16.188 1 96.19 333 VAL A N 1
ATOM 2442 C CA . VAL A 1 333 ? -1.472 37.844 16.609 1 96.19 333 VAL A CA 1
ATOM 2443 C C . VAL A 1 333 ? -1.312 38.625 17.922 1 96.19 333 VAL A C 1
ATOM 2445 O O . VAL A 1 333 ? -1.054 38 18.969 1 96.19 333 VAL A O 1
ATOM 2448 N N . GLU A 1 334 ? -1.457 39.875 17.891 1 86.62 334 GLU A N 1
ATOM 2449 C CA . GLU A 1 334 ? -1.344 40.688 19.094 1 86.62 334 GLU A CA 1
ATOM 2450 C C . GLU A 1 334 ? -2.645 40.656 19.891 1 86.62 334 GLU A C 1
ATOM 2452 O O . GLU A 1 334 ? -3.721 40.906 19.344 1 86.62 334 GLU A O 1
ATOM 2457 N N . PRO A 1 335 ? -2.52 40.312 21.125 1 75.62 335 PRO A N 1
ATOM 2458 C CA . PRO A 1 335 ? -3.732 40.281 21.953 1 75.62 335 PRO A CA 1
ATOM 2459 C C . PRO A 1 335 ? -4.508 41.594 21.953 1 75.62 335 PRO A C 1
ATOM 2461 O O . PRO A 1 335 ? -5.742 41.594 22.031 1 75.62 335 PRO A O 1
ATOM 2464 N N . GLN A 1 336 ? -3.848 42.688 21.938 1 74.31 336 GLN A N 1
ATOM 2465 C CA . GLN A 1 336 ? -4.52 43.969 22.062 1 74.31 336 GLN A CA 1
ATOM 2466 C C . GLN A 1 336 ? -4.75 44.625 20.703 1 74.31 336 GLN A C 1
ATOM 2468 O O . GLN A 1 336 ? -5.113 45.781 20.625 1 74.31 336 GLN A O 1
ATOM 2473 N N . PHE A 1 337 ? -4.629 43.719 19.797 1 76.69 337 PHE A N 1
ATOM 2474 C CA . PHE A 1 337 ? -4.867 44.312 18.484 1 76.69 337 PHE A CA 1
ATOM 2475 C C . PHE A 1 337 ? -6.289 44.844 18.391 1 76.69 337 PHE A C 1
ATOM 2477 O O . PHE A 1 337 ? -7.238 44.188 18.812 1 76.69 337 PHE A O 1
ATOM 2484 N N . ASN A 1 338 ? -6.375 46.062 18.25 1 72.06 338 ASN A N 1
ATOM 2485 C CA . ASN A 1 338 ? -7.668 46.719 18.047 1 72.06 338 ASN A CA 1
ATOM 2486 C C . ASN A 1 338 ? -7.75 47.344 16.656 1 72.06 338 ASN A C 1
ATOM 2488 O O . ASN A 1 338 ? -6.734 47.75 16.094 1 72.06 338 ASN A O 1
ATOM 2492 N N . LEU A 1 339 ? -8.844 47.125 15.953 1 67.19 339 LEU A N 1
ATOM 2493 C CA . LEU A 1 339 ? -9.039 47.719 14.641 1 67.19 339 LEU A CA 1
ATOM 2494 C C . LEU A 1 339 ? -8.891 49.25 14.711 1 67.19 339 LEU A C 1
ATOM 2496 O O . LEU A 1 339 ? -9.633 49.906 15.445 1 67.19 339 LEU A O 1
ATOM 2500 N N . HIS A 1 340 ? -7.895 49.812 15.25 1 52.69 340 HIS A N 1
ATOM 2501 C CA . HIS A 1 340 ? -7.836 51.281 15.188 1 52.69 340 HIS A CA 1
ATOM 2502 C C . HIS A 1 340 ? -8.484 51.812 13.906 1 52.69 340 HIS A C 1
ATOM 2504 O O . HIS A 1 340 ? -8.57 51.094 12.914 1 52.69 340 HIS A O 1
ATOM 2510 N N . GLU A 1 341 ? -9.008 53.125 14.016 1 41.84 341 GLU A N 1
ATOM 2511 C CA . GLU A 1 341 ? -9.539 54.125 13.109 1 41.84 341 GLU A CA 1
ATOM 2512 C C . GLU A 1 341 ? -8.648 54.281 11.883 1 41.84 341 GLU A C 1
ATOM 2514 O O . GLU A 1 341 ? -7.641 55 11.922 1 41.84 341 GLU A O 1
ATOM 2519 N N . GLN A 1 342 ? -8.078 53.469 11.344 1 37.69 342 GLN A N 1
ATOM 2520 C CA . GLN A 1 342 ? -7.48 53.844 10.07 1 37.69 342 GLN A CA 1
ATOM 2521 C C . GLN A 1 342 ? -8.398 54.812 9.297 1 37.69 342 GLN A C 1
ATOM 2523 O O . GLN A 1 342 ? -9.188 54.375 8.469 1 37.69 342 GLN A O 1
ATOM 2528 N N . ARG A 1 343 ? -8.93 55.875 9.922 1 32.75 343 ARG A N 1
ATOM 2529 C CA . ARG A 1 343 ? -9.117 57.062 9.117 1 32.75 343 ARG A CA 1
ATOM 2530 C C . ARG A 1 343 ? -7.785 57.75 8.828 1 32.75 343 ARG A C 1
ATOM 2532 O O . ARG A 1 343 ? -6.906 57.812 9.695 1 32.75 343 ARG A O 1
ATOM 2539 N N . MET B 1 1 ? 26.422 -45.062 -23.844 1 46.22 1 MET B N 1
ATOM 2540 C CA . MET B 1 1 ? 25.125 -45.25 -23.219 1 46.22 1 MET B CA 1
ATOM 2541 C C . MET B 1 1 ? 24.109 -44.219 -23.688 1 46.22 1 MET B C 1
ATOM 2543 O O . MET B 1 1 ? 24.406 -43.031 -23.688 1 46.22 1 MET B O 1
ATOM 2547 N N . THR B 1 2 ? 23.156 -44.531 -24.5 1 66.88 2 THR B N 1
ATOM 2548 C CA . THR B 1 2 ? 22.266 -43.594 -25.188 1 66.88 2 THR B CA 1
ATOM 2549 C C . THR B 1 2 ? 21.562 -42.688 -24.172 1 66.88 2 THR B C 1
ATOM 2551 O O . THR B 1 2 ? 21.094 -43.156 -23.141 1 66.88 2 THR B O 1
ATOM 2554 N N . THR B 1 3 ? 21.734 -41.438 -24.203 1 84.25 3 THR B N 1
ATOM 2555 C CA . THR B 1 3 ? 21.141 -40.438 -23.312 1 84.25 3 THR B CA 1
ATOM 2556 C C . THR B 1 3 ? 19.609 -40.625 -23.281 1 84.25 3 THR B C 1
ATOM 2558 O O . THR B 1 3 ? 18.969 -40.594 -24.328 1 84.25 3 THR B O 1
ATOM 2561 N N . PRO B 1 4 ? 19.109 -40.938 -22.109 1 92.44 4 PRO B N 1
ATOM 2562 C CA . PRO B 1 4 ? 17.656 -41.094 -22.031 1 92.44 4 PRO B CA 1
ATOM 2563 C C . PRO B 1 4 ? 16.906 -39.906 -22.609 1 92.44 4 PRO B C 1
ATOM 2565 O O . PRO B 1 4 ? 17.406 -38.781 -22.562 1 92.44 4 PRO B O 1
ATOM 2568 N N . THR B 1 5 ? 15.766 -40.188 -23.219 1 95 5 THR B N 1
ATOM 2569 C CA . THR B 1 5 ? 14.984 -39.125 -23.859 1 95 5 THR B CA 1
ATOM 2570 C C . THR B 1 5 ? 13.617 -39 -23.172 1 95 5 THR B C 1
ATOM 2572 O O . THR B 1 5 ? 13.25 -39.812 -22.328 1 95 5 THR B O 1
ATOM 2575 N N . MET B 1 6 ? 12.977 -37.938 -23.5 1 95.56 6 MET B N 1
ATOM 2576 C CA . MET B 1 6 ? 11.609 -37.688 -23.062 1 95.56 6 MET B CA 1
ATOM 2577 C C . MET B 1 6 ? 10.797 -37 -24.156 1 95.56 6 MET B C 1
ATOM 2579 O O . MET B 1 6 ? 11.359 -36.438 -25.078 1 95.56 6 MET B O 1
ATOM 2583 N N . ILE B 1 7 ? 9.492 -37.125 -24 1 96.62 7 ILE B N 1
ATOM 2584 C CA . ILE B 1 7 ? 8.578 -36.344 -24.828 1 96.62 7 ILE B CA 1
ATOM 2585 C C . ILE B 1 7 ? 8.188 -35.062 -24.109 1 96.62 7 ILE B C 1
ATOM 2587 O O . ILE B 1 7 ? 7.906 -35.094 -22.906 1 96.62 7 ILE B O 1
ATOM 2591 N N . ALA B 1 8 ? 8.188 -34 -24.859 1 97.69 8 ALA B N 1
ATOM 2592 C CA . ALA B 1 8 ? 7.746 -32.688 -24.344 1 97.69 8 ALA B CA 1
ATOM 2593 C C . ALA B 1 8 ? 6.953 -31.922 -25.406 1 97.69 8 ALA B C 1
ATOM 2595 O O . ALA B 1 8 ? 7.125 -32.156 -26.609 1 97.69 8 ALA B O 1
ATOM 2596 N N . ALA B 1 9 ? 6.035 -31.141 -24.953 1 98.06 9 ALA B N 1
ATOM 2597 C CA . ALA B 1 9 ? 5.32 -30.219 -25.844 1 98.06 9 ALA B CA 1
ATOM 2598 C C . ALA B 1 9 ? 6.047 -28.891 -25.953 1 98.06 9 ALA B C 1
ATOM 2600 O O . ALA B 1 9 ? 6.191 -28.172 -24.953 1 98.06 9 ALA B O 1
ATOM 2601 N N . VAL B 1 10 ? 6.449 -28.516 -27.141 1 98.31 10 VAL B N 1
ATOM 2602 C CA . VAL B 1 10 ? 7.266 -27.328 -27.344 1 98.31 10 VAL B CA 1
ATOM 2603 C C . VAL B 1 10 ? 6.496 -26.312 -28.188 1 98.31 10 VAL B C 1
ATOM 2605 O O . VAL B 1 10 ? 5.793 -26.688 -29.141 1 98.31 10 VAL B O 1
ATOM 2608 N N . VAL B 1 11 ? 6.547 -25.109 -27.781 1 98.44 11 VAL B N 1
ATOM 2609 C CA . VAL B 1 11 ? 6.094 -23.984 -28.609 1 98.44 11 VAL B CA 1
ATOM 2610 C C . VAL B 1 11 ? 7.297 -23.281 -29.219 1 98.44 11 VAL B C 1
ATOM 2612 O O . VAL B 1 11 ? 8.172 -22.797 -28.5 1 98.44 11 VAL B O 1
ATOM 2615 N N . GLU B 1 12 ? 7.309 -23.125 -30.5 1 97.88 12 GLU B N 1
ATOM 2616 C CA . GLU B 1 12 ? 8.5 -22.625 -31.172 1 97.88 12 GLU B CA 1
ATOM 2617 C C . GLU B 1 12 ? 8.461 -21.109 -31.312 1 97.88 12 GLU B C 1
ATOM 2619 O O . GLU B 1 12 ? 9.484 -20.438 -31.172 1 97.88 12 GLU B O 1
ATOM 2624 N N . GLU B 1 13 ? 7.301 -20.625 -31.609 1 97.81 13 GLU B N 1
ATOM 2625 C CA . GLU B 1 13 ? 7.105 -19.188 -31.812 1 97.81 13 GLU B CA 1
ATOM 2626 C C . GLU B 1 13 ? 5.777 -18.719 -31.219 1 97.81 13 GLU B C 1
ATOM 2628 O O . GLU B 1 13 ? 4.898 -19.547 -30.938 1 97.81 13 GLU B O 1
ATOM 2633 N N . ALA B 1 14 ? 5.695 -17.453 -31.094 1 97.5 14 ALA B N 1
ATOM 2634 C CA . ALA B 1 14 ? 4.48 -16.891 -30.516 1 97.5 14 ALA B CA 1
ATOM 2635 C C . ALA B 1 14 ? 3.244 -17.328 -31.297 1 97.5 14 ALA B C 1
ATOM 2637 O O . ALA B 1 14 ? 3.232 -17.297 -32.531 1 97.5 14 ALA B O 1
ATOM 2638 N N . ASN B 1 15 ? 2.287 -17.812 -30.594 1 95.5 15 ASN B N 1
ATOM 2639 C CA . ASN B 1 15 ? 1.008 -18.266 -31.125 1 95.5 15 ASN B CA 1
ATOM 2640 C C . ASN B 1 15 ? 1.177 -19.5 -32 1 95.5 15 ASN B C 1
ATOM 2642 O O . ASN B 1 15 ? 0.265 -19.859 -32.75 1 95.5 15 ASN B O 1
ATOM 2646 N N . GLY B 1 16 ? 2.275 -20.062 -32 1 96.31 16 GLY B N 1
ATOM 2647 C CA . GLY B 1 16 ? 2.471 -21.297 -32.75 1 96.31 16 GLY B CA 1
ATOM 2648 C C . GLY B 1 16 ? 1.812 -22.5 -32.094 1 96.31 16 GLY B C 1
ATOM 2649 O O . GLY B 1 16 ? 1.41 -22.438 -30.922 1 96.31 16 GLY B O 1
ATOM 2650 N N . PRO B 1 17 ? 1.702 -23.562 -32.812 1 96.56 17 PRO B N 1
ATOM 2651 C CA . PRO B 1 17 ? 1.147 -24.781 -32.25 1 96.56 17 PRO B CA 1
ATOM 2652 C C . PRO B 1 17 ? 2.098 -25.453 -31.234 1 96.56 17 PRO B C 1
ATOM 2654 O O . PRO B 1 17 ? 3.305 -25.203 -31.281 1 96.56 17 PRO B O 1
ATOM 2657 N N . PHE B 1 18 ? 1.537 -26.219 -30.359 1 97.69 18 PHE B N 1
ATOM 2658 C CA . PHE B 1 18 ? 2.359 -27.141 -29.594 1 97.69 18 PHE B CA 1
ATOM 2659 C C . PHE B 1 18 ? 2.865 -28.266 -30.469 1 97.69 18 PHE B C 1
ATOM 2661 O O . PHE B 1 18 ? 2.092 -28.875 -31.219 1 97.69 18 PHE B O 1
ATOM 2668 N N . VAL B 1 19 ? 4.117 -28.547 -30.375 1 97.75 19 VAL B N 1
ATOM 2669 C CA . VAL B 1 19 ? 4.711 -29.656 -31.109 1 97.75 19 VAL B CA 1
ATOM 2670 C C . VAL B 1 19 ? 5.34 -30.641 -30.125 1 97.75 19 VAL B C 1
ATOM 2672 O O . VAL B 1 19 ? 6.172 -30.266 -29.297 1 97.75 19 VAL B O 1
ATOM 2675 N N . LEU B 1 20 ? 4.922 -31.891 -30.203 1 97.12 20 LEU B N 1
ATOM 2676 C CA . LEU B 1 20 ? 5.559 -32.938 -29.391 1 97.12 20 LEU B CA 1
ATOM 2677 C C . LEU B 1 20 ? 6.926 -33.281 -29.953 1 97.12 20 LEU B C 1
ATOM 2679 O O . LEU B 1 20 ? 7.051 -33.625 -31.141 1 97.12 20 LEU B O 1
ATOM 2683 N N . ARG B 1 21 ? 7.898 -33.188 -29.078 1 96.5 21 ARG B N 1
ATOM 2684 C CA . ARG B 1 21 ? 9.266 -33.469 -29.5 1 96.5 21 ARG B CA 1
ATOM 2685 C C . ARG B 1 21 ? 9.914 -34.5 -28.547 1 96.5 21 ARG B C 1
ATOM 2687 O O . ARG B 1 21 ? 9.578 -34.531 -27.375 1 96.5 21 ARG B O 1
ATOM 2694 N N . LYS B 1 22 ? 10.742 -35.25 -29.172 1 95.94 22 LYS B N 1
ATOM 2695 C CA . LYS B 1 22 ? 11.633 -36.094 -28.375 1 95.94 22 LYS B CA 1
ATOM 2696 C C . LYS B 1 22 ? 12.914 -35.344 -28.016 1 95.94 22 LYS B C 1
ATOM 2698 O O . LYS B 1 22 ? 13.664 -34.938 -28.891 1 95.94 22 LYS B O 1
ATOM 2703 N N . LEU B 1 23 ? 13.117 -35.188 -26.734 1 96.31 23 LEU B N 1
ATOM 2704 C CA . LEU B 1 23 ? 14.258 -34.438 -26.234 1 96.31 23 LEU B CA 1
ATOM 2705 C C . LEU B 1 23 ? 15.07 -35.25 -25.234 1 96.31 23 LEU B C 1
ATOM 2707 O O . LEU B 1 23 ? 14.586 -36.281 -24.734 1 96.31 23 LEU B O 1
ATOM 2711 N N . ALA B 1 24 ? 16.297 -34.812 -25.047 1 96.31 24 ALA B N 1
ATOM 2712 C CA . ALA B 1 24 ? 17.078 -35.438 -24 1 96.31 24 ALA B CA 1
ATOM 2713 C C . ALA B 1 24 ? 16.406 -35.281 -22.625 1 96.31 24 ALA B C 1
ATOM 2715 O O . ALA B 1 24 ? 15.914 -34.219 -22.297 1 96.31 24 ALA B O 1
ATOM 2716 N N . ARG B 1 25 ? 16.297 -36.375 -21.938 1 96.88 25 ARG B N 1
ATOM 2717 C CA . ARG B 1 25 ? 15.781 -36.281 -20.578 1 96.88 25 ARG B CA 1
ATOM 2718 C C . ARG B 1 25 ? 16.766 -35.562 -19.672 1 96.88 25 ARG B C 1
ATOM 2720 O O . ARG B 1 25 ? 17.953 -35.875 -19.641 1 96.88 25 ARG B O 1
ATOM 2727 N N . PRO B 1 26 ? 16.312 -34.594 -18.891 1 97.25 26 PRO B N 1
ATOM 2728 C CA . PRO B 1 26 ? 17.25 -33.875 -18.016 1 97.25 26 PRO B CA 1
ATOM 2729 C C . PRO B 1 26 ? 17.766 -34.75 -16.875 1 97.25 26 PRO B C 1
ATOM 2731 O O . PRO B 1 26 ? 17.094 -35.688 -16.453 1 97.25 26 PRO B O 1
ATOM 2734 N N . GLN B 1 27 ? 18.922 -34.438 -16.453 1 97.12 27 GLN B N 1
ATOM 2735 C CA . GLN B 1 27 ? 19.5 -35 -15.25 1 97.12 27 GLN B CA 1
ATOM 2736 C C . GLN B 1 27 ? 19.5 -34 -14.094 1 97.12 27 GLN B C 1
ATOM 2738 O O . GLN B 1 27 ? 19.766 -32.812 -14.297 1 97.12 27 GLN B O 1
ATOM 2743 N N . PRO B 1 28 ? 19.172 -34.5 -12.93 1 97.94 28 PRO B N 1
ATOM 2744 C CA . PRO B 1 28 ? 19.125 -33.531 -11.828 1 97.94 28 PRO B CA 1
ATOM 2745 C C . PRO B 1 28 ? 20.516 -33.062 -11.383 1 97.94 28 PRO B C 1
ATOM 2747 O O . PRO B 1 28 ? 21.375 -33.906 -11.086 1 97.94 28 PRO B O 1
ATOM 2750 N N . ALA B 1 29 ? 20.688 -31.812 -11.352 1 97.75 29 ALA B N 1
ATOM 2751 C CA . ALA B 1 29 ? 21.891 -31.172 -10.812 1 97.75 29 ALA B CA 1
ATOM 2752 C C . ALA B 1 29 ? 21.875 -31.188 -9.281 1 97.75 29 ALA B C 1
ATOM 2754 O O . ALA B 1 29 ? 20.906 -31.641 -8.672 1 97.75 29 ALA B O 1
ATOM 2755 N N . PRO B 1 30 ? 23.031 -30.781 -8.633 1 98.19 30 PRO B N 1
ATOM 2756 C CA . PRO B 1 30 ? 22.984 -30.641 -7.172 1 98.19 30 PRO B CA 1
ATOM 2757 C C . PRO B 1 30 ? 21.812 -29.797 -6.691 1 98.19 30 PRO B C 1
ATOM 2759 O O . PRO B 1 30 ? 21.562 -28.719 -7.238 1 98.19 30 PRO B O 1
ATOM 2762 N N . GLY B 1 31 ? 21.047 -30.312 -5.727 1 98.44 31 GLY B N 1
ATOM 2763 C CA . GLY B 1 31 ? 19.906 -29.609 -5.168 1 98.44 31 GLY B CA 1
ATOM 2764 C C . GLY B 1 31 ? 18.625 -29.859 -5.941 1 98.44 31 GLY B C 1
ATOM 2765 O O . GLY B 1 31 ? 17.562 -29.359 -5.559 1 98.44 31 GLY B O 1
ATOM 2766 N N . GLN B 1 32 ? 18.734 -30.672 -6.984 1 98.75 32 GLN B N 1
ATOM 2767 C CA . GLN B 1 32 ? 17.562 -30.922 -7.824 1 98.75 32 GLN B CA 1
ATOM 2768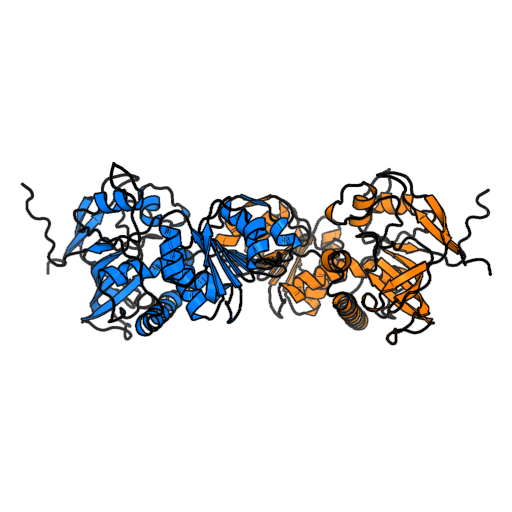 C C . GLN B 1 32 ? 17.109 -32.375 -7.723 1 98.75 32 GLN B C 1
ATOM 2770 O O . GLN B 1 32 ? 17.875 -33.25 -7.285 1 98.75 32 GLN B O 1
ATOM 2775 N N . VAL B 1 33 ? 15.883 -32.625 -8.07 1 98.88 33 VAL B N 1
ATOM 2776 C CA . VAL B 1 33 ? 15.352 -33.969 -8.281 1 98.88 33 VAL B CA 1
ATOM 2777 C C . VAL B 1 33 ? 14.758 -34.094 -9.68 1 98.88 33 VAL B C 1
ATOM 2779 O O . VAL B 1 33 ? 14.367 -33.062 -10.273 1 98.88 33 VAL B O 1
ATOM 2782 N N . LEU B 1 34 ? 14.781 -35.25 -10.148 1 98.56 34 LEU B N 1
ATOM 2783 C CA . LEU B 1 34 ? 14.055 -35.5 -11.383 1 98.56 34 LEU B CA 1
ATOM 2784 C C . LEU B 1 34 ? 12.641 -36 -11.086 1 98.56 34 LEU B C 1
ATOM 2786 O O . LEU B 1 34 ? 12.469 -37 -10.375 1 98.56 34 LEU B O 1
ATOM 2790 N N . VAL B 1 35 ? 11.688 -35.312 -11.57 1 98.81 35 VAL B N 1
ATOM 2791 C CA . VAL B 1 35 ? 10.297 -35.719 -11.367 1 98.81 35 VAL B CA 1
ATOM 2792 C C . VAL B 1 35 ? 9.727 -36.281 -12.656 1 98.81 35 VAL B C 1
ATOM 2794 O O . VAL B 1 35 ? 9.844 -35.688 -13.719 1 98.81 35 VAL B O 1
ATOM 2797 N N . GLN B 1 36 ? 9.242 -37.469 -12.586 1 98.69 36 GLN B N 1
ATOM 2798 C CA . GLN B 1 36 ? 8.359 -37.938 -13.633 1 98.69 36 GLN B CA 1
ATOM 2799 C C . GLN B 1 36 ? 6.969 -37.344 -13.516 1 98.69 36 GLN B C 1
ATOM 2801 O O . GLN B 1 36 ? 6.211 -37.656 -12.602 1 98.69 36 GLN B O 1
ATOM 2806 N N . ILE B 1 37 ? 6.672 -36.469 -14.453 1 98.75 37 ILE B N 1
ATOM 2807 C CA . ILE B 1 37 ? 5.449 -35.656 -14.359 1 98.75 37 ILE B CA 1
ATOM 2808 C C . ILE B 1 37 ? 4.25 -36.531 -14.766 1 98.75 37 ILE B C 1
ATOM 2810 O O . ILE B 1 37 ? 4.258 -37.156 -15.82 1 98.75 37 ILE B O 1
ATOM 2814 N N . GLU B 1 38 ? 3.32 -36.562 -13.922 1 98.56 38 GLU B N 1
ATOM 2815 C CA . GLU B 1 38 ? 2.09 -37.281 -14.219 1 98.56 38 GLU B CA 1
ATOM 2816 C C . GLU B 1 38 ? 0.969 -36.344 -14.625 1 98.56 38 GLU B C 1
ATOM 2818 O O . GLU B 1 38 ? 0.074 -36.719 -15.391 1 98.56 38 GLU B O 1
ATOM 2823 N N . ALA B 1 39 ? 0.995 -35.156 -14.062 1 98.69 39 ALA B N 1
ATOM 2824 C CA . ALA B 1 39 ? 0.034 -34.125 -14.414 1 98.69 39 ALA B CA 1
ATOM 2825 C C . ALA B 1 39 ? 0.678 -32.75 -14.359 1 98.69 39 ALA B C 1
ATOM 2827 O O . ALA B 1 39 ? 1.503 -32.469 -13.477 1 98.69 39 ALA B O 1
ATOM 2828 N N . SER B 1 40 ? 0.363 -31.922 -15.312 1 98.69 40 SER B N 1
ATOM 2829 C CA . SER B 1 40 ? 0.793 -30.531 -15.422 1 98.69 40 SER B CA 1
ATOM 2830 C C . SER B 1 40 ? -0.399 -29.578 -15.391 1 98.69 40 SER B C 1
ATOM 2832 O O . SER B 1 40 ? -1.31 -29.703 -16.219 1 98.69 40 SER B O 1
ATOM 2834 N N . GLY B 1 41 ? -0.402 -28.672 -14.414 1 98.5 41 GLY B N 1
ATOM 2835 C CA . GLY B 1 41 ? -1.47 -27.688 -14.359 1 98.5 41 GLY B CA 1
ATOM 2836 C C . GLY B 1 41 ? -1.312 -26.578 -15.383 1 98.5 41 GLY B C 1
ATOM 2837 O O . GLY B 1 41 ? -0.194 -26.25 -15.781 1 98.5 41 GLY B O 1
ATOM 2838 N N . THR B 1 42 ? -2.449 -26.047 -15.852 1 98.06 42 THR B N 1
ATOM 2839 C CA . THR B 1 42 ? -2.428 -24.906 -16.766 1 98.06 42 THR B CA 1
ATOM 2840 C C . THR B 1 42 ? -2.85 -23.625 -16.062 1 98.06 42 THR B C 1
ATOM 2842 O O . THR B 1 42 ? -3.646 -23.672 -15.117 1 98.06 42 THR B O 1
ATOM 2845 N N . ASN B 1 43 ? -2.312 -22.562 -16.453 1 96.94 43 ASN B N 1
ATOM 2846 C CA . ASN B 1 43 ? -2.654 -21.219 -15.977 1 96.94 43 ASN B CA 1
ATOM 2847 C C . ASN B 1 43 ? -2.844 -20.25 -17.141 1 96.94 43 ASN B C 1
ATOM 2849 O O . ASN B 1 43 ? -2.209 -20.391 -18.188 1 96.94 43 ASN B O 1
ATOM 2853 N N . PRO B 1 44 ? -3.734 -19.234 -16.938 1 94.75 44 PRO B N 1
ATOM 2854 C CA . PRO B 1 44 ? -3.859 -18.203 -17.969 1 94.75 44 PRO B CA 1
ATOM 2855 C C . PRO B 1 44 ? -2.512 -17.594 -18.375 1 94.75 44 PRO B C 1
ATOM 2857 O O . PRO B 1 44 ? -2.318 -17.234 -19.531 1 94.75 44 PRO B O 1
ATOM 2860 N N . LEU B 1 45 ? -1.606 -17.547 -17.484 1 96.56 45 LEU B N 1
ATOM 2861 C CA . LEU B 1 45 ? -0.281 -17 -17.75 1 96.56 45 LEU B CA 1
ATOM 2862 C C . LEU B 1 45 ? 0.453 -17.859 -18.781 1 96.56 45 LEU B C 1
ATOM 2864 O O . LEU B 1 45 ? 1.203 -17.328 -19.609 1 96.56 45 LEU B O 1
ATOM 2868 N N . ASP B 1 46 ? 0.26 -19.156 -18.781 1 97.81 46 ASP B N 1
ATOM 2869 C CA . ASP B 1 46 ? 0.845 -20.031 -19.797 1 97.81 46 ASP B CA 1
ATOM 2870 C C . ASP B 1 46 ? 0.404 -19.609 -21.188 1 97.81 46 ASP B C 1
ATOM 2872 O O . ASP B 1 46 ? 1.217 -19.562 -22.125 1 97.81 46 ASP B O 1
ATOM 2876 N N . ALA B 1 47 ? -0.867 -19.375 -21.297 1 96.62 47 ALA B N 1
ATOM 2877 C CA . ALA B 1 47 ? -1.426 -18.984 -22.578 1 96.62 47 ALA B CA 1
ATOM 2878 C C . ALA B 1 47 ? -0.871 -17.625 -23.016 1 96.62 47 ALA B C 1
ATOM 2880 O O . ALA B 1 47 ? -0.608 -17.422 -24.203 1 96.62 47 ALA B O 1
ATOM 2881 N N . LYS B 1 48 ? -0.724 -16.719 -22.078 1 96.69 48 LYS B N 1
ATOM 2882 C CA . LYS B 1 48 ? -0.167 -15.414 -22.406 1 96.69 48 LYS B CA 1
ATOM 2883 C C . LYS B 1 48 ? 1.288 -15.531 -22.844 1 96.69 48 LYS B C 1
ATOM 2885 O O . LYS B 1 48 ? 1.72 -14.836 -23.766 1 96.69 48 LYS B O 1
ATOM 2890 N N . ILE B 1 49 ? 2.021 -16.344 -22.156 1 97.81 49 ILE B N 1
ATOM 2891 C CA . ILE B 1 49 ? 3.406 -16.578 -22.547 1 97.81 49 ILE B CA 1
ATOM 2892 C C . ILE B 1 49 ? 3.453 -17.156 -23.953 1 97.81 49 ILE B C 1
ATOM 2894 O O . ILE B 1 49 ? 4.246 -16.719 -24.797 1 97.81 49 ILE B O 1
ATOM 2898 N N . ARG B 1 50 ? 2.627 -18.078 -24.234 1 97.69 50 ARG B N 1
ATOM 2899 C CA . ARG B 1 50 ? 2.557 -18.672 -25.578 1 97.69 50 ARG B CA 1
ATOM 2900 C C . ARG B 1 50 ? 2.305 -17.594 -26.625 1 97.69 50 ARG B C 1
ATOM 2902 O O . ARG B 1 50 ? 2.879 -17.641 -27.719 1 97.69 50 ARG B O 1
ATOM 2909 N N . ALA B 1 51 ? 1.514 -16.688 -26.297 1 96.56 51 ALA B N 1
ATOM 2910 C CA . ALA B 1 51 ? 1.115 -15.633 -27.219 1 96.56 51 ALA B CA 1
ATOM 2911 C C . ALA B 1 51 ? 2.189 -14.555 -27.328 1 96.56 51 ALA B C 1
ATOM 2913 O O . ALA B 1 51 ? 2.092 -13.648 -28.156 1 96.56 51 ALA B O 1
ATOM 2914 N N . GLY B 1 52 ? 3.176 -14.586 -26.484 1 95.88 52 GLY B N 1
ATOM 2915 C CA . GLY B 1 52 ? 4.188 -13.539 -26.438 1 95.88 52 GLY B CA 1
ATOM 2916 C C . GLY B 1 52 ? 3.705 -12.273 -25.75 1 95.88 52 GLY B C 1
ATOM 2917 O O . GLY B 1 52 ? 4.211 -11.188 -26.031 1 95.88 52 GLY B O 1
ATOM 2918 N N . GLU B 1 53 ? 2.734 -12.414 -24.891 1 95.5 53 GLU B N 1
ATOM 2919 C CA . GLU B 1 53 ? 2.086 -11.258 -24.281 1 95.5 53 GLU B CA 1
ATOM 2920 C C . GLU B 1 53 ? 2.375 -11.18 -22.781 1 95.5 53 GLU B C 1
ATOM 2922 O O . GLU B 1 53 ? 1.645 -10.523 -22.031 1 95.5 53 GLU B O 1
ATOM 2927 N N . ALA B 1 54 ? 3.393 -11.844 -22.344 1 96.12 54 ALA B N 1
ATOM 2928 C CA . ALA B 1 54 ? 3.746 -11.852 -20.938 1 96.12 54 ALA B CA 1
ATOM 2929 C C . ALA B 1 54 ? 5.23 -11.562 -20.734 1 96.12 54 ALA B C 1
ATOM 2931 O O . ALA B 1 54 ? 5.969 -12.398 -20.203 1 96.12 54 ALA B O 1
ATOM 2932 N N . PRO B 1 55 ? 5.617 -10.312 -21.094 1 94.94 55 PRO B N 1
ATOM 2933 C CA . PRO B 1 55 ? 7.043 -10.016 -20.953 1 94.94 55 PRO B CA 1
ATOM 2934 C C . PRO B 1 55 ? 7.543 -10.156 -19.516 1 94.94 55 PRO B C 1
ATOM 2936 O O . PRO B 1 55 ? 8.719 -10.469 -19.297 1 94.94 55 PRO B O 1
ATOM 2939 N N . HIS B 1 56 ? 6.691 -9.977 -18.547 1 94.56 56 HIS B N 1
ATOM 2940 C CA . HIS B 1 56 ? 7.082 -10.055 -17.141 1 94.56 56 HIS B CA 1
ATOM 2941 C C . HIS B 1 56 ? 7.469 -11.484 -16.766 1 94.56 56 HIS B C 1
ATOM 2943 O O . HIS B 1 56 ? 8.109 -11.703 -15.727 1 94.56 56 HIS B O 1
ATOM 2949 N N . ALA B 1 57 ? 7.059 -12.477 -17.5 1 97.44 57 ALA B N 1
ATOM 2950 C CA . ALA B 1 57 ? 7.398 -13.867 -17.219 1 97.44 57 ALA B CA 1
ATOM 2951 C C . ALA B 1 57 ? 8.812 -14.188 -17.688 1 97.44 57 ALA B C 1
ATOM 2953 O O . ALA B 1 57 ? 9.383 -15.219 -17.312 1 97.44 57 ALA B O 1
ATOM 2954 N N . GLN B 1 58 ? 9.352 -13.367 -18.625 1 97.5 58 GLN B N 1
ATOM 2955 C CA . GLN B 1 58 ? 10.719 -13.477 -19.109 1 97.5 58 GLN B CA 1
ATOM 2956 C C . GLN B 1 58 ? 11.016 -14.883 -19.625 1 97.5 58 GLN B C 1
ATOM 2958 O O . GLN B 1 58 ? 12.047 -15.469 -19.297 1 97.5 58 GLN B O 1
ATOM 2963 N N . GLN B 1 59 ? 10.062 -15.438 -20.344 1 98.06 59 GLN B N 1
ATOM 2964 C CA . GLN B 1 59 ? 10.227 -16.766 -20.922 1 98.06 59 GLN B CA 1
ATOM 2965 C C . GLN B 1 59 ? 10.461 -16.703 -22.422 1 98.06 59 GLN B C 1
ATOM 2967 O O . GLN B 1 59 ? 9.539 -16.438 -23.188 1 98.06 59 GLN B O 1
ATOM 2972 N N . PRO B 1 60 ? 11.641 -17.016 -22.859 1 96.94 60 PRO B N 1
ATOM 2973 C CA . PRO B 1 60 ? 11.891 -16.969 -24.297 1 96.94 60 PRO B CA 1
ATOM 2974 C C . PRO B 1 60 ? 11.344 -18.188 -25.031 1 96.94 60 PRO B C 1
ATOM 2976 O O . PRO B 1 60 ? 11.336 -19.297 -24.484 1 96.94 60 PRO B O 1
ATOM 2979 N N . LEU B 1 61 ? 10.961 -18.016 -26.219 1 96.44 61 LEU B N 1
ATOM 2980 C CA . LEU B 1 61 ? 10.586 -19.109 -27.109 1 96.44 61 LEU B CA 1
ATOM 2981 C C . LEU B 1 61 ? 11.734 -19.453 -28.062 1 96.44 61 LEU B C 1
ATOM 2983 O O . LEU B 1 61 ? 12.523 -18.562 -28.422 1 96.44 61 LEU B O 1
ATOM 2987 N N . PRO B 1 62 ? 11.883 -20.719 -28.531 1 97.69 62 PRO B N 1
ATOM 2988 C CA . PRO B 1 62 ? 11.023 -21.859 -28.219 1 97.69 62 PRO B CA 1
ATOM 2989 C C . PRO B 1 62 ? 11.125 -22.297 -26.75 1 97.69 62 PRO B C 1
ATOM 2991 O O . PRO B 1 62 ? 12.156 -22.094 -26.109 1 97.69 62 PRO B O 1
ATOM 2994 N N . ALA B 1 63 ? 10.039 -22.875 -26.234 1 98.31 63 ALA B N 1
ATOM 2995 C CA . ALA B 1 63 ? 10.039 -23.281 -24.828 1 98.31 63 ALA B CA 1
ATOM 2996 C C . ALA B 1 63 ? 9.047 -24.422 -24.578 1 98.31 63 ALA B C 1
ATOM 2998 O O . ALA B 1 63 ? 8.078 -24.578 -25.328 1 98.31 63 ALA B O 1
ATOM 2999 N N . ILE B 1 64 ? 9.391 -25.25 -23.578 1 98.62 64 ILE B N 1
ATOM 3000 C CA . ILE B 1 64 ? 8.375 -26.047 -22.906 1 98.62 64 ILE B CA 1
ATOM 3001 C C . ILE B 1 64 ? 7.621 -25.172 -21.891 1 98.62 64 ILE B C 1
ATOM 3003 O O . ILE B 1 64 ? 8.227 -24.594 -20.984 1 98.62 64 ILE B O 1
ATOM 3007 N N . LEU B 1 65 ? 6.305 -25.047 -22.062 1 98.38 65 LEU B N 1
ATOM 3008 C CA . LEU B 1 65 ? 5.516 -24.188 -21.188 1 98.38 65 LEU B CA 1
ATOM 3009 C C . LEU B 1 65 ? 4.977 -24.969 -20 1 98.38 65 LEU B C 1
ATOM 3011 O O . LEU B 1 65 ? 5.379 -26.125 -19.781 1 98.38 65 LEU B O 1
ATOM 3015 N N . GLY B 1 66 ? 4.156 -24.281 -19.203 1 98.62 66 GLY B N 1
ATOM 3016 C CA . GLY B 1 66 ? 3.631 -24.859 -17.984 1 98.62 66 GLY B CA 1
ATOM 3017 C C . GLY B 1 66 ? 4.465 -24.531 -16.766 1 98.62 66 GLY B C 1
ATOM 3018 O O . GLY B 1 66 ? 5.695 -24.5 -16.828 1 98.62 66 GLY B O 1
ATOM 3019 N N . MET B 1 67 ? 3.773 -24.391 -15.602 1 98.81 67 MET B N 1
ATOM 3020 C CA . MET B 1 67 ? 4.484 -23.953 -14.398 1 98.81 67 MET B CA 1
ATOM 3021 C C . MET B 1 67 ? 4.301 -24.953 -13.266 1 98.81 67 MET B C 1
ATOM 3023 O O . MET B 1 67 ? 5.211 -25.156 -12.453 1 98.81 67 MET B O 1
ATOM 3027 N N . ASP B 1 68 ? 3.207 -25.594 -13.211 1 98.81 68 ASP B N 1
ATOM 3028 C CA . ASP B 1 68 ? 2.791 -26.453 -12.102 1 98.81 68 ASP B CA 1
ATOM 3029 C C . ASP B 1 68 ? 2.916 -27.938 -12.477 1 98.81 68 ASP B C 1
ATOM 3031 O O . ASP B 1 68 ? 2.551 -28.328 -13.578 1 98.81 68 ASP B O 1
ATOM 3035 N N . LEU B 1 69 ? 3.387 -28.688 -11.531 1 98.75 69 LEU B N 1
ATOM 3036 C CA . LEU B 1 69 ? 3.41 -30.109 -11.82 1 98.75 69 LEU B CA 1
ATOM 3037 C C . LEU B 1 69 ? 3.059 -30.922 -10.578 1 98.75 69 LEU B C 1
ATOM 3039 O O . LEU B 1 69 ? 3.148 -30.422 -9.461 1 98.75 69 LEU B O 1
ATOM 3043 N N . ALA B 1 70 ? 2.588 -32.125 -10.758 1 98.88 70 ALA B N 1
ATOM 3044 C CA . ALA B 1 70 ? 2.555 -33.219 -9.805 1 98.88 70 ALA B CA 1
ATOM 3045 C C . ALA B 1 70 ? 3.098 -34.5 -10.43 1 98.88 70 ALA B C 1
ATOM 3047 O O . ALA B 1 70 ? 2.85 -34.781 -11.602 1 98.88 70 ALA B O 1
ATOM 3048 N N . GLY B 1 71 ? 3.84 -35.219 -9.656 1 98.69 71 GLY B N 1
ATOM 3049 C CA . GLY B 1 71 ? 4.461 -36.406 -10.172 1 98.69 71 GLY B CA 1
ATOM 3050 C C . GLY B 1 71 ? 5.254 -37.188 -9.125 1 98.69 71 GLY B C 1
ATOM 3051 O O . GLY B 1 71 ? 4.988 -37.062 -7.926 1 98.69 71 GLY B O 1
ATOM 3052 N N . THR B 1 72 ? 6.141 -38 -9.648 1 98.69 72 THR B N 1
ATOM 3053 C CA . THR B 1 72 ? 6.922 -38.875 -8.773 1 98.69 72 THR B CA 1
ATOM 3054 C C . THR B 1 72 ? 8.414 -38.625 -8.953 1 98.69 72 THR B C 1
ATOM 3056 O O . THR B 1 72 ? 8.898 -38.5 -10.086 1 98.69 72 THR B O 1
ATOM 3059 N N . VAL B 1 73 ? 9.102 -38.531 -7.809 1 98.81 73 VAL B N 1
ATOM 3060 C CA . VAL B 1 73 ? 10.547 -38.406 -7.871 1 98.81 73 VAL B CA 1
ATOM 3061 C C . VAL B 1 73 ? 11.164 -39.719 -8.391 1 98.81 73 VAL B C 1
ATOM 3063 O O . VAL B 1 73 ? 10.898 -40.781 -7.859 1 98.81 73 VAL B O 1
ATOM 3066 N N . VAL B 1 74 ? 12.023 -39.594 -9.422 1 98.31 74 VAL B N 1
ATOM 3067 C CA . VAL B 1 74 ? 12.578 -40.844 -9.984 1 98.31 74 VAL B CA 1
ATOM 3068 C C . VAL B 1 74 ? 14.102 -40.781 -9.914 1 98.31 74 VAL B C 1
ATOM 3070 O O . VAL B 1 74 ? 14.766 -41.812 -10.117 1 98.31 74 VAL B O 1
ATOM 3073 N N . ALA B 1 75 ? 14.641 -39.688 -9.656 1 98.38 75 ALA B N 1
ATOM 3074 C CA . ALA B 1 75 ? 16.062 -39.531 -9.383 1 98.38 75 ALA B CA 1
ATOM 3075 C C . ALA B 1 75 ? 16.328 -38.344 -8.461 1 98.38 75 ALA B C 1
ATOM 3077 O O . ALA B 1 75 ? 15.562 -37.375 -8.477 1 98.38 75 ALA B O 1
ATOM 3078 N N . VAL B 1 76 ? 17.359 -38.469 -7.652 1 98.44 76 VAL B N 1
ATOM 3079 C CA . VAL B 1 76 ? 17.734 -37.406 -6.707 1 98.44 76 VAL B CA 1
ATOM 3080 C C . VAL B 1 76 ? 19.172 -36.969 -6.969 1 98.44 76 VAL B C 1
ATOM 3082 O O . VAL B 1 76 ? 20.078 -37.812 -7.051 1 98.44 76 VAL B O 1
ATOM 3085 N N . GLY B 1 77 ? 19.312 -35.656 -7.223 1 97.81 77 GLY B N 1
ATOM 3086 C CA . GLY B 1 77 ? 20.656 -35.156 -7.391 1 97.81 77 GLY B CA 1
ATOM 3087 C C . GLY B 1 77 ? 21.422 -35.062 -6.086 1 97.81 77 GLY B C 1
ATOM 3088 O O . GLY B 1 77 ? 20.875 -35.312 -5.012 1 97.81 77 GLY B O 1
ATOM 3089 N N . PRO B 1 78 ? 22.703 -34.688 -6.254 1 97 78 PRO B N 1
ATOM 3090 C CA . PRO B 1 78 ? 23.5 -34.5 -5.043 1 97 78 PRO B CA 1
ATOM 3091 C C . PRO B 1 78 ? 22.922 -33.438 -4.117 1 97 78 PRO B C 1
ATOM 3093 O O . PRO B 1 78 ? 22.266 -32.5 -4.582 1 97 78 PRO B O 1
ATOM 3096 N N . GLU B 1 79 ? 23.078 -33.594 -2.826 1 96.62 79 GLU B N 1
ATOM 3097 C CA . GLU B 1 79 ? 22.812 -32.594 -1.789 1 96.62 79 GLU B CA 1
ATOM 3098 C C . GLU B 1 79 ? 21.312 -32.438 -1.562 1 96.62 79 GLU B C 1
ATOM 3100 O O . GLU B 1 79 ? 20.859 -31.375 -1.113 1 96.62 79 GLU B O 1
ATOM 3105 N N . VAL B 1 80 ? 20.547 -33.406 -2.055 1 97.62 80 VAL B N 1
ATOM 3106 C CA . VAL B 1 80 ? 19.125 -33.406 -1.745 1 97.62 80 VAL B CA 1
ATOM 3107 C C . VAL B 1 80 ? 18.828 -34.5 -0.708 1 97.62 80 VAL B C 1
ATOM 3109 O O . VAL B 1 80 ? 19.141 -35.656 -0.925 1 97.62 80 VAL B O 1
ATOM 3112 N N . ASP B 1 81 ? 18.266 -34.094 0.439 1 96.5 81 ASP B N 1
ATOM 3113 C CA . ASP B 1 81 ? 17.906 -35.031 1.481 1 96.5 81 ASP B CA 1
ATOM 3114 C C . ASP B 1 81 ? 16.422 -34.969 1.81 1 96.5 81 ASP B C 1
ATOM 3116 O O . ASP B 1 81 ? 15.906 -35.812 2.543 1 96.5 81 ASP B O 1
ATOM 3120 N N . SER B 1 82 ? 15.719 -34.062 1.202 1 97.38 82 SER B N 1
ATOM 3121 C CA . SER B 1 82 ? 14.328 -33.812 1.56 1 97.38 82 SER B CA 1
ATOM 3122 C C . SER B 1 82 ? 13.383 -34.75 0.833 1 97.38 82 SER B C 1
ATOM 3124 O O . SER B 1 82 ? 12.227 -34.906 1.22 1 97.38 82 SER B O 1
ATOM 3126 N N . PHE B 1 83 ? 13.852 -35.406 -0.28 1 98.56 83 PHE B N 1
ATOM 3127 C CA . PHE B 1 83 ? 13.023 -36.312 -1.071 1 98.56 83 PHE B CA 1
ATOM 3128 C C . PHE B 1 83 ? 13.805 -37.562 -1.45 1 98.56 83 PHE B C 1
ATOM 3130 O O . PHE B 1 83 ? 15.039 -37.531 -1.492 1 98.56 83 PHE B O 1
ATOM 3137 N N . ARG B 1 84 ? 13.07 -38.625 -1.734 1 98.31 84 ARG B N 1
ATOM 3138 C CA . ARG B 1 84 ? 13.633 -39.875 -2.215 1 98.31 84 ARG B CA 1
ATOM 3139 C C . ARG B 1 84 ? 12.875 -40.375 -3.439 1 98.31 84 ARG B C 1
ATOM 3141 O O . ARG B 1 84 ? 11.75 -39.969 -3.699 1 98.31 84 ARG B O 1
ATOM 3148 N N . VAL B 1 85 ? 13.539 -41.25 -4.102 1 98.56 85 VAL B N 1
ATOM 3149 C CA . VAL B 1 85 ? 12.906 -41.906 -5.246 1 98.56 85 VAL B CA 1
ATOM 3150 C C . VAL B 1 85 ? 11.602 -42.562 -4.809 1 98.56 85 VAL B C 1
ATOM 3152 O O . VAL B 1 85 ? 11.562 -43.25 -3.783 1 98.56 85 VAL B O 1
ATOM 3155 N N . GLY B 1 86 ? 10.531 -42.25 -5.516 1 98.56 86 GLY B N 1
ATOM 3156 C CA . GLY B 1 86 ? 9.234 -42.844 -5.191 1 98.56 86 GLY B CA 1
ATOM 3157 C C . GLY B 1 86 ? 8.289 -41.844 -4.547 1 98.56 86 GLY B C 1
ATOM 3158 O O . GLY B 1 86 ? 7.078 -42.062 -4.496 1 98.56 86 GLY B O 1
ATOM 3159 N N . ASP B 1 87 ? 8.805 -40.75 -4.035 1 98.69 87 ASP B N 1
ATOM 3160 C CA . ASP B 1 87 ? 7.965 -39.75 -3.385 1 98.69 87 ASP B CA 1
ATOM 3161 C C . ASP B 1 87 ? 7.039 -39.062 -4.391 1 98.69 87 ASP B C 1
ATOM 3163 O O . ASP B 1 87 ? 7.473 -38.656 -5.473 1 98.69 87 ASP B O 1
ATOM 3167 N N . ALA B 1 88 ? 5.711 -38.969 -4.074 1 98.81 88 ALA B N 1
ATOM 3168 C CA . ALA B 1 88 ? 4.77 -38.125 -4.82 1 98.81 88 ALA B CA 1
ATOM 3169 C C . ALA B 1 88 ? 4.906 -36.656 -4.422 1 98.81 88 ALA B C 1
ATOM 3171 O O . ALA B 1 88 ? 4.863 -36.344 -3.236 1 98.81 88 ALA B O 1
ATOM 3172 N N . VAL B 1 89 ? 5.094 -35.781 -5.41 1 98.94 89 VAL B N 1
ATOM 3173 C CA . VAL B 1 89 ? 5.375 -34.375 -5.117 1 98.94 89 VAL B CA 1
ATOM 3174 C C . VAL B 1 89 ? 4.527 -33.469 -6.016 1 98.94 89 VAL B C 1
ATOM 3176 O O . VAL B 1 89 ? 3.957 -33.938 -7.004 1 98.94 89 VAL B O 1
ATOM 3179 N N . PHE B 1 90 ? 4.34 -32.281 -5.676 1 98.94 90 PHE B N 1
ATOM 3180 C CA . PHE B 1 90 ? 3.742 -31.234 -6.488 1 98.94 90 PHE B CA 1
ATOM 3181 C C . PHE B 1 90 ? 4.414 -29.891 -6.219 1 98.94 90 PHE B C 1
ATOM 3183 O O . PHE B 1 90 ? 5.035 -29.703 -5.172 1 98.94 90 PHE B O 1
ATOM 3190 N N . GLY B 1 91 ? 4.402 -28.969 -7.184 1 98.94 91 GLY B N 1
ATOM 3191 C CA . GLY B 1 91 ? 5.043 -27.672 -6.969 1 98.94 91 GLY B CA 1
ATOM 3192 C C . GLY B 1 91 ? 4.961 -26.75 -8.172 1 98.94 91 GLY B C 1
ATOM 3193 O O . GLY B 1 91 ? 4.539 -27.172 -9.25 1 98.94 91 GLY B O 1
ATOM 3194 N N . LEU B 1 92 ? 5.152 -25.484 -7.973 1 98.88 92 LEU B N 1
ATOM 3195 C CA . LEU B 1 92 ? 5.43 -24.453 -8.977 1 98.88 92 LEU B CA 1
ATOM 3196 C C . LEU B 1 92 ? 6.914 -24.438 -9.328 1 98.88 92 LEU B C 1
ATOM 3198 O O . LEU B 1 92 ? 7.738 -23.969 -8.547 1 98.88 92 LEU B O 1
ATOM 3202 N N . THR B 1 93 ? 7.309 -24.812 -10.57 1 98.44 93 THR B N 1
ATOM 3203 C CA . THR B 1 93 ? 8.688 -25.281 -10.68 1 98.44 93 THR B CA 1
ATOM 3204 C C . THR B 1 93 ? 9.375 -24.656 -11.891 1 98.44 93 THR B C 1
ATOM 3206 O O . THR B 1 93 ? 10.586 -24.797 -12.07 1 98.44 93 THR B O 1
ATOM 3209 N N . GLY B 1 94 ? 8.641 -24 -12.789 1 97.81 94 GLY B N 1
ATOM 3210 C CA . GLY B 1 94 ? 9.305 -23.469 -13.969 1 97.81 94 GLY B CA 1
ATOM 3211 C C . GLY B 1 94 ? 8.352 -22.828 -14.961 1 97.81 94 GLY B C 1
ATOM 3212 O O . GLY B 1 94 ? 7.363 -22.203 -14.562 1 97.81 94 GLY B O 1
ATOM 3213 N N . GLY B 1 95 ? 8.828 -22.875 -16.266 1 98 95 GLY B N 1
ATOM 3214 C CA . GLY B 1 95 ? 8.008 -22.297 -17.312 1 98 95 GLY B CA 1
ATOM 3215 C C . GLY B 1 95 ? 8.117 -20.781 -17.391 1 98 95 GLY B C 1
ATOM 3216 O O . GLY B 1 95 ? 7.352 -20.125 -18.109 1 98 95 GLY B O 1
ATOM 3217 N N . VAL B 1 96 ? 9.039 -20.203 -16.625 1 98.25 96 VAL B N 1
ATOM 3218 C CA . VAL B 1 96 ? 9.312 -18.781 -16.641 1 98.25 96 VAL B CA 1
ATOM 3219 C C . VAL B 1 96 ? 10.812 -18.531 -16.5 1 98.25 96 VAL B C 1
ATOM 3221 O O . VAL B 1 96 ? 11.555 -19.422 -16.062 1 98.25 96 VAL B O 1
ATOM 3224 N N . GLY B 1 97 ? 11.297 -17.422 -16.984 1 97.56 97 GLY B N 1
ATOM 3225 C CA . GLY B 1 97 ? 12.68 -17.016 -16.781 1 97.56 97 GLY B CA 1
ATOM 3226 C C . GLY B 1 97 ? 13.68 -17.953 -17.422 1 97.56 97 GLY B C 1
ATOM 3227 O O . GLY B 1 97 ? 14.805 -18.094 -16.938 1 97.56 97 GLY B O 1
ATOM 3228 N N . GLY B 1 98 ? 13.234 -18.703 -18.391 1 97.62 98 GLY B N 1
ATOM 3229 C CA . GLY B 1 98 ? 14.117 -19.625 -19.094 1 97.62 98 GLY B CA 1
ATOM 3230 C C . GLY B 1 98 ? 14.133 -21.016 -18.484 1 97.62 98 GLY B C 1
ATOM 3231 O O . GLY B 1 98 ? 14.766 -21.938 -19.031 1 97.62 98 GLY B O 1
ATOM 3232 N N . LEU B 1 99 ? 13.461 -21.219 -17.438 1 98.06 99 LEU B N 1
ATOM 3233 C CA . LEU B 1 99 ? 13.367 -22.531 -16.812 1 98.06 99 LEU B CA 1
ATOM 3234 C C . LEU B 1 99 ? 12.477 -23.469 -17.625 1 98.06 99 LEU B C 1
ATOM 3236 O O . LEU B 1 99 ? 11.453 -23.031 -18.172 1 98.06 99 LEU B O 1
ATOM 3240 N N . GLN B 1 100 ? 12.844 -24.734 -17.656 1 98.31 100 GLN B N 1
ATOM 3241 C CA . GLN B 1 100 ? 12 -25.703 -18.344 1 98.31 100 GLN B CA 1
ATOM 3242 C C . GLN B 1 100 ? 10.609 -25.75 -17.719 1 98.31 100 GLN B C 1
ATOM 3244 O O . GLN B 1 100 ? 10.461 -25.797 -16.5 1 98.31 100 GLN B O 1
ATOM 3249 N N . GLY B 1 101 ? 9.57 -25.797 -18.578 1 98.69 101 GLY B N 1
ATOM 3250 C CA . GLY B 1 101 ? 8.203 -25.938 -18.109 1 98.69 101 GLY B CA 1
ATOM 3251 C C . GLY B 1 101 ? 7.816 -27.375 -17.812 1 98.69 101 GLY B C 1
ATOM 3252 O O . GLY B 1 101 ? 8.664 -28.266 -17.844 1 98.69 101 GLY B O 1
ATOM 3253 N N . THR B 1 102 ? 6.508 -27.547 -17.531 1 98.75 102 THR B N 1
ATOM 3254 C CA . THR B 1 102 ? 6.051 -28.812 -16.969 1 98.75 102 THR B CA 1
ATOM 3255 C C . THR B 1 102 ? 5.277 -29.625 -18 1 98.75 102 THR B C 1
ATOM 3257 O O . THR B 1 102 ? 4.855 -30.75 -17.734 1 98.75 102 THR B O 1
ATOM 3260 N N . HIS B 1 103 ? 5.07 -29.062 -19.172 1 98.5 103 HIS B N 1
ATOM 3261 C CA . HIS B 1 103 ? 4.426 -29.828 -20.234 1 98.5 103 HIS B CA 1
ATOM 3262 C C . HIS B 1 103 ? 5.398 -30.812 -20.875 1 98.5 103 HIS B C 1
ATOM 3264 O O . HIS B 1 103 ? 5.656 -30.75 -22.078 1 98.5 103 HIS B O 1
ATOM 3270 N N . ALA B 1 104 ? 5.859 -31.75 -20.094 1 98.25 104 ALA B N 1
ATOM 3271 C CA . ALA B 1 104 ? 6.859 -32.75 -20.453 1 98.25 104 ALA B CA 1
ATOM 3272 C C . ALA B 1 104 ? 6.742 -34 -19.562 1 98.25 104 ALA B C 1
ATOM 3274 O O . ALA B 1 104 ? 6.086 -33.969 -18.516 1 98.25 104 ALA B O 1
ATOM 3275 N N . GLN B 1 105 ? 7.41 -35.031 -20 1 98.12 105 GLN B N 1
ATOM 3276 C CA . GLN B 1 105 ? 7.363 -36.281 -19.219 1 98.12 105 GLN B CA 1
ATOM 3277 C C . GLN B 1 105 ? 8.219 -36.156 -17.969 1 98.12 105 GLN B C 1
ATOM 3279 O O . GLN B 1 105 ? 7.906 -36.75 -16.938 1 98.12 105 GLN B O 1
ATOM 3284 N N . PHE B 1 106 ? 9.32 -35.344 -18.094 1 98.12 106 PHE B N 1
ATOM 3285 C CA . PHE B 1 106 ? 10.227 -35.219 -16.969 1 98.12 106 PHE B CA 1
ATOM 3286 C C . PHE B 1 106 ? 10.664 -33.75 -16.797 1 98.12 106 PHE B C 1
ATOM 3288 O O . PHE B 1 106 ? 10.75 -33.031 -17.781 1 98.12 106 PHE B O 1
ATOM 3295 N N . ALA B 1 107 ? 11 -33.438 -15.648 1 98.31 107 ALA B N 1
ATOM 3296 C CA . ALA B 1 107 ? 11.625 -32.125 -15.344 1 98.31 107 ALA B CA 1
ATOM 3297 C C . ALA B 1 107 ? 12.609 -32.25 -14.188 1 98.31 107 ALA B C 1
ATOM 3299 O O . ALA B 1 107 ? 12.312 -32.906 -13.18 1 98.31 107 ALA B O 1
ATOM 3300 N N . ALA B 1 108 ? 13.773 -31.75 -14.344 1 98.62 108 ALA B N 1
ATOM 3301 C CA . ALA B 1 108 ? 14.695 -31.562 -13.227 1 98.62 108 ALA B CA 1
ATOM 3302 C C . ALA B 1 108 ? 14.391 -30.266 -12.477 1 98.62 108 ALA B C 1
ATOM 3304 O O . ALA B 1 108 ? 14.492 -29.188 -13.039 1 98.62 108 ALA B O 1
ATOM 3305 N N . VAL B 1 109 ? 13.992 -30.406 -11.219 1 98.12 109 VAL B N 1
ATOM 3306 C CA . VAL B 1 109 ? 13.492 -29.219 -10.531 1 98.12 109 VAL B CA 1
ATOM 3307 C C . VAL B 1 109 ? 14.211 -29.047 -9.195 1 98.12 109 VAL B C 1
ATOM 3309 O O . VAL B 1 109 ? 14.641 -30.031 -8.586 1 98.12 109 VAL B O 1
ATOM 3312 N N . ASP B 1 110 ? 14.438 -27.781 -8.781 1 98.69 110 ASP B N 1
ATOM 3313 C CA . ASP B 1 110 ? 14.969 -27.469 -7.461 1 98.69 110 ASP B CA 1
ATOM 3314 C C . ASP B 1 110 ? 14.086 -28.062 -6.363 1 98.69 110 ASP B C 1
ATOM 3316 O O . ASP B 1 110 ? 12.883 -27.781 -6.309 1 98.69 110 ASP B O 1
ATOM 3320 N N . ALA B 1 111 ? 14.664 -28.812 -5.473 1 98.81 111 ALA B N 1
ATOM 3321 C CA . ALA B 1 111 ? 13.914 -29.531 -4.449 1 98.81 111 ALA B CA 1
ATOM 3322 C C . ALA B 1 111 ? 13.156 -28.562 -3.539 1 98.81 111 ALA B C 1
ATOM 3324 O O . ALA B 1 111 ? 12.117 -28.906 -2.979 1 98.81 111 ALA B O 1
ATOM 3325 N N . ARG B 1 112 ? 13.633 -27.359 -3.354 1 98.56 112 ARG B N 1
ATOM 3326 C CA . ARG B 1 112 ? 13.047 -26.359 -2.469 1 98.56 112 ARG B CA 1
ATOM 3327 C C . ARG B 1 112 ? 11.68 -25.922 -2.977 1 98.56 112 ARG B C 1
ATOM 3329 O O . ARG B 1 112 ? 10.867 -25.391 -2.215 1 98.56 112 ARG B O 1
ATOM 3336 N N . LEU B 1 113 ? 11.352 -26.172 -4.234 1 98.88 113 LEU B N 1
ATOM 3337 C CA . LEU B 1 113 ? 10.109 -25.719 -4.855 1 98.88 113 LEU B CA 1
ATOM 3338 C C . LEU B 1 113 ? 9.008 -26.766 -4.699 1 98.88 113 LEU B C 1
ATOM 3340 O O . LEU B 1 113 ? 7.875 -26.531 -5.129 1 98.88 113 LEU B O 1
ATOM 3344 N N . LEU B 1 114 ? 9.312 -27.844 -4.051 1 98.88 114 LEU B N 1
ATOM 3345 C CA . LEU B 1 114 ? 8.391 -28.984 -4.008 1 98.88 114 LEU B CA 1
ATOM 3346 C C . LEU B 1 114 ? 7.926 -29.25 -2.582 1 98.88 114 LEU B C 1
ATOM 3348 O O . LEU B 1 114 ? 8.609 -28.875 -1.623 1 98.88 114 LEU B O 1
ATOM 3352 N N . ALA B 1 115 ? 6.82 -29.859 -2.492 1 98.88 115 ALA B N 1
ATOM 3353 C CA . ALA B 1 115 ? 6.316 -30.516 -1.286 1 98.88 115 ALA B CA 1
ATOM 3354 C C . ALA B 1 115 ? 5.715 -31.875 -1.612 1 98.88 115 ALA B C 1
ATOM 3356 O O . ALA B 1 115 ? 5.465 -32.188 -2.779 1 98.88 115 ALA B O 1
ATOM 3357 N N . SER B 1 116 ? 5.57 -32.625 -0.581 1 98.81 116 SER B N 1
ATOM 3358 C CA . SER B 1 116 ? 4.836 -33.875 -0.765 1 98.81 116 SER B CA 1
ATOM 3359 C C . SER B 1 116 ? 3.404 -33.594 -1.22 1 98.81 116 SER B C 1
ATOM 3361 O O . SER B 1 116 ? 2.732 -32.719 -0.691 1 98.81 116 SER B O 1
ATOM 3363 N N . LYS B 1 117 ? 3.045 -34.312 -2.186 1 98.5 117 LYS B N 1
ATOM 3364 C CA . LYS B 1 117 ? 1.663 -34.219 -2.648 1 98.5 117 LYS B CA 1
ATOM 3365 C C . LYS B 1 117 ? 0.685 -34.656 -1.554 1 98.5 117 LYS B C 1
ATOM 3367 O O . LYS B 1 117 ? 0.897 -35.656 -0.876 1 98.5 117 LYS B O 1
ATOM 3372 N N . PRO B 1 118 ? -0.398 -33.844 -1.333 1 98.62 118 PRO B N 1
ATOM 3373 C CA . PRO B 1 118 ? -1.406 -34.312 -0.387 1 98.62 118 PRO B CA 1
ATOM 3374 C C . PRO B 1 118 ? -1.956 -35.688 -0.762 1 98.62 118 PRO B C 1
ATOM 3376 O O . PRO B 1 118 ? -2.381 -35.906 -1.901 1 98.62 118 PRO B O 1
ATOM 3379 N N . ALA B 1 119 ? -2.039 -36.562 0.178 1 97.81 119 ALA B N 1
ATOM 3380 C CA . ALA B 1 119 ? -2.445 -37.969 -0.072 1 97.81 119 ALA B CA 1
ATOM 3381 C C . ALA B 1 119 ? -3.877 -38.031 -0.594 1 97.81 119 ALA B C 1
ATOM 3383 O O . ALA B 1 119 ? -4.211 -38.875 -1.409 1 97.81 119 ALA B O 1
ATOM 3384 N N . ALA B 1 120 ? -4.668 -37.094 -0.178 1 98 120 ALA B N 1
ATOM 3385 C CA . ALA B 1 120 ? -6.094 -37.125 -0.481 1 98 120 ALA B CA 1
ATOM 3386 C C . ALA B 1 120 ? -6.363 -36.625 -1.9 1 98 120 ALA B C 1
ATOM 3388 O O . ALA B 1 120 ? -7.465 -36.812 -2.426 1 98 120 ALA B O 1
ATOM 3389 N N . LEU B 1 121 ? -5.379 -36.125 -2.578 1 98.75 121 LEU B N 1
ATOM 3390 C CA . LEU B 1 121 ? -5.578 -35.562 -3.91 1 98.75 121 LEU B CA 1
ATOM 3391 C C . LEU B 1 121 ? -4.988 -36.469 -4.977 1 98.75 121 LEU B C 1
ATOM 3393 O O . LEU B 1 121 ? -3.949 -37.094 -4.758 1 98.75 121 LEU B O 1
ATOM 3397 N N . THR B 1 122 ? -5.691 -36.531 -6.133 1 98.44 122 THR B N 1
ATOM 3398 C CA . THR B 1 122 ? -5.078 -37.156 -7.309 1 98.44 122 THR B CA 1
ATOM 3399 C C . THR B 1 122 ? -3.953 -36.25 -7.848 1 98.44 122 THR B C 1
ATOM 3401 O O . THR B 1 122 ? -3.824 -35.094 -7.453 1 98.44 122 THR B O 1
ATOM 3404 N N . MET B 1 123 ? -3.098 -36.875 -8.695 1 98.44 123 MET B N 1
ATOM 3405 C CA . MET B 1 123 ? -2.047 -36.062 -9.336 1 98.44 123 MET B CA 1
ATOM 3406 C C . MET B 1 123 ? -2.641 -34.906 -10.109 1 98.44 123 MET B C 1
ATOM 3408 O O . MET B 1 123 ? -2.098 -33.781 -10.086 1 98.44 123 MET B O 1
ATOM 3412 N N . ARG B 1 124 ? -3.773 -35.094 -10.781 1 98.5 124 ARG B N 1
ATOM 3413 C CA . ARG B 1 124 ? -4.43 -34.031 -11.531 1 98.5 124 ARG B CA 1
ATOM 3414 C C . ARG B 1 124 ? -4.871 -32.906 -10.609 1 98.5 124 ARG B C 1
ATOM 3416 O O . ARG B 1 124 ? -4.609 -31.734 -10.875 1 98.5 124 ARG B O 1
ATOM 3423 N N . GLN B 1 125 ? -5.5 -33.281 -9.5 1 98.62 125 GLN B N 1
ATOM 3424 C CA . GLN B 1 125 ? -5.953 -32.281 -8.531 1 98.62 125 GLN B CA 1
ATOM 3425 C C . GLN B 1 125 ? -4.777 -31.516 -7.949 1 98.62 125 GLN B C 1
ATOM 3427 O O . GLN B 1 125 ? -4.816 -30.281 -7.863 1 98.62 125 GLN B O 1
ATOM 3432 N N . ALA B 1 126 ? -3.717 -32.156 -7.609 1 98.88 126 ALA B N 1
ATOM 3433 C CA . ALA B 1 126 ? -2.553 -31.547 -6.984 1 98.88 126 ALA B CA 1
ATOM 3434 C C . ALA B 1 126 ? -1.841 -30.609 -7.961 1 98.88 126 ALA B C 1
ATOM 3436 O O . ALA B 1 126 ? -1.346 -29.547 -7.57 1 98.88 126 ALA B O 1
ATOM 3437 N N . SER B 1 127 ? -1.835 -30.969 -9.234 1 98.81 127 SER B N 1
ATOM 3438 C CA . SER B 1 127 ? -1.056 -30.234 -10.234 1 98.81 127 SER B CA 1
ATOM 3439 C C . SER B 1 127 ? -1.642 -28.859 -10.5 1 98.81 127 SER B C 1
ATOM 3441 O O . SER B 1 127 ? -0.969 -27.984 -11.055 1 98.81 127 SER B O 1
ATOM 3443 N N . VAL B 1 128 ? -2.898 -28.59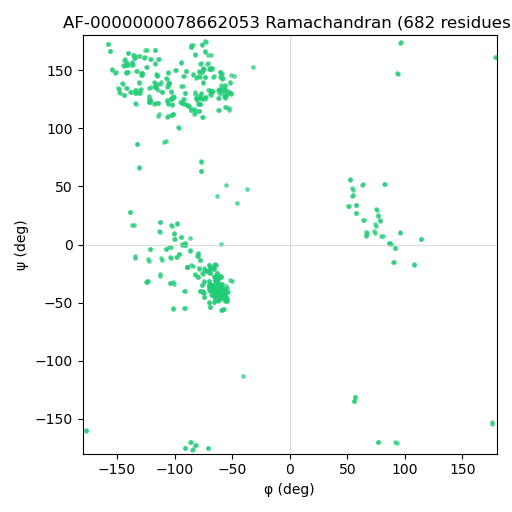4 -10.133 1 98.69 128 VAL B N 1
ATOM 3444 C CA . VAL B 1 128 ? -3.525 -27.328 -10.5 1 98.69 128 VAL B CA 1
ATOM 3445 C C . VAL B 1 128 ? -3.492 -26.375 -9.312 1 98.69 128 VAL B C 1
ATOM 3447 O O . VAL B 1 128 ? -4.008 -25.266 -9.391 1 98.69 128 VAL B O 1
ATOM 3450 N N . LEU B 1 129 ? -2.785 -26.672 -8.219 1 98.81 129 LEU B N 1
ATOM 3451 C CA . LEU B 1 129 ? -2.908 -25.922 -6.977 1 98.81 129 LEU B CA 1
ATOM 3452 C C . LEU B 1 129 ? -1.714 -24.984 -6.789 1 98.81 129 LEU B C 1
ATOM 3454 O O . LEU B 1 129 ? -1.848 -23.906 -6.207 1 98.81 129 LEU B O 1
ATOM 3458 N N . PRO B 1 130 ? -0.501 -25.359 -7.242 1 98.88 130 PRO B N 1
ATOM 3459 C CA . PRO B 1 130 ? 0.695 -24.688 -6.73 1 98.88 130 PRO B CA 1
ATOM 3460 C C . PRO B 1 130 ? 0.686 -23.172 -6.992 1 98.88 130 PRO B C 1
ATOM 3462 O O . PRO B 1 130 ? 0.725 -22.391 -6.047 1 98.88 130 PRO B O 1
ATOM 3465 N N . LEU B 1 131 ? 0.56 -22.75 -8.219 1 98.94 131 LEU B N 1
ATOM 3466 C CA . LEU B 1 131 ? 0.657 -21.312 -8.508 1 98.94 131 LEU B CA 1
ATOM 3467 C C . LEU B 1 131 ? -0.454 -20.547 -7.809 1 98.94 131 LEU B C 1
ATOM 3469 O O . LEU B 1 131 ? -0.196 -19.516 -7.172 1 98.94 131 LEU B O 1
ATOM 3473 N N . VAL B 1 132 ? -1.689 -21.016 -7.922 1 98.88 132 VAL B N 1
ATOM 3474 C CA . VAL B 1 132 ? -2.809 -20.234 -7.402 1 98.88 132 VAL B CA 1
ATOM 3475 C C . VAL B 1 132 ? -2.771 -20.234 -5.875 1 98.88 132 VAL B C 1
ATOM 3477 O O . VAL B 1 132 ? -3.104 -19.234 -5.242 1 98.88 132 VAL B O 1
ATOM 3480 N N . PHE B 1 133 ? -2.342 -21.359 -5.254 1 98.94 133 PHE B N 1
ATOM 3481 C CA . PHE B 1 133 ? -2.223 -21.391 -3.803 1 98.94 133 PHE B CA 1
ATOM 3482 C C . PHE B 1 133 ? -1.141 -20.422 -3.33 1 98.94 133 PHE B C 1
ATOM 3484 O O . PHE B 1 133 ? -1.373 -19.609 -2.428 1 98.94 133 PHE B O 1
ATOM 3491 N N . ILE B 1 134 ? 0.012 -20.5 -3.924 1 98.94 134 ILE B N 1
ATOM 3492 C CA . ILE B 1 134 ? 1.139 -19.656 -3.525 1 98.94 134 ILE B CA 1
ATOM 3493 C C . ILE B 1 134 ? 0.772 -18.188 -3.697 1 98.94 134 ILE B C 1
ATOM 3495 O O . ILE B 1 134 ? 1.037 -17.375 -2.814 1 98.94 134 ILE B O 1
ATOM 3499 N N . THR B 1 135 ? 0.137 -17.844 -4.809 1 98.88 135 THR B N 1
ATOM 3500 C CA . THR B 1 135 ? -0.275 -16.484 -5.082 1 98.88 135 THR B CA 1
ATOM 3501 C C . THR B 1 135 ? -1.266 -15.992 -4.027 1 98.88 135 THR B C 1
ATOM 3503 O O . THR B 1 135 ? -1.129 -14.883 -3.506 1 98.88 135 THR B O 1
ATOM 3506 N N . ALA B 1 136 ? -2.258 -16.812 -3.688 1 98.94 136 ALA B N 1
ATOM 3507 C CA . ALA B 1 136 ? -3.25 -16.453 -2.676 1 98.94 136 ALA B CA 1
ATOM 3508 C C . ALA B 1 136 ? -2.604 -16.312 -1.301 1 98.94 136 ALA B C 1
ATOM 3510 O O . ALA B 1 136 ? -2.896 -15.359 -0.569 1 98.94 136 ALA B O 1
ATOM 3511 N N . TRP B 1 137 ? -1.715 -17.234 -0.99 1 98.94 137 TRP B N 1
ATOM 3512 C CA . TRP B 1 137 ? -1.044 -17.25 0.306 1 98.94 137 TRP B CA 1
ATOM 3513 C C . TRP B 1 137 ? -0.143 -16.031 0.473 1 98.94 137 TRP B C 1
ATOM 3515 O O . TRP B 1 137 ? -0.15 -15.391 1.524 1 98.94 137 TRP B O 1
ATOM 3525 N N . GLU B 1 138 ? 0.601 -15.711 -0.546 1 98.81 138 GLU B N 1
ATOM 3526 C CA . GLU B 1 138 ? 1.464 -14.531 -0.489 1 98.81 138 GLU B CA 1
ATOM 3527 C C . GLU B 1 138 ? 0.66 -13.273 -0.175 1 98.81 138 GLU B C 1
ATOM 3529 O O . GLU B 1 138 ? 1.09 -12.438 0.625 1 98.81 138 GLU B O 1
ATOM 3534 N N . GLY B 1 139 ? -0.464 -13.148 -0.795 1 98.81 139 GLY B N 1
ATOM 3535 C CA . GLY B 1 139 ? -1.295 -11.977 -0.56 1 98.81 139 GLY B CA 1
ATOM 3536 C C . GLY B 1 139 ? -1.912 -11.953 0.826 1 98.81 139 GLY B C 1
ATOM 3537 O O . GLY B 1 139 ? -1.702 -11.008 1.589 1 98.81 139 GLY B O 1
ATOM 3538 N N . LEU B 1 140 ? -2.607 -13.016 1.231 1 98.94 140 LEU B N 1
ATOM 3539 C CA . LEU B 1 140 ? -3.441 -13.039 2.43 1 98.94 140 LEU B CA 1
ATOM 3540 C C . LEU B 1 140 ? -2.586 -13.188 3.684 1 98.94 140 LEU B C 1
ATOM 3542 O O . LEU B 1 140 ? -2.869 -12.562 4.711 1 98.94 140 LEU B O 1
ATOM 3546 N N . VAL B 1 141 ? -1.581 -14.031 3.564 1 98.81 141 VAL B N 1
ATOM 3547 C CA . VAL B 1 141 ? -0.852 -14.406 4.77 1 98.81 141 VAL B CA 1
ATOM 3548 C C . VAL B 1 141 ? 0.457 -13.625 4.848 1 98.81 141 VAL B C 1
ATOM 3550 O O . VAL B 1 141 ? 0.717 -12.938 5.84 1 98.81 141 VAL B O 1
ATOM 3553 N N . ASP B 1 142 ? 1.274 -13.711 3.785 1 98.56 142 ASP B N 1
ATOM 3554 C CA . ASP B 1 142 ? 2.586 -13.078 3.861 1 98.56 142 ASP B CA 1
ATOM 3555 C C . ASP B 1 142 ? 2.455 -11.555 3.898 1 98.56 142 ASP B C 1
ATOM 3557 O O . ASP B 1 142 ? 3.139 -10.883 4.676 1 98.56 142 ASP B O 1
ATOM 3561 N N . ARG B 1 143 ? 1.595 -10.984 3.07 1 98.44 143 ARG B N 1
ATOM 3562 C CA . ARG B 1 143 ? 1.539 -9.531 2.93 1 98.44 143 ARG B CA 1
ATOM 3563 C C . ARG B 1 143 ? 0.533 -8.922 3.9 1 98.44 143 ARG B C 1
ATOM 3565 O O . ARG B 1 143 ? 0.881 -8.047 4.699 1 98.44 143 ARG B O 1
ATOM 3572 N N . ALA B 1 144 ? -0.741 -9.414 3.863 1 98.44 144 ALA B N 1
ATOM 3573 C CA . ALA B 1 144 ? -1.82 -8.766 4.605 1 98.44 144 ALA B CA 1
ATOM 3574 C C . ALA B 1 144 ? -1.934 -9.328 6.016 1 98.44 144 ALA B C 1
ATOM 3576 O O . ALA B 1 144 ? -2.574 -8.734 6.883 1 98.44 144 ALA B O 1
ATOM 3577 N N . GLN B 1 145 ? -1.364 -10.539 6.246 1 98.44 145 GLN B N 1
ATOM 3578 C CA . GLN B 1 145 ? -1.406 -11.18 7.555 1 98.44 145 GLN B CA 1
ATOM 3579 C C . GLN B 1 145 ? -2.836 -11.25 8.086 1 98.44 145 GLN B C 1
ATOM 3581 O O . GLN B 1 145 ? -3.111 -10.82 9.203 1 98.44 145 GLN B O 1
ATOM 3586 N N . VAL B 1 146 ? -3.717 -11.852 7.32 1 98.75 146 VAL B N 1
ATOM 3587 C CA . VAL B 1 146 ? -5.137 -11.977 7.633 1 98.75 146 VAL B CA 1
ATOM 3588 C C . VAL B 1 146 ? -5.309 -12.562 9.031 1 98.75 146 VAL B C 1
ATOM 3590 O O . VAL B 1 146 ? -4.574 -13.477 9.422 1 98.75 146 VAL B O 1
ATOM 3593 N N . GLN B 1 147 ? -6.25 -12.047 9.773 1 98.06 147 GLN B N 1
ATOM 3594 C CA . GLN B 1 147 ? -6.488 -12.438 11.164 1 98.06 147 GLN B CA 1
ATOM 3595 C C . GLN B 1 147 ? -7.902 -12.977 11.352 1 98.06 147 GLN B C 1
ATOM 3597 O O . GLN B 1 147 ? -8.789 -12.703 10.539 1 98.06 147 GLN B O 1
ATOM 3602 N N . ASP B 1 148 ? -8 -13.688 12.406 1 98.56 148 ASP B N 1
ATOM 3603 C CA . ASP B 1 148 ? -9.305 -14.195 12.82 1 98.56 148 ASP B CA 1
ATOM 3604 C C . ASP B 1 148 ? -10.297 -13.055 13.039 1 98.56 148 ASP B C 1
ATOM 3606 O O . ASP B 1 148 ? -9.945 -12.031 13.633 1 98.56 148 ASP B O 1
ATOM 3610 N N . GLY B 1 149 ? -11.492 -13.195 12.5 1 98.5 149 GLY B N 1
ATOM 3611 C CA . GLY B 1 149 ? -12.57 -12.25 12.734 1 98.5 149 GLY B CA 1
ATOM 3612 C C . GLY B 1 149 ? -12.602 -11.117 11.727 1 98.5 149 GLY B C 1
ATOM 3613 O O . GLY B 1 149 ? -13.602 -10.398 11.617 1 98.5 149 GLY B O 1
ATOM 3614 N N . GLN B 1 150 ? -11.586 -10.867 10.961 1 98.81 150 GLN B N 1
ATOM 3615 C CA . GLN B 1 150 ? -11.547 -9.797 9.969 1 98.81 150 GLN B CA 1
ATOM 3616 C C . GLN B 1 150 ? -12.547 -10.055 8.844 1 98.81 150 GLN B C 1
ATOM 3618 O O . GLN B 1 150 ? -12.773 -11.203 8.461 1 98.81 150 GLN B O 1
ATOM 3623 N N . THR B 1 151 ? -13.133 -9 8.336 1 98.88 151 THR B N 1
ATOM 3624 C CA . THR B 1 151 ? -13.898 -9.086 7.098 1 98.88 151 THR B CA 1
ATOM 3625 C C . THR B 1 151 ? -12.977 -9.055 5.887 1 98.88 151 THR B C 1
ATOM 3627 O O . THR B 1 151 ? -12.156 -8.141 5.746 1 98.88 151 THR B O 1
ATOM 3630 N N . VAL B 1 152 ? -13.094 -10.047 5.055 1 98.94 152 VAL B N 1
ATOM 3631 C CA . VAL B 1 152 ? -12.234 -10.172 3.879 1 98.94 152 VAL B CA 1
ATOM 3632 C C . VAL B 1 152 ? -13.102 -10.219 2.619 1 98.94 152 VAL B C 1
ATOM 3634 O O . VAL B 1 152 ? -14.023 -11.031 2.525 1 98.94 152 VAL B O 1
ATOM 3637 N N . LEU B 1 153 ? -12.844 -9.312 1.69 1 99 153 LEU B N 1
ATOM 3638 C CA . LEU B 1 153 ? -13.469 -9.336 0.375 1 99 153 LEU B CA 1
ATOM 3639 C C . LEU B 1 153 ? -12.508 -9.875 -0.679 1 99 153 LEU B C 1
ATOM 3641 O O . LEU B 1 153 ? -11.406 -9.344 -0.853 1 99 153 LEU B O 1
ATOM 3645 N N . ILE B 1 154 ? -12.891 -10.938 -1.309 1 98.94 154 ILE B N 1
ATOM 3646 C CA . ILE B 1 154 ? -12.141 -11.484 -2.434 1 98.94 154 ILE B CA 1
ATOM 3647 C C . ILE B 1 154 ? -12.812 -11.086 -3.746 1 98.94 154 ILE B C 1
ATOM 3649 O O . ILE B 1 154 ? -13.945 -11.5 -4.023 1 98.94 154 ILE B O 1
ATOM 3653 N N . GLN B 1 155 ? -12.102 -10.219 -4.527 1 98.88 155 GLN B N 1
ATOM 3654 C CA . GLN B 1 155 ? -12.57 -9.883 -5.867 1 98.88 155 GLN B CA 1
ATOM 3655 C C . GLN B 1 155 ? -12.25 -11.008 -6.855 1 98.88 155 GLN B C 1
ATOM 3657 O O . GLN B 1 155 ? -11.086 -11.359 -7.059 1 98.88 155 GLN B O 1
ATOM 3662 N N . GLY B 1 156 ? -13.297 -11.562 -7.492 1 98.44 156 GLY B N 1
ATOM 3663 C CA . GLY B 1 156 ? -13.086 -12.68 -8.398 1 98.44 156 GLY B CA 1
ATOM 3664 C C . GLY B 1 156 ? -12.984 -14.016 -7.695 1 98.44 156 GLY B C 1
ATOM 3665 O O . GLY B 1 156 ? -12.055 -14.781 -7.938 1 98.44 156 GLY B O 1
ATOM 3666 N N . GLY B 1 157 ? -13.961 -14.297 -6.871 1 98.56 157 GLY B N 1
ATOM 3667 C CA . GLY B 1 157 ? -13.883 -15.438 -5.977 1 98.56 157 GLY B CA 1
ATOM 3668 C C . GLY B 1 157 ? -13.953 -16.766 -6.699 1 98.56 157 GLY B C 1
ATOM 3669 O O . GLY B 1 157 ? -13.477 -17.781 -6.191 1 98.56 157 GLY B O 1
ATOM 3670 N N . GLY B 1 158 ? -14.539 -16.797 -7.852 1 97.69 158 GLY B N 1
ATOM 3671 C CA . GLY B 1 158 ? -14.727 -18.047 -8.57 1 97.69 158 GLY B CA 1
ATOM 3672 C C . GLY B 1 158 ? -13.531 -18.422 -9.43 1 97.69 158 GLY B C 1
ATOM 3673 O O . GLY B 1 158 ? -13.5 -19.5 -10.023 1 97.69 158 GLY B O 1
ATOM 3674 N N . GLY B 1 159 ? -12.57 -17.531 -9.484 1 97.19 159 GLY B N 1
ATOM 3675 C CA . GLY B 1 159 ? -11.422 -17.75 -10.344 1 97.19 159 GLY B CA 1
ATOM 3676 C C . GLY B 1 159 ? -10.344 -18.609 -9.703 1 97.19 159 GLY B C 1
ATOM 3677 O O . GLY B 1 159 ? -10.547 -19.141 -8.609 1 97.19 159 GLY B O 1
ATOM 3678 N N . GLY B 1 160 ? -9.195 -18.766 -10.453 1 97.62 160 GLY B N 1
ATOM 3679 C CA . GLY B 1 160 ? -8.102 -19.609 -10.008 1 97.62 160 GLY B CA 1
ATOM 3680 C C . GLY B 1 160 ? -7.539 -19.203 -8.664 1 97.62 160 GLY B C 1
ATOM 3681 O O . GLY B 1 160 ? -7.574 -19.984 -7.707 1 97.62 160 GLY B O 1
ATOM 3682 N N . VAL B 1 161 ? -7.137 -17.984 -8.539 1 98.69 161 VAL B N 1
ATOM 3683 C CA . VAL B 1 161 ? -6.586 -17.484 -7.285 1 98.69 161 VAL B CA 1
ATOM 3684 C C . VAL B 1 161 ? -7.719 -17.234 -6.289 1 98.69 161 VAL B C 1
ATOM 3686 O O . VAL B 1 161 ? -7.582 -17.547 -5.102 1 98.69 161 VAL B O 1
ATOM 3689 N N . GLY B 1 162 ? -8.852 -16.812 -6.75 1 98.81 162 GLY B N 1
ATOM 3690 C CA . GLY B 1 162 ? -9.969 -16.406 -5.906 1 98.81 162 GLY B CA 1
ATOM 3691 C C . GLY B 1 162 ? -10.508 -17.547 -5.062 1 98.81 162 GLY B C 1
ATOM 3692 O O . GLY B 1 162 ? -10.719 -17.391 -3.857 1 98.81 162 GLY B O 1
ATOM 3693 N N . HIS B 1 163 ? -10.75 -18.719 -5.703 1 98.81 163 HIS B N 1
ATOM 3694 C CA . HIS B 1 163 ? -11.359 -19.812 -4.953 1 98.81 163 HIS B CA 1
ATOM 3695 C C . HIS B 1 163 ? -10.422 -20.297 -3.852 1 98.81 163 HIS B C 1
ATOM 3697 O O . HIS B 1 163 ? -10.883 -20.734 -2.795 1 98.81 163 HIS B O 1
ATOM 3703 N N . VAL B 1 164 ? -9.133 -20.203 -4.105 1 98.94 164 VAL B N 1
ATOM 3704 C CA . VAL B 1 164 ? -8.148 -20.609 -3.104 1 98.94 164 VAL B CA 1
ATOM 3705 C C . VAL B 1 164 ? -8.07 -19.547 -2.002 1 98.94 164 VAL B C 1
ATOM 3707 O O . VAL B 1 164 ? -8.016 -19.891 -0.816 1 98.94 164 VAL B O 1
ATOM 3710 N N . ALA B 1 165 ? -8.109 -18.297 -2.373 1 98.94 165 ALA B N 1
ATOM 3711 C CA . ALA B 1 165 ? -8.062 -17.203 -1.407 1 98.94 165 ALA B CA 1
ATOM 3712 C C . ALA B 1 165 ? -9.227 -17.281 -0.423 1 98.94 165 ALA B C 1
ATOM 3714 O O . ALA B 1 165 ? -9.047 -17.062 0.778 1 98.94 165 ALA B O 1
ATOM 3715 N N . ILE B 1 166 ? -10.43 -17.609 -0.931 1 98.94 166 ILE B N 1
ATOM 3716 C CA . ILE B 1 166 ? -11.594 -17.781 -0.071 1 98.94 166 ILE B CA 1
ATOM 3717 C C . ILE B 1 166 ? -11.297 -18.828 0.991 1 98.94 166 ILE B C 1
ATOM 3719 O O . ILE B 1 166 ? -11.484 -18.594 2.186 1 98.94 166 ILE B O 1
ATOM 3723 N N . GLN B 1 167 ? -10.789 -19.922 0.554 1 98.94 167 GLN B N 1
ATOM 372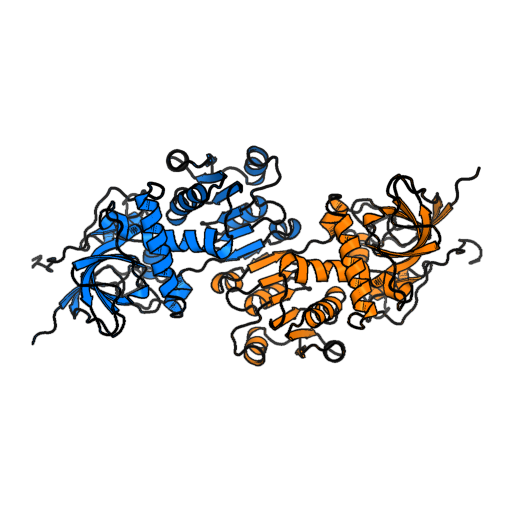4 C CA . GLN B 1 167 ? -10.594 -21.062 1.445 1 98.94 167 GLN B CA 1
ATOM 3725 C C . GLN B 1 167 ? -9.508 -20.781 2.475 1 98.94 167 GLN B C 1
ATOM 3727 O O . GLN B 1 167 ? -9.648 -21.125 3.65 1 98.94 167 GLN B O 1
ATOM 3732 N N . ILE B 1 168 ? -8.406 -20.109 2.061 1 98.94 168 ILE B N 1
ATOM 3733 C CA . ILE B 1 168 ? -7.336 -19.734 2.984 1 98.94 168 ILE B CA 1
ATOM 3734 C C . ILE B 1 168 ? -7.875 -18.766 4.027 1 98.94 168 ILE B C 1
ATOM 3736 O O . ILE B 1 168 ? -7.621 -18.922 5.223 1 98.94 168 ILE B O 1
ATOM 3740 N N . ALA B 1 169 ? -8.602 -17.734 3.59 1 98.94 169 ALA B N 1
ATOM 3741 C CA . ALA B 1 169 ? -9.133 -16.734 4.504 1 98.94 169 ALA B CA 1
ATOM 3742 C C . ALA B 1 169 ? -10.086 -17.375 5.52 1 98.94 169 ALA B C 1
ATOM 3744 O O . ALA B 1 169 ? -10.031 -17.047 6.711 1 98.94 169 ALA B O 1
ATOM 3745 N N . LEU B 1 170 ? -10.969 -18.266 5.059 1 98.94 170 LEU B N 1
ATOM 3746 C CA . LEU B 1 170 ? -11.875 -18.984 5.953 1 98.94 170 LEU B CA 1
ATOM 3747 C C . LEU B 1 170 ? -11.094 -19.812 6.969 1 98.94 170 LEU B C 1
ATOM 3749 O O . LEU B 1 170 ? -11.414 -19.797 8.156 1 98.94 170 LEU B O 1
ATOM 3753 N N . ALA B 1 171 ? -10.07 -20.484 6.48 1 98.88 171 ALA B N 1
ATOM 3754 C CA . ALA B 1 171 ? -9.258 -21.344 7.348 1 98.88 171 ALA B CA 1
ATOM 3755 C C . ALA B 1 171 ? -8.562 -20.516 8.43 1 98.88 171 ALA B C 1
ATOM 3757 O O . ALA B 1 171 ? -8.234 -21.031 9.5 1 98.88 171 ALA B O 1
ATOM 3758 N N . ARG B 1 172 ? -8.359 -19.266 8.156 1 98.69 172 ARG B N 1
ATOM 3759 C CA . ARG B 1 172 ? -7.707 -18.375 9.109 1 98.69 172 ARG B CA 1
ATOM 3760 C C . ARG B 1 172 ? -8.734 -17.688 10.008 1 98.69 172 ARG B C 1
ATOM 3762 O O . ARG B 1 172 ? -8.375 -16.828 10.812 1 98.69 172 ARG B O 1
ATOM 3769 N N . GLY B 1 173 ? -10 -17.969 9.82 1 98.75 173 GLY B N 1
ATOM 3770 C CA . GLY B 1 173 ? -11.039 -17.516 10.742 1 98.75 173 GLY B CA 1
ATOM 3771 C C . GLY B 1 173 ? -11.711 -16.234 10.297 1 98.75 173 GLY B C 1
ATOM 3772 O O . GLY B 1 173 ? -12.484 -15.641 11.055 1 98.75 173 GLY B O 1
ATOM 3773 N N . ALA B 1 174 ? -11.477 -15.797 9.125 1 98.88 174 ALA B N 1
ATOM 3774 C CA . ALA B 1 174 ? -12.055 -14.547 8.641 1 98.88 174 ALA B CA 1
ATOM 3775 C C . ALA B 1 174 ? -13.516 -14.742 8.242 1 98.88 174 ALA B C 1
ATOM 3777 O O . ALA B 1 174 ? -13.953 -15.867 7.996 1 98.88 174 ALA B O 1
ATOM 3778 N N . ARG B 1 175 ? -14.266 -13.648 8.273 1 98.81 175 ARG B N 1
ATOM 3779 C CA . ARG B 1 175 ? -15.555 -13.578 7.594 1 98.81 175 ARG B CA 1
ATOM 3780 C C . ARG B 1 175 ? -15.375 -13.18 6.129 1 98.81 175 ARG B C 1
ATOM 3782 O O . ARG B 1 175 ? -14.961 -12.062 5.828 1 98.81 175 ARG B O 1
ATOM 3789 N N . VAL B 1 176 ? -15.734 -14.086 5.219 1 98.94 176 VAL B N 1
ATOM 3790 C CA . VAL B 1 176 ? -15.273 -13.922 3.846 1 98.94 176 VAL B CA 1
ATOM 3791 C C . VAL B 1 176 ? -16.453 -13.586 2.939 1 98.94 176 VAL B C 1
ATOM 3793 O O . VAL B 1 176 ? -17.5 -14.234 3.016 1 98.94 176 VAL B O 1
ATOM 3796 N N . PHE B 1 177 ? -16.266 -12.555 2.143 1 98.94 177 PHE B N 1
ATOM 3797 C CA . PHE B 1 177 ? -17.125 -12.133 1.044 1 98.94 177 PHE B CA 1
ATOM 3798 C C . PHE B 1 177 ? -16.406 -12.25 -0.29 1 98.94 177 PHE B C 1
ATOM 3800 O O . PHE B 1 177 ? -15.188 -12.062 -0.359 1 98.94 177 PHE B O 1
ATOM 3807 N N . ALA B 1 178 ? -17.156 -12.586 -1.373 1 98.94 178 ALA B N 1
ATOM 3808 C CA . ALA B 1 178 ? -16.469 -12.727 -2.652 1 98.94 178 ALA B CA 1
ATOM 3809 C C . ALA B 1 178 ? -17.375 -12.344 -3.814 1 98.94 178 ALA B C 1
ATOM 3811 O O . ALA B 1 178 ? -18.547 -12.734 -3.844 1 98.94 178 ALA B O 1
ATOM 3812 N N . THR B 1 179 ? -16.828 -11.562 -4.715 1 98.88 179 THR B N 1
ATOM 3813 C CA . THR B 1 179 ? -17.578 -11.25 -5.922 1 98.88 179 THR B CA 1
ATOM 3814 C C . THR B 1 179 ? -17.469 -12.383 -6.938 1 98.88 179 THR B C 1
ATOM 3816 O O . THR B 1 179 ? -16.438 -13.055 -7.016 1 98.88 179 THR B O 1
ATOM 3819 N N . ALA B 1 180 ? -18.469 -12.648 -7.629 1 98.38 180 ALA B N 1
ATOM 3820 C CA . ALA B 1 180 ? -18.531 -13.672 -8.664 1 98.38 180 ALA B CA 1
ATOM 3821 C C . ALA B 1 180 ? -19.656 -13.383 -9.648 1 98.38 180 ALA B C 1
ATOM 3823 O O . ALA B 1 180 ? -20.375 -12.398 -9.5 1 98.38 180 ALA B O 1
ATOM 3824 N N . ARG B 1 181 ? -19.719 -14.172 -10.75 1 96.56 181 ARG B N 1
ATOM 3825 C CA . ARG B 1 181 ? -20.781 -14.062 -11.75 1 96.56 181 ARG B CA 1
ATOM 3826 C C . ARG B 1 181 ? -21.422 -15.422 -12.016 1 96.56 181 ARG B C 1
ATOM 3828 O O . ARG B 1 181 ? -20.781 -16.469 -11.828 1 96.56 181 ARG B O 1
ATOM 3835 N N . GLY B 1 182 ? -22.672 -15.336 -12.305 1 95.25 182 GLY B N 1
ATOM 3836 C CA . GLY B 1 182 ? -23.359 -16.531 -12.758 1 95.25 182 GLY B CA 1
ATOM 3837 C C . GLY B 1 182 ? -23.281 -17.688 -11.789 1 95.25 182 GLY B C 1
ATOM 3838 O O . GLY B 1 182 ? -23.547 -17.531 -10.594 1 95.25 182 GLY B O 1
ATOM 3839 N N . SER B 1 183 ? -22.906 -18.828 -12.406 1 93.88 183 SER B N 1
ATOM 3840 C CA . SER B 1 183 ? -22.859 -20.062 -11.633 1 93.88 183 SER B CA 1
ATOM 3841 C C . SER B 1 183 ? -21.781 -20 -10.562 1 93.88 183 SER B C 1
ATOM 3843 O O . SER B 1 183 ? -21.812 -20.766 -9.594 1 93.88 183 SER B O 1
ATOM 3845 N N . ASP B 1 184 ? -20.859 -19.141 -10.75 1 97.25 184 ASP B N 1
ATOM 3846 C CA . ASP B 1 184 ? -19.781 -19.047 -9.766 1 97.25 184 ASP B CA 1
ATOM 3847 C C . ASP B 1 184 ? -20.297 -18.484 -8.445 1 97.25 184 ASP B C 1
ATOM 3849 O O . ASP B 1 184 ? -19.656 -18.641 -7.406 1 97.25 184 ASP B O 1
ATOM 3853 N N . LEU B 1 185 ? -21.469 -17.797 -8.414 1 98.38 185 LEU B N 1
ATOM 3854 C CA . LEU B 1 185 ? -22.047 -17.312 -7.168 1 98.38 185 LEU B CA 1
ATOM 3855 C C . LEU B 1 185 ? -22.359 -18.469 -6.23 1 98.38 185 LEU B C 1
ATOM 3857 O O . LEU B 1 185 ? -22.062 -18.406 -5.039 1 98.38 185 LEU B O 1
ATOM 3861 N N . GLU B 1 186 ? -22.953 -19.484 -6.809 1 98.25 186 GLU B N 1
ATOM 3862 C CA . GLU B 1 186 ? -23.266 -20.656 -6.004 1 98.25 186 GLU B CA 1
ATOM 3863 C C . GLU B 1 186 ? -22 -21.375 -5.555 1 98.25 186 GLU B C 1
ATOM 3865 O O . GLU B 1 186 ? -21.938 -21.859 -4.426 1 98.25 186 GLU B O 1
ATOM 3870 N N . TYR B 1 187 ? -21.047 -21.438 -6.406 1 98 187 TYR B N 1
ATOM 3871 C CA . TYR B 1 187 ? -19.781 -22.078 -6.066 1 98 187 TYR B CA 1
ATOM 3872 C C . TYR B 1 187 ? -19.109 -21.391 -4.887 1 98 187 TYR B C 1
ATOM 3874 O O . TYR B 1 187 ? -18.656 -22.031 -3.945 1 98 187 TYR B O 1
ATOM 3882 N N . VAL B 1 188 ? -19.094 -20.078 -4.945 1 98.38 188 VAL B N 1
ATOM 3883 C CA . VAL B 1 188 ? -18.531 -19.266 -3.883 1 98.38 188 VAL B CA 1
ATOM 3884 C C . VAL B 1 188 ? -19.281 -19.5 -2.578 1 98.38 188 VAL B C 1
ATOM 3886 O O . VAL B 1 188 ? -18.672 -19.625 -1.513 1 98.38 188 VAL B O 1
ATOM 3889 N N . ARG B 1 189 ? -20.578 -19.578 -2.641 1 98.75 189 ARG B N 1
ATOM 3890 C CA . ARG B 1 189 ? -21.406 -19.875 -1.473 1 98.75 189 ARG B CA 1
ATOM 3891 C C . ARG B 1 189 ? -21.047 -21.234 -0.891 1 98.75 189 ARG B C 1
ATOM 3893 O O . ARG B 1 189 ? -20.922 -21.391 0.326 1 98.75 189 ARG B O 1
ATOM 3900 N N . ASP B 1 190 ? -20.844 -22.203 -1.766 1 98.5 190 ASP B N 1
ATOM 3901 C CA . ASP B 1 190 ? -20.547 -23.562 -1.349 1 98.5 190 ASP B CA 1
ATOM 3902 C C . ASP B 1 190 ? -19.188 -23.625 -0.644 1 98.5 190 ASP B C 1
ATOM 3904 O O . ASP B 1 190 ? -18.969 -24.5 0.205 1 98.5 190 ASP B O 1
ATOM 3908 N N . LEU B 1 191 ? -18.328 -22.703 -1.001 1 98.69 191 LEU B N 1
ATOM 3909 C CA . LEU B 1 191 ? -17.031 -22.656 -0.34 1 98.69 191 LEU B CA 1
ATOM 3910 C C . LEU B 1 191 ? -17.156 -22.094 1.07 1 98.69 191 LEU B C 1
ATOM 3912 O O . LEU B 1 191 ? -16.25 -22.234 1.889 1 98.69 191 LEU B O 1
ATOM 3916 N N . GLY B 1 192 ? -18.219 -21.359 1.321 1 98.75 192 GLY B N 1
ATOM 3917 C CA . GLY B 1 192 ? -18.438 -20.812 2.652 1 98.75 192 GLY B CA 1
ATOM 3918 C C . GLY B 1 192 ? -18.359 -19.297 2.697 1 98.75 192 GLY B C 1
ATOM 3919 O O . GLY B 1 192 ? -18.484 -18.703 3.766 1 98.75 192 GLY B O 1
ATOM 3920 N N . ALA B 1 193 ? -18.203 -18.641 1.587 1 98.88 193 ALA B N 1
ATOM 3921 C CA . ALA B 1 193 ? -18.172 -17.188 1.531 1 98.88 193 ALA B CA 1
ATOM 3922 C C . ALA B 1 193 ? -19.547 -16.609 1.224 1 98.88 193 ALA B C 1
ATOM 3924 O O . ALA B 1 193 ? -20.422 -17.312 0.705 1 98.88 193 ALA B O 1
ATOM 3925 N N . THR B 1 194 ? -19.75 -15.391 1.6 1 98.94 194 THR B N 1
ATOM 3926 C CA . THR B 1 194 ? -20.938 -14.656 1.159 1 98.94 194 THR B CA 1
ATOM 3927 C C . THR B 1 194 ? -20.75 -14.148 -0.268 1 98.94 194 THR B C 1
ATOM 3929 O O . THR B 1 194 ? -19.906 -13.297 -0.525 1 98.94 194 THR B O 1
ATOM 3932 N N . PRO B 1 195 ? -21.578 -14.672 -1.171 1 98.88 195 PRO B N 1
ATOM 3933 C CA . PRO B 1 195 ? -21.406 -14.242 -2.562 1 98.88 195 PRO B CA 1
ATOM 3934 C C . PRO B 1 195 ? -21.938 -12.844 -2.82 1 98.88 195 PRO B C 1
ATOM 3936 O O . PRO B 1 195 ? -22.969 -12.453 -2.256 1 98.88 195 PRO B O 1
ATOM 3939 N N . ILE B 1 196 ? -21.25 -12.078 -3.586 1 98.88 196 ILE B N 1
ATOM 3940 C CA . ILE B 1 196 ? -21.641 -10.758 -4.066 1 98.88 196 ILE B CA 1
ATOM 3941 C C . ILE B 1 196 ? -21.641 -10.742 -5.594 1 98.88 196 ILE B C 1
ATOM 3943 O O . ILE B 1 196 ? -20.641 -11.117 -6.223 1 98.88 196 ILE B O 1
ATOM 3947 N N . ASP B 1 197 ? -22.766 -10.328 -6.219 1 98.69 197 ASP B N 1
ATOM 3948 C CA . ASP B 1 197 ? -22.797 -10.188 -7.672 1 98.69 197 ASP B CA 1
ATOM 3949 C C . ASP B 1 197 ? -21.781 -9.148 -8.148 1 98.69 197 ASP B C 1
ATOM 3951 O O . ASP B 1 197 ? -21.828 -7.996 -7.703 1 98.69 197 ASP B O 1
ATOM 3955 N N . ALA B 1 198 ? -20.953 -9.547 -9.055 1 98.25 198 ALA B N 1
ATOM 3956 C CA . ALA B 1 198 ? -19.828 -8.711 -9.484 1 98.25 198 ALA B CA 1
ATOM 3957 C C . ALA B 1 198 ? -20.328 -7.441 -10.172 1 98.25 198 ALA B C 1
ATOM 3959 O O . ALA B 1 198 ? -19.562 -6.488 -10.344 1 98.25 198 ALA B O 1
ATOM 3960 N N . SER B 1 199 ? -21.531 -7.375 -10.602 1 97.69 199 SER B N 1
ATOM 3961 C CA . SER B 1 199 ? -22.078 -6.207 -11.289 1 97.69 199 SER B CA 1
ATOM 3962 C C . SER B 1 199 ? -22.422 -5.102 -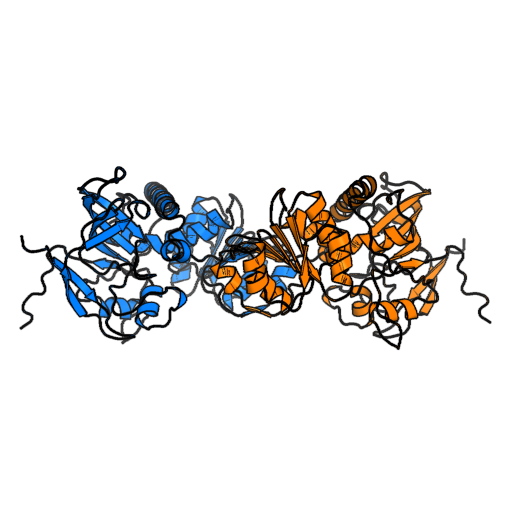10.297 1 97.69 199 SER B C 1
ATOM 3964 O O . SER B 1 199 ? -22.656 -3.957 -10.695 1 97.69 199 SER B O 1
ATOM 3966 N N . ARG B 1 200 ? -22.438 -5.441 -9.047 1 97.69 200 ARG B N 1
ATOM 3967 C CA . ARG B 1 200 ? -22.812 -4.469 -8.023 1 97.69 200 ARG B CA 1
ATOM 3968 C C . ARG B 1 200 ? -21.688 -3.471 -7.773 1 97.69 200 ARG B C 1
ATOM 3970 O O . ARG B 1 200 ? -20.516 -3.822 -7.867 1 97.69 200 ARG B O 1
ATOM 3977 N N . GLU B 1 201 ? -22.094 -2.305 -7.375 1 97.38 201 GLU B N 1
ATOM 3978 C CA . GLU B 1 201 ? -21.125 -1.26 -7.055 1 97.38 201 GLU B CA 1
ATOM 3979 C C . GLU B 1 201 ? -20.516 -1.472 -5.672 1 97.38 201 GLU B C 1
ATOM 3981 O O . GLU B 1 201 ? -21.203 -1.895 -4.742 1 97.38 201 GLU B O 1
ATOM 3986 N N . PRO B 1 202 ? -19.234 -1.114 -5.555 1 97.44 202 PRO B N 1
ATOM 3987 C CA . PRO B 1 202 ? -18.562 -1.351 -4.273 1 97.44 202 PRO B CA 1
ATOM 3988 C C . PRO B 1 202 ? -19.234 -0.625 -3.111 1 97.44 202 PRO B C 1
ATOM 3990 O O . PRO B 1 202 ? -19.281 -1.146 -1.995 1 97.44 202 PRO B O 1
ATOM 3993 N N . GLU B 1 203 ? -19.734 0.579 -3.311 1 95.75 203 GLU B N 1
ATOM 3994 C CA . GLU B 1 203 ? -20.422 1.324 -2.256 1 95.75 203 GLU B CA 1
ATOM 3995 C C . GLU B 1 203 ? -21.641 0.573 -1.75 1 95.75 203 GLU B C 1
ATOM 3997 O O . GLU B 1 203 ? -21.938 0.593 -0.554 1 95.75 203 GLU B O 1
ATOM 4002 N N . ASP B 1 204 ? -22.328 -0.106 -2.672 1 97.56 204 ASP B N 1
ATOM 4003 C CA . ASP B 1 204 ? -23.547 -0.823 -2.33 1 97.56 204 ASP B CA 1
ATOM 4004 C C . ASP B 1 204 ? -23.25 -2.043 -1.465 1 97.56 204 ASP B C 1
ATOM 4006 O O . ASP B 1 204 ? -23.875 -2.238 -0.418 1 97.56 204 ASP B O 1
ATOM 4010 N N . TYR B 1 205 ? -22.281 -2.865 -1.908 1 97.56 205 TYR B N 1
ATOM 4011 C CA . TYR B 1 205 ? -22.047 -4.062 -1.111 1 97.56 205 TYR B CA 1
ATOM 4012 C C . TYR B 1 205 ? -21.266 -3.734 0.158 1 97.56 205 TYR B C 1
ATOM 4014 O O . TYR B 1 205 ? -21.359 -4.453 1.155 1 97.56 205 TYR B O 1
ATOM 4022 N N . ALA B 1 206 ? -20.5 -2.656 0.197 1 96.94 206 ALA B N 1
ATOM 4023 C CA . ALA B 1 206 ? -19.922 -2.215 1.458 1 96.94 206 ALA B CA 1
ATOM 4024 C C . ALA B 1 206 ? -20.984 -1.771 2.443 1 96.94 206 ALA B C 1
ATOM 4026 O O . ALA B 1 206 ? -20.938 -2.102 3.629 1 96.94 206 ALA B O 1
ATOM 4027 N N . ALA B 1 207 ? -21.953 -0.953 1.988 1 97 207 ALA B N 1
ATOM 4028 C CA . ALA B 1 207 ? -23.062 -0.515 2.832 1 97 207 ALA B CA 1
ATOM 4029 C C . ALA B 1 207 ? -23.844 -1.708 3.383 1 97 207 ALA B C 1
ATOM 4031 O O . ALA B 1 207 ? -24.172 -1.742 4.57 1 97 207 ALA B O 1
ATOM 4032 N N . GLU B 1 208 ? -24.078 -2.684 2.551 1 97.88 208 GLU B N 1
ATOM 4033 C CA . GLU B 1 208 ? -24.891 -3.85 2.896 1 97.88 208 GLU B CA 1
ATOM 4034 C C . GLU B 1 208 ? -24.172 -4.746 3.896 1 97.88 208 GLU B C 1
ATOM 4036 O O . GLU B 1 208 ? -24.781 -5.238 4.848 1 97.88 208 GLU B O 1
ATOM 4041 N N . HIS B 1 209 ? -22.859 -4.895 3.725 1 98.31 209 HIS B N 1
ATOM 4042 C CA . HIS B 1 209 ? -22.219 -5.996 4.43 1 98.31 209 HIS B CA 1
ATOM 4043 C C . HIS B 1 209 ? -21.281 -5.48 5.523 1 98.31 209 HIS B C 1
ATOM 4045 O O . HIS B 1 209 ? -20.844 -6.246 6.387 1 98.31 209 HIS B O 1
ATOM 4051 N N . THR B 1 210 ? -20.969 -4.188 5.555 1 97.69 210 THR B N 1
ATOM 4052 C CA . THR B 1 210 ? -20.016 -3.666 6.523 1 97.69 210 THR B CA 1
ATOM 4053 C C . THR B 1 210 ? -20.516 -2.355 7.125 1 97.69 210 THR B C 1
ATOM 4055 O O . THR B 1 210 ? -19.719 -1.552 7.625 1 97.69 210 THR B O 1
ATOM 4058 N N . ALA B 1 211 ? -21.828 -2.057 6.984 1 96.25 211 ALA B N 1
ATOM 4059 C CA . ALA B 1 211 ? -22.438 -0.828 7.492 1 96.25 211 ALA B CA 1
ATOM 4060 C C . ALA B 1 211 ? -21.75 0.403 6.918 1 96.25 211 ALA B C 1
ATOM 4062 O O . ALA B 1 211 ? -21.578 1.409 7.609 1 96.25 211 ALA B O 1
ATOM 4063 N N . GLY B 1 212 ? -21.203 0.202 5.766 1 95.31 212 GLY B N 1
ATOM 4064 C CA . GLY B 1 212 ? -20.625 1.319 5.043 1 95.31 212 GLY B CA 1
ATOM 4065 C C . GLY B 1 212 ? -19.172 1.59 5.426 1 95.31 212 GLY B C 1
ATOM 4066 O O . GLY B 1 212 ? -18.531 2.477 4.863 1 95.31 212 GLY B O 1
ATOM 4067 N N . GLN B 1 213 ? -18.578 0.863 6.293 1 96.56 213 GLN B N 1
ATOM 4068 C CA . GLN B 1 213 ? -17.219 1.11 6.773 1 96.56 213 GLN B CA 1
ATOM 4069 C C . GLN B 1 213 ? -16.188 0.548 5.809 1 96.56 213 GLN B C 1
ATOM 4071 O O . GLN B 1 213 ? -15.047 1.013 5.777 1 96.56 213 GLN B O 1
ATOM 4076 N N . GLY B 1 214 ? -16.562 -0.501 5.031 1 98.5 214 GLY B N 1
ATOM 4077 C CA . GLY B 1 214 ? -15.641 -1.205 4.16 1 98.5 214 GLY B CA 1
ATOM 4078 C C . GLY B 1 214 ? -15.07 -2.465 4.789 1 98.5 214 GLY B C 1
ATOM 4079 O O . GLY B 1 214 ? -15.359 -2.768 5.949 1 98.5 214 GLY B O 1
ATOM 4080 N N . PHE B 1 215 ? -14.336 -3.182 4.016 1 98.94 215 PHE B N 1
ATOM 4081 C CA . PHE B 1 215 ? -13.766 -4.453 4.453 1 98.94 215 PHE B CA 1
ATOM 4082 C C . PHE B 1 215 ? -12.375 -4.254 5.031 1 98.94 215 PHE B C 1
ATOM 4084 O O . PHE B 1 215 ? -11.602 -3.428 4.535 1 98.94 215 PHE B O 1
ATOM 4091 N N . ASP B 1 216 ? -11.992 -5.051 6.082 1 98.88 216 ASP B N 1
ATOM 4092 C CA . ASP B 1 216 ? -10.648 -4.977 6.66 1 98.88 216 ASP B CA 1
ATOM 4093 C C . ASP B 1 216 ? -9.578 -5.258 5.605 1 98.88 216 ASP B C 1
ATOM 4095 O O . ASP B 1 216 ? -8.539 -4.602 5.59 1 98.88 216 ASP B O 1
ATOM 4099 N N . LEU B 1 217 ? -9.859 -6.277 4.848 1 98.94 217 LEU B N 1
ATOM 4100 C CA . LEU B 1 217 ? -8.93 -6.746 3.828 1 98.94 217 LEU B CA 1
ATOM 4101 C C . LEU B 1 217 ? -9.648 -7.008 2.51 1 98.94 217 LEU B C 1
ATOM 4103 O O . LEU B 1 217 ? -10.734 -7.59 2.498 1 98.94 217 LEU B O 1
ATOM 4107 N N . VAL B 1 218 ? -9.094 -6.512 1.393 1 98.94 218 VAL B N 1
ATOM 4108 C CA . VAL B 1 218 ? -9.602 -6.812 0.057 1 98.94 218 VAL B CA 1
ATOM 4109 C C . VAL B 1 218 ? -8.492 -7.453 -0.781 1 98.94 218 VAL B C 1
ATOM 4111 O O . VAL B 1 218 ? -7.395 -6.902 -0.897 1 98.94 218 VAL B O 1
ATOM 4114 N N . TYR B 1 219 ? -8.711 -8.609 -1.291 1 98.94 219 TYR B N 1
ATOM 4115 C CA . TYR B 1 219 ? -7.797 -9.258 -2.23 1 98.94 219 TYR B CA 1
ATOM 4116 C C . TYR B 1 219 ? -8.328 -9.164 -3.656 1 98.94 219 TYR B C 1
ATOM 4118 O O . TYR B 1 219 ? -9.312 -9.812 -4.004 1 98.94 219 TYR B O 1
ATOM 4126 N N . ASP B 1 220 ? -7.66 -8.398 -4.457 1 98.94 220 ASP B N 1
ATOM 4127 C CA . ASP B 1 220 ? -8.008 -8.227 -5.867 1 98.94 220 ASP B CA 1
ATOM 4128 C C . ASP B 1 220 ? -7.266 -9.234 -6.742 1 98.94 220 ASP B C 1
ATOM 4130 O O . ASP B 1 220 ? -6.035 -9.25 -6.773 1 98.94 220 ASP B O 1
ATOM 4134 N N . THR B 1 221 ? -8.016 -10.062 -7.484 1 98.56 221 THR B N 1
ATOM 4135 C CA . THR B 1 221 ? -7.395 -11.055 -8.359 1 98.56 221 THR B CA 1
ATOM 4136 C C . THR B 1 221 ? -7.672 -10.734 -9.82 1 98.56 221 THR B C 1
ATOM 4138 O O . THR B 1 221 ? -7.438 -11.57 -10.703 1 98.56 221 THR B O 1
ATOM 4141 N N . LEU B 1 222 ? -8.188 -9.539 -10.133 1 97.88 222 LEU B N 1
ATOM 4142 C CA . LEU B 1 222 ? -8.656 -9.273 -11.484 1 97.88 222 LEU B CA 1
ATOM 4143 C C . LEU B 1 222 ? -7.957 -8.055 -12.078 1 97.88 222 LEU B C 1
ATOM 4145 O O . LEU B 1 222 ? -7.801 -7.949 -13.297 1 97.88 222 LEU B O 1
ATOM 4149 N N . GLY B 1 223 ? -7.57 -7.039 -11.234 1 97.88 223 GLY B N 1
ATOM 4150 C CA . GLY B 1 223 ? -6.922 -5.832 -11.719 1 97.88 223 GLY B CA 1
ATOM 4151 C C . GLY B 1 223 ? -7.883 -4.859 -12.375 1 97.88 223 GLY B C 1
ATOM 4152 O O . GLY B 1 223 ? -9.102 -4.996 -12.242 1 97.88 223 GLY B O 1
ATOM 4153 N N . GLY B 1 224 ? -7.277 -3.822 -13.023 1 97.56 224 GLY B N 1
ATOM 4154 C CA . GLY B 1 224 ? -8.055 -2.85 -13.766 1 97.56 224 GLY B CA 1
ATOM 4155 C C . GLY B 1 224 ? -9.133 -2.178 -12.93 1 97.56 224 GLY B C 1
ATOM 4156 O O . GLY B 1 224 ? -8.875 -1.744 -11.812 1 97.56 224 GLY B O 1
ATOM 4157 N N . PRO B 1 225 ? -10.375 -2.074 -13.5 1 97.69 225 PRO B N 1
ATOM 4158 C CA . PRO B 1 225 ? -11.453 -1.393 -12.789 1 97.69 225 PRO B CA 1
ATOM 4159 C C . PRO B 1 225 ? -11.812 -2.072 -11.469 1 97.69 225 PRO B C 1
ATOM 4161 O O . PRO B 1 225 ? -12.281 -1.412 -10.531 1 97.69 225 PRO B O 1
ATOM 4164 N N . VAL B 1 226 ? -11.594 -3.354 -11.391 1 98.5 226 VAL B N 1
ATOM 4165 C CA . VAL B 1 226 ? -11.922 -4.086 -10.172 1 98.5 226 VAL B CA 1
ATOM 4166 C C . VAL B 1 226 ? -10.969 -3.682 -9.055 1 98.5 226 VAL B C 1
ATOM 4168 O O . VAL B 1 226 ? -11.367 -3.607 -7.887 1 98.5 226 VAL B O 1
ATOM 4171 N N . LEU B 1 227 ? -9.727 -3.404 -9.422 1 98.75 227 LEU B N 1
ATOM 4172 C CA . LEU B 1 227 ? -8.82 -2.877 -8.406 1 98.75 227 LEU B CA 1
ATOM 4173 C C . LEU B 1 227 ? -9.273 -1.505 -7.926 1 98.75 227 LEU B C 1
ATOM 4175 O O . LEU B 1 227 ? -9.211 -1.208 -6.73 1 98.75 227 LEU B O 1
ATOM 4179 N N . ASP B 1 228 ? -9.727 -0.63 -8.805 1 98.44 228 ASP B N 1
ATOM 4180 C CA . ASP B 1 228 ? -10.312 0.638 -8.383 1 98.44 228 ASP B CA 1
ATOM 4181 C C . ASP B 1 228 ? -11.461 0.415 -7.402 1 98.44 228 ASP B C 1
ATOM 4183 O O . ASP B 1 228 ? -11.547 1.1 -6.383 1 98.44 228 ASP B O 1
ATOM 4187 N N . ALA B 1 229 ? -12.336 -0.553 -7.742 1 98.56 229 ALA B N 1
ATOM 4188 C CA . ALA B 1 229 ? -13.445 -0.904 -6.855 1 98.56 229 ALA B CA 1
ATOM 4189 C C . ALA B 1 229 ? -12.93 -1.376 -5.496 1 98.56 229 ALA B C 1
ATOM 4191 O O . ALA B 1 229 ? -13.555 -1.114 -4.465 1 98.56 229 ALA B O 1
ATOM 4192 N N . SER B 1 230 ? -11.805 -2.092 -5.508 1 98.88 230 SER B N 1
ATOM 4193 C CA . SER B 1 230 ? -11.195 -2.576 -4.273 1 98.88 230 SER B CA 1
ATOM 4194 C C . SER B 1 230 ? -10.75 -1.418 -3.387 1 98.88 230 SER B C 1
ATOM 4196 O O . SER B 1 230 ? -10.914 -1.465 -2.166 1 98.88 230 SER B O 1
ATOM 4198 N N . PHE B 1 231 ? -10.211 -0.342 -3.992 1 98.69 231 PHE B N 1
ATOM 4199 C CA . PHE B 1 231 ? -9.812 0.842 -3.244 1 98.69 231 PHE B CA 1
ATOM 4200 C C . PHE B 1 231 ? -11.016 1.516 -2.604 1 98.69 231 PHE B C 1
ATOM 4202 O O . PHE B 1 231 ? -10.906 2.09 -1.518 1 98.69 231 PHE B O 1
ATOM 4209 N N . SER B 1 232 ? -12.125 1.431 -3.188 1 98.19 232 SER B N 1
ATOM 4210 C CA . SER B 1 232 ? -13.359 2.02 -2.67 1 98.19 232 SER B CA 1
ATOM 4211 C C . SER B 1 232 ? -13.969 1.15 -1.577 1 98.19 232 SER B C 1
ATOM 4213 O O . SER B 1 232 ? -14.617 1.66 -0.66 1 98.19 232 SER B O 1
ATOM 4215 N N . ALA B 1 233 ? -13.719 -0.14 -1.629 1 98.69 233 ALA B N 1
ATOM 4216 C CA . ALA B 1 233 ? -14.414 -1.106 -0.779 1 98.69 233 ALA B CA 1
ATOM 4217 C C . ALA B 1 233 ? -13.672 -1.301 0.543 1 98.69 233 ALA B C 1
ATOM 4219 O O . ALA B 1 233 ? -14.242 -1.82 1.507 1 98.69 233 ALA B O 1
ATOM 4220 N N . VAL B 1 234 ? -12.43 -0.943 0.584 1 98.81 234 VAL B N 1
ATOM 4221 C CA . VAL B 1 234 ? -11.617 -1.206 1.77 1 98.81 234 VAL B CA 1
ATOM 4222 C C . VAL B 1 234 ? -11.992 -0.227 2.879 1 98.81 234 VAL B C 1
ATOM 4224 O O . VAL B 1 234 ? -12.422 0.898 2.605 1 98.81 234 VAL B O 1
ATOM 4227 N N . LYS B 1 235 ? -11.836 -0.639 4.102 1 98.25 235 LYS B N 1
ATOM 4228 C CA . LYS B 1 235 ? -12.117 0.234 5.234 1 98.25 235 LYS B CA 1
ATOM 4229 C C . LYS B 1 235 ? -10.938 1.164 5.52 1 98.25 235 LYS B C 1
ATOM 4231 O O . LYS B 1 235 ? -9.836 0.953 5.012 1 98.25 235 LYS B O 1
ATOM 4236 N N . ARG B 1 236 ? -11.219 2.232 6.312 1 97.69 236 ARG B N 1
ATOM 4237 C CA . ARG B 1 236 ? -10.117 3.062 6.793 1 97.69 236 ARG B CA 1
ATOM 4238 C C . ARG B 1 236 ? -9.047 2.215 7.477 1 97.69 236 ARG B C 1
ATOM 4240 O O . ARG B 1 236 ? -9.367 1.335 8.281 1 97.69 236 ARG B O 1
ATOM 4247 N N . PHE B 1 237 ? -7.785 2.463 7.07 1 98.19 237 PHE B N 1
ATOM 4248 C CA . PHE B 1 237 ? -6.602 1.771 7.57 1 98.19 237 PHE B CA 1
ATOM 4249 C C . PHE B 1 237 ? -6.617 0.304 7.156 1 98.19 237 PHE B C 1
ATOM 4251 O O . PHE B 1 237 ? -5.832 -0.499 7.668 1 98.19 237 PHE B O 1
ATOM 4258 N N . GLY B 1 238 ? -7.578 -0.093 6.293 1 98.69 238 GLY B N 1
ATOM 4259 C CA . GLY B 1 238 ? -7.598 -1.453 5.781 1 98.69 238 GLY B CA 1
ATOM 4260 C C . GLY B 1 238 ? -6.477 -1.733 4.797 1 98.69 238 GLY B C 1
ATOM 4261 O O . GLY B 1 238 ? -5.594 -0.896 4.598 1 98.69 238 GLY B O 1
ATOM 4262 N N . HIS B 1 239 ? -6.52 -2.938 4.223 1 98.94 239 HIS B N 1
ATOM 4263 C CA . HIS B 1 239 ? -5.426 -3.396 3.377 1 98.94 239 HIS B CA 1
ATOM 4264 C C . HIS B 1 239 ? -5.949 -4.02 2.088 1 98.94 239 HIS B C 1
ATOM 4266 O O . HIS B 1 239 ? -6.789 -4.926 2.127 1 98.94 239 HIS B O 1
ATOM 4272 N N . VAL B 1 240 ? -5.547 -3.473 0.978 1 98.94 240 VAL B N 1
ATOM 4273 C CA . VAL B 1 240 ? -5.816 -4.055 -0.333 1 98.94 240 VAL B CA 1
ATOM 4274 C C . VAL B 1 240 ? -4.57 -4.773 -0.846 1 98.94 240 VAL B C 1
ATOM 4276 O O . VAL B 1 240 ? -3.473 -4.207 -0.841 1 98.94 240 VAL B O 1
ATOM 4279 N N . VAL B 1 241 ? -4.66 -5.973 -1.231 1 98.88 241 VAL B N 1
ATOM 4280 C CA . VAL B 1 241 ? -3.609 -6.695 -1.942 1 98.88 241 VAL B CA 1
ATOM 4281 C C . VAL B 1 241 ? -4.086 -7.047 -3.35 1 98.88 241 VAL B C 1
ATOM 4283 O O . VAL B 1 241 ? -5.27 -7.309 -3.564 1 98.88 241 VAL B O 1
ATOM 4286 N N . SER B 1 242 ? -3.17 -7.035 -4.305 1 98.88 242 SER B N 1
ATOM 4287 C CA . SER B 1 242 ? -3.539 -7.41 -5.668 1 98.88 242 SER B CA 1
ATOM 4288 C C . SER B 1 242 ? -2.434 -8.219 -6.34 1 98.88 242 SER B C 1
ATOM 4290 O O . SER B 1 242 ? -1.256 -7.867 -6.242 1 98.88 242 SER B O 1
ATOM 4292 N N . CYS B 1 243 ? -2.816 -9.289 -6.996 1 98.38 243 CYS B N 1
ATOM 4293 C CA . CYS B 1 243 ? -1.859 -10.039 -7.801 1 98.38 243 CYS B CA 1
ATOM 4294 C C . CYS B 1 243 ? -1.902 -9.594 -9.258 1 98.38 243 CYS B C 1
ATOM 4296 O O . CYS B 1 243 ? -1.239 -10.188 -10.109 1 98.38 243 CYS B O 1
ATOM 4298 N N . LEU B 1 244 ? -2.666 -8.539 -9.57 1 97.5 244 LEU B N 1
ATOM 4299 C CA . LEU B 1 244 ? -2.74 -8.008 -10.93 1 97.5 244 LEU B CA 1
ATOM 4300 C C . LEU B 1 244 ? -2.74 -6.48 -10.922 1 97.5 244 LEU B C 1
ATOM 4302 O O . LEU B 1 244 ? -3.418 -5.852 -11.734 1 97.5 244 LEU B O 1
ATOM 4306 N N . GLY B 1 245 ? -2.135 -5.914 -9.906 1 95.75 245 GLY B N 1
ATOM 4307 C CA . GLY B 1 245 ? -2.016 -4.469 -9.797 1 95.75 245 GLY B CA 1
ATOM 4308 C C . GLY B 1 245 ? -0.938 -3.889 -10.688 1 95.75 245 GLY B C 1
ATOM 4309 O O . GLY B 1 245 ? 0.043 -3.322 -10.203 1 95.75 245 GLY B O 1
ATOM 4310 N N . TRP B 1 246 ? -1.195 -3.865 -12.055 1 92.88 246 TRP B N 1
ATOM 4311 C CA . TRP B 1 246 ? -0.183 -3.484 -13.039 1 92.88 246 TRP B CA 1
ATOM 4312 C C . TRP B 1 246 ? -0.546 -2.166 -13.711 1 92.88 246 TRP B C 1
ATOM 4314 O O . TRP B 1 246 ? 0.332 -1.444 -14.188 1 92.88 246 TRP B O 1
ATOM 4324 N N . GLY B 1 247 ? -1.8 -1.887 -13.758 1 95.44 247 GLY B N 1
ATOM 4325 C CA . GLY B 1 247 ? -2.271 -0.792 -14.586 1 95.44 247 GLY B CA 1
ATOM 4326 C C . GLY B 1 247 ? -2.225 0.554 -13.891 1 95.44 247 GLY B C 1
ATOM 4327 O O . GLY B 1 247 ? -1.5 0.723 -12.906 1 95.44 247 GLY B O 1
ATOM 4328 N N . THR B 1 248 ? -2.867 1.587 -14.555 1 98 248 THR B N 1
ATOM 4329 C CA . THR B 1 248 ? -2.967 2.957 -14.062 1 98 248 THR B CA 1
ATOM 4330 C C . THR B 1 248 ? -4.234 3.145 -13.234 1 98 248 THR B C 1
ATOM 4332 O O . THR B 1 248 ? -5.324 2.75 -13.648 1 98 248 THR B O 1
ATOM 4335 N N . HIS B 1 249 ? -4.062 3.73 -12.039 1 98.31 249 HIS B N 1
ATOM 4336 C CA . HIS B 1 249 ? -5.172 3.826 -11.094 1 98.31 249 HIS B CA 1
ATOM 4337 C C . HIS B 1 249 ? -5.148 5.156 -10.344 1 98.31 249 HIS B C 1
ATOM 4339 O O . HIS B 1 249 ? -4.078 5.715 -10.102 1 98.31 249 HIS B O 1
ATOM 4345 N N . LYS B 1 250 ? -6.332 5.656 -9.992 1 97.69 250 LYS B N 1
ATOM 4346 C CA . LYS B 1 250 ? -6.453 6.777 -9.062 1 97.69 250 LYS B CA 1
ATOM 4347 C C . LYS B 1 250 ? -6.25 6.316 -7.625 1 97.69 250 LYS B C 1
ATOM 4349 O O . LYS B 1 250 ? -6.93 5.398 -7.16 1 97.69 250 LYS B O 1
ATOM 4354 N N . LEU B 1 251 ? -5.387 7.004 -6.867 1 98.06 251 LEU B N 1
ATOM 4355 C CA . LEU B 1 251 ? -5.035 6.523 -5.535 1 98.06 251 LEU B CA 1
ATOM 4356 C C . LEU B 1 251 ? -5.848 7.246 -4.465 1 98.06 251 LEU B C 1
ATOM 4358 O O . LEU B 1 251 ? -5.891 6.812 -3.311 1 98.06 251 LEU B O 1
ATOM 4362 N N . ALA B 1 252 ? -6.59 8.344 -4.781 1 97.44 252 ALA B N 1
ATOM 4363 C CA . ALA B 1 252 ? -7.289 9.18 -3.816 1 97.44 252 ALA B CA 1
ATOM 4364 C C . ALA B 1 252 ? -8.258 8.359 -2.971 1 97.44 252 ALA B C 1
ATOM 4366 O O . ALA B 1 252 ? -8.273 8.484 -1.744 1 97.44 252 ALA B O 1
ATOM 4367 N N . PRO B 1 253 ? -9.055 7.426 -3.596 1 97.44 253 PRO B N 1
ATOM 4368 C CA . PRO B 1 253 ? -10.008 6.664 -2.779 1 97.44 253 PRO B CA 1
ATOM 4369 C C . PRO B 1 253 ? -9.32 5.84 -1.694 1 97.44 253 PRO B C 1
ATOM 4371 O O . PRO B 1 253 ? -9.852 5.711 -0.586 1 97.44 253 PRO B O 1
ATOM 4374 N N . LEU B 1 254 ? -8.148 5.297 -2.006 1 98.38 254 LEU B N 1
ATOM 4375 C CA . LEU B 1 254 ? -7.379 4.535 -1.031 1 98.38 254 LEU B CA 1
ATOM 4376 C C . LEU B 1 254 ? -6.73 5.461 -0.008 1 98.38 254 LEU B C 1
ATOM 4378 O O . LEU B 1 254 ? -6.793 5.207 1.196 1 98.38 254 LEU B O 1
ATOM 4382 N N . SER B 1 255 ? -6.117 6.57 -0.47 1 97.94 255 SER B N 1
ATOM 4383 C CA . SER B 1 255 ? -5.332 7.469 0.369 1 97.94 255 SER B CA 1
ATOM 4384 C C . SER B 1 255 ? -6.215 8.219 1.354 1 97.94 255 SER B C 1
ATOM 4386 O O . SER B 1 255 ? -5.816 8.469 2.496 1 97.94 255 SER B O 1
ATOM 4388 N N . PHE B 1 256 ? -7.414 8.586 0.98 1 96.5 256 PHE B N 1
ATOM 4389 C CA . PHE B 1 256 ? -8.312 9.328 1.857 1 96.5 256 PHE B CA 1
ATOM 4390 C C . PHE B 1 256 ? -8.781 8.445 3.014 1 96.5 256 PHE B C 1
ATOM 4392 O O . PHE B 1 256 ? -9.227 8.953 4.043 1 96.5 256 PHE B O 1
ATOM 4399 N N . LYS B 1 257 ? -8.672 7.156 2.812 1 97.12 257 LYS B N 1
ATOM 4400 C CA . LYS B 1 257 ? -9 6.207 3.873 1 97.12 257 LYS B CA 1
ATOM 4401 C C . LYS B 1 257 ? -7.754 5.824 4.672 1 97.12 257 LYS B C 1
ATOM 4403 O O . LYS B 1 257 ? -7.82 4.98 5.57 1 97.12 257 LYS B O 1
ATOM 4408 N N . GLN B 1 258 ? -6.625 6.445 4.246 1 98.19 258 GLN B N 1
ATOM 4409 C CA . GLN B 1 258 ? -5.348 6.082 4.855 1 98.19 258 GLN B CA 1
ATOM 4410 C C . GLN B 1 258 ? -5.145 4.566 4.844 1 98.19 258 GLN B C 1
ATOM 4412 O O . GLN B 1 258 ? -4.652 3.994 5.816 1 98.19 258 GLN B O 1
ATOM 4417 N N . ALA B 1 259 ? -5.645 3.896 3.816 1 98.62 259 ALA B N 1
ATOM 4418 C CA . ALA B 1 259 ? -5.512 2.451 3.652 1 98.62 259 ALA B CA 1
ATOM 4419 C C . ALA B 1 259 ? -4.191 2.098 2.973 1 98.62 259 ALA B C 1
ATOM 4421 O O . ALA B 1 259 ? -3.43 2.984 2.58 1 98.62 259 ALA B O 1
ATOM 4422 N N . THR B 1 260 ? -3.877 0.818 2.922 1 98.88 260 THR B N 1
ATOM 4423 C CA . THR B 1 260 ? -2.611 0.282 2.432 1 98.88 260 THR B CA 1
ATOM 4424 C C . THR B 1 260 ? -2.836 -0.604 1.209 1 98.88 260 THR B C 1
ATOM 4426 O O . THR B 1 260 ? -3.85 -1.299 1.117 1 98.88 260 THR B O 1
ATOM 4429 N N . TYR B 1 261 ? -1.957 -0.474 0.258 1 98.94 261 TYR B N 1
ATOM 4430 C CA . TYR B 1 261 ? -1.913 -1.363 -0.897 1 98.94 261 TYR B CA 1
ATOM 4431 C C . TYR B 1 261 ? -0.605 -2.145 -0.934 1 98.94 261 TYR B C 1
ATOM 4433 O O . TYR B 1 261 ? 0.467 -1.584 -0.7 1 98.94 261 TYR B O 1
ATOM 4441 N N . SER B 1 262 ? -0.665 -3.463 -1.224 1 98.88 262 SER B N 1
ATOM 4442 C CA . SER B 1 262 ? 0.518 -4.277 -1.484 1 98.88 262 SER B CA 1
ATOM 4443 C C . SER B 1 262 ? 0.363 -5.082 -2.771 1 98.88 262 SER B C 1
ATOM 4445 O O . SER B 1 262 ? -0.666 -5.723 -2.988 1 98.88 262 SER B O 1
ATOM 4447 N N . GLY B 1 263 ? 1.382 -5.035 -3.564 1 98.5 263 GLY B N 1
ATOM 4448 C CA . GLY B 1 263 ? 1.421 -5.875 -4.75 1 98.5 263 GLY B CA 1
ATOM 4449 C C . GLY B 1 263 ? 1.925 -7.277 -4.473 1 98.5 263 GLY B C 1
ATOM 4450 O O . GLY B 1 263 ? 2.799 -7.473 -3.623 1 98.5 263 GLY B O 1
ATOM 4451 N N . VAL B 1 264 ? 1.358 -8.242 -5.234 1 98.38 264 VAL B N 1
ATOM 4452 C CA . VAL B 1 264 ? 1.827 -9.625 -5.219 1 98.38 264 VAL B CA 1
ATOM 4453 C C . VAL B 1 264 ? 2.404 -9.992 -6.586 1 98.38 264 VAL B C 1
ATOM 4455 O O . VAL B 1 264 ? 1.725 -9.867 -7.605 1 98.38 264 VAL B O 1
ATOM 4458 N N . PHE B 1 265 ? 3.623 -10.391 -6.625 1 98.25 265 PHE B N 1
ATOM 4459 C CA . PHE B 1 265 ? 4.277 -10.844 -7.848 1 98.25 265 PHE B CA 1
ATOM 4460 C C . PHE B 1 265 ? 5.012 -12.156 -7.613 1 98.25 265 PHE B C 1
ATOM 4462 O O . PHE B 1 265 ? 6.234 -12.172 -7.473 1 98.25 265 PHE B O 1
ATOM 4469 N N . THR B 1 266 ? 4.285 -13.188 -7.754 1 97.88 266 THR B N 1
ATOM 4470 C CA . THR B 1 266 ? 4.695 -14.539 -7.375 1 97.88 266 THR B CA 1
ATOM 4471 C C . THR B 1 266 ? 5.902 -14.992 -8.188 1 97.88 266 THR B C 1
ATOM 4473 O O . THR B 1 266 ? 6.781 -15.688 -7.676 1 97.88 266 THR B O 1
ATOM 4476 N N . LEU B 1 267 ? 6.035 -14.586 -9.43 1 97.75 267 LEU B N 1
ATOM 4477 C CA . LEU B 1 267 ? 7.062 -15.078 -10.344 1 97.75 267 LEU B CA 1
ATOM 4478 C C . LEU B 1 267 ? 8.445 -14.609 -9.898 1 97.75 267 LEU B C 1
ATOM 4480 O O . LEU B 1 267 ? 9.461 -15.156 -10.344 1 97.75 267 LEU B O 1
ATOM 4484 N N . HIS B 1 268 ? 8.453 -13.555 -9.102 1 97.38 268 HIS B N 1
ATOM 4485 C CA . HIS B 1 268 ? 9.734 -12.953 -8.742 1 97.38 268 HIS B CA 1
ATOM 4486 C C . HIS B 1 268 ? 10.68 -14 -8.148 1 97.38 268 HIS B C 1
ATOM 4488 O O . HIS B 1 268 ? 11.875 -14 -8.453 1 97.38 268 HIS B O 1
ATOM 4494 N N . THR B 1 269 ? 10.188 -14.852 -7.352 1 97.31 269 THR B N 1
ATOM 4495 C CA . THR B 1 269 ? 10.977 -15.883 -6.68 1 97.31 269 THR B CA 1
ATOM 4496 C C . THR B 1 269 ? 11.719 -16.734 -7.695 1 97.31 269 THR B C 1
ATOM 4498 O O . THR B 1 269 ? 12.93 -16.969 -7.559 1 97.31 269 THR B O 1
ATOM 4501 N N . LEU B 1 270 ? 11.07 -17.156 -8.734 1 98 270 LEU B N 1
ATOM 4502 C CA . LEU B 1 270 ? 11.68 -17.984 -9.766 1 98 270 LEU B CA 1
ATOM 4503 C C . LEU B 1 270 ? 12.609 -17.156 -10.648 1 98 270 LEU B C 1
ATOM 4505 O O . LEU B 1 270 ? 13.711 -17.609 -10.977 1 98 270 LEU B O 1
ATOM 4509 N N . LEU B 1 271 ? 12.203 -15.969 -11 1 97.81 271 LEU B N 1
ATOM 4510 C CA . LEU B 1 271 ? 12.969 -15.117 -11.906 1 97.81 271 LEU B CA 1
ATOM 4511 C C . LEU B 1 271 ? 14.266 -14.656 -11.258 1 97.81 271 LEU B C 1
ATOM 4513 O O . LEU B 1 271 ? 15.312 -14.594 -11.922 1 97.81 271 LEU B O 1
ATOM 4517 N N . ALA B 1 272 ? 14.203 -14.352 -9.953 1 96.31 272 ALA B N 1
ATOM 4518 C CA . ALA B 1 272 ? 15.352 -13.797 -9.234 1 96.31 272 ALA B CA 1
ATOM 4519 C C . ALA B 1 272 ? 16.125 -14.883 -8.508 1 96.31 272 ALA B C 1
ATOM 4521 O O . ALA B 1 272 ? 17.219 -14.648 -8.008 1 96.31 272 ALA B O 1
ATOM 4522 N N . ASN B 1 273 ? 15.562 -16.078 -8.5 1 96.88 273 ASN B N 1
ATOM 4523 C CA . ASN B 1 273 ? 16.172 -17.172 -7.742 1 96.88 273 ASN B CA 1
ATOM 4524 C C . ASN B 1 273 ? 16.391 -16.797 -6.285 1 96.88 273 ASN B C 1
ATOM 4526 O O . ASN B 1 273 ? 17.5 -16.922 -5.766 1 96.88 273 ASN B O 1
ATOM 4530 N N . GLU B 1 274 ? 15.359 -16.234 -5.707 1 95.81 274 GLU B N 1
ATOM 4531 C CA . GLU B 1 274 ? 15.391 -15.789 -4.316 1 95.81 274 GLU B CA 1
ATOM 4532 C C . GLU B 1 274 ? 14.188 -16.297 -3.543 1 95.81 274 GLU B C 1
ATOM 4534 O O . GLU B 1 274 ? 13.055 -16.25 -4.031 1 95.81 274 GLU B O 1
ATOM 4539 N N . GLY B 1 275 ? 14.453 -16.859 -2.412 1 96.56 275 GLY B N 1
ATOM 4540 C CA . GLY B 1 275 ? 13.367 -17.266 -1.541 1 96.56 275 GLY B CA 1
ATOM 4541 C C . GLY B 1 275 ? 12.664 -18.531 -2.014 1 96.56 275 GLY B C 1
ATOM 4542 O O . GLY B 1 275 ? 11.469 -18.703 -1.76 1 96.56 275 GLY B O 1
ATOM 4543 N N . LEU B 1 276 ? 13.359 -19.406 -2.688 1 98.19 276 LEU B N 1
ATOM 4544 C CA . LEU B 1 276 ? 12.766 -20.578 -3.305 1 98.19 276 LEU B CA 1
ATOM 4545 C C . LEU B 1 276 ? 12.148 -21.5 -2.248 1 98.19 276 LEU B C 1
ATOM 4547 O O . LEU B 1 276 ? 11.078 -22.062 -2.463 1 98.19 276 LEU B O 1
ATOM 4551 N N . ALA B 1 277 ? 12.773 -21.578 -1.097 1 98.38 277 ALA B N 1
ATOM 4552 C CA . ALA B 1 277 ? 12.328 -22.516 -0.058 1 98.38 277 ALA B CA 1
ATOM 4553 C C . ALA B 1 277 ? 10.93 -22.156 0.439 1 98.38 277 ALA B C 1
ATOM 4555 O O . ALA B 1 277 ? 10.18 -23.016 0.888 1 98.38 277 ALA B O 1
ATOM 4556 N N . HIS B 1 278 ? 10.609 -20.891 0.357 1 98.62 278 HIS B N 1
ATOM 4557 C CA . HIS B 1 278 ? 9.305 -20.453 0.838 1 98.62 278 HIS B CA 1
ATOM 4558 C C . HIS B 1 278 ? 8.172 -21.078 0.017 1 98.62 278 HIS B C 1
ATOM 4560 O O . HIS B 1 278 ? 7.082 -21.312 0.535 1 98.62 278 HIS B O 1
ATOM 4566 N N . PHE B 1 279 ? 8.391 -21.359 -1.306 1 98.75 279 PHE B N 1
ATOM 4567 C CA . PHE B 1 279 ? 7.383 -22.031 -2.125 1 98.75 279 PHE B CA 1
ATOM 4568 C C . PHE B 1 279 ? 7.062 -23.406 -1.566 1 98.75 279 PHE B C 1
ATOM 4570 O O . PHE B 1 279 ? 5.891 -23.75 -1.397 1 98.75 279 PHE B O 1
ATOM 4577 N N . GLY B 1 280 ? 8.109 -24.172 -1.226 1 98.75 280 GLY B N 1
ATOM 4578 C CA . GLY B 1 280 ? 7.875 -25.469 -0.62 1 98.75 280 GLY B CA 1
ATOM 4579 C C . GLY B 1 280 ? 7.164 -25.375 0.718 1 98.75 280 GLY B C 1
ATOM 4580 O O . GLY B 1 280 ? 6.293 -26.203 1.018 1 98.75 280 GLY B O 1
ATOM 4581 N N . GLU B 1 281 ? 7.523 -24.391 1.516 1 98.81 281 GLU B N 1
ATOM 4582 C CA . GLU B 1 281 ? 6.883 -24.172 2.809 1 98.81 281 GLU B CA 1
ATOM 4583 C C . GLU B 1 281 ? 5.391 -23.891 2.646 1 98.81 281 GLU B C 1
ATOM 4585 O O . GLU B 1 281 ? 4.566 -24.453 3.367 1 98.81 281 GLU B O 1
ATOM 4590 N N . MET B 1 282 ? 5.082 -23.031 1.72 1 98.88 282 MET B N 1
ATOM 4591 C CA . MET B 1 282 ? 3.682 -22.703 1.465 1 98.88 282 MET B CA 1
ATOM 4592 C C . MET B 1 282 ? 2.916 -23.938 0.987 1 98.88 282 MET B C 1
ATOM 4594 O O . MET B 1 282 ? 1.769 -24.156 1.384 1 98.88 282 MET B O 1
ATOM 4598 N N . LEU B 1 283 ? 3.555 -24.734 0.178 1 98.88 283 LEU B N 1
ATOM 4599 C CA . LEU B 1 283 ? 2.883 -25.922 -0.343 1 98.88 283 LEU B CA 1
ATOM 4600 C C . LEU B 1 283 ? 2.68 -26.953 0.757 1 98.88 283 LEU B C 1
ATOM 4602 O O . LEU B 1 283 ? 1.704 -27.719 0.734 1 98.88 283 LEU B O 1
ATOM 4606 N N . ARG B 1 284 ? 3.559 -27.031 1.731 1 98.81 284 ARG B N 1
ATOM 4607 C CA . ARG B 1 284 ? 3.312 -27.875 2.891 1 98.81 284 ARG B CA 1
ATOM 4608 C C . ARG B 1 284 ? 2.088 -27.406 3.668 1 98.81 284 ARG B C 1
ATOM 4610 O O . ARG B 1 284 ? 1.331 -28.219 4.203 1 98.81 284 ARG B O 1
ATOM 4617 N N . GLU B 1 285 ? 1.906 -26.078 3.717 1 98.88 285 GLU B N 1
ATOM 4618 C CA . GLU B 1 285 ? 0.684 -25.547 4.309 1 98.88 285 GLU B CA 1
ATOM 4619 C C . GLU B 1 285 ? -0.545 -25.953 3.506 1 98.88 285 GLU B C 1
ATOM 4621 O O . GLU B 1 285 ? -1.603 -26.234 4.078 1 98.88 285 GLU B O 1
ATOM 4626 N N . ALA B 1 286 ? -0.405 -25.984 2.213 1 98.88 286 ALA B N 1
ATOM 4627 C CA . ALA B 1 286 ? -1.501 -26.453 1.373 1 98.88 286 ALA B CA 1
ATOM 4628 C C . ALA B 1 286 ? -1.871 -27.906 1.719 1 98.88 286 ALA B C 1
ATOM 4630 O O . ALA B 1 286 ? -3.053 -28.234 1.842 1 98.88 286 ALA B O 1
ATOM 4631 N N . ASP B 1 287 ? -0.85 -28.719 1.859 1 98.69 287 ASP B N 1
ATOM 4632 C CA . ASP B 1 287 ? -1.081 -30.109 2.232 1 98.69 287 ASP B CA 1
ATOM 4633 C C . ASP B 1 287 ? -1.82 -30.203 3.564 1 98.69 287 ASP B C 1
ATOM 4635 O O . ASP B 1 287 ? -2.783 -30.969 3.693 1 98.69 287 ASP B O 1
ATOM 4639 N N . ALA B 1 288 ? -1.412 -29.438 4.504 1 98.69 288 ALA B N 1
ATOM 4640 C CA . ALA B 1 288 ? -2.053 -29.438 5.816 1 98.69 288 ALA B CA 1
ATOM 4641 C C . ALA B 1 288 ? -3.523 -29.047 5.711 1 98.69 288 ALA B C 1
ATOM 4643 O O . ALA B 1 288 ? -4.387 -29.656 6.344 1 98.69 288 ALA B O 1
ATOM 4644 N N . LEU B 1 289 ? -3.834 -28.062 4.926 1 98.88 289 LEU B N 1
ATOM 4645 C CA . LEU B 1 289 ? -5.207 -27.609 4.75 1 98.88 289 LEU B CA 1
ATOM 4646 C C . LEU B 1 289 ? -6.047 -28.656 4.035 1 98.88 289 LEU B C 1
ATOM 4648 O O . LEU B 1 289 ? -7.211 -28.875 4.375 1 98.88 289 LEU B O 1
ATOM 4652 N N . VAL B 1 290 ? -5.457 -29.281 3.07 1 98.81 290 VAL B N 1
ATOM 4653 C CA . VAL B 1 290 ? -6.168 -30.344 2.365 1 98.81 290 VAL B CA 1
ATOM 4654 C C . VAL B 1 290 ? -6.5 -31.469 3.336 1 98.81 290 VAL B C 1
ATOM 4656 O O . VAL B 1 290 ? -7.621 -31.984 3.338 1 98.81 290 VAL B O 1
ATOM 4659 N N . GLN B 1 291 ? -5.57 -31.828 4.164 1 97.94 291 GLN B N 1
ATOM 4660 C CA . GLN B 1 291 ? -5.734 -32.938 5.102 1 97.94 291 GLN B CA 1
ATOM 4661 C C . GLN B 1 291 ? -6.852 -32.656 6.102 1 97.94 291 GLN B C 1
ATOM 4663 O O . GLN B 1 291 ? -7.523 -33.562 6.57 1 97.94 291 GLN B O 1
ATOM 4668 N N . THR B 1 292 ? -7.105 -31.422 6.363 1 98.12 292 THR B N 1
ATOM 4669 C CA . THR B 1 292 ? -8.125 -31.047 7.344 1 98.12 292 THR B CA 1
ATOM 4670 C C . THR B 1 292 ? -9.422 -30.641 6.652 1 98.12 292 THR B C 1
ATOM 4672 O O . THR B 1 292 ? -10.344 -30.156 7.297 1 98.12 292 THR B O 1
ATOM 4675 N N . GLY B 1 293 ? -9.492 -30.766 5.359 1 98.12 293 GLY B N 1
ATOM 4676 C CA . GLY B 1 293 ? -10.711 -30.5 4.605 1 98.12 293 GLY B CA 1
ATOM 4677 C C . GLY B 1 293 ? -10.961 -29.016 4.387 1 98.12 293 GLY B C 1
ATOM 4678 O O . GLY B 1 293 ? -12.078 -28.625 4.035 1 98.12 293 GLY B O 1
ATOM 4679 N N . LYS B 1 294 ? -9.953 -28.234 4.492 1 98.81 294 LYS B N 1
ATOM 4680 C CA . LYS B 1 294 ? -10.125 -26.781 4.434 1 98.81 294 LYS B CA 1
ATOM 4681 C C . LYS B 1 294 ? -9.656 -26.234 3.09 1 98.81 294 LYS B C 1
ATOM 4683 O O . LYS B 1 294 ? -9.742 -25.016 2.846 1 98.81 294 LYS B O 1
ATOM 4688 N N . LEU B 1 295 ? -9.156 -27.078 2.258 1 98.88 295 LEU B N 1
ATOM 4689 C CA . LEU B 1 295 ? -8.734 -26.688 0.919 1 98.88 295 LEU B CA 1
ATOM 4690 C C . LEU B 1 295 ? -9.023 -27.781 -0.094 1 98.88 295 LEU B C 1
ATOM 4692 O O . LEU B 1 295 ? -8.68 -28.953 0.133 1 98.88 295 LEU B O 1
ATOM 4696 N N . ALA B 1 296 ? -9.648 -27.406 -1.124 1 98.56 296 ALA B N 1
ATOM 4697 C CA . ALA B 1 296 ? -9.914 -28.281 -2.26 1 98.56 296 ALA B CA 1
ATOM 4698 C C . ALA B 1 296 ? -9.703 -27.547 -3.582 1 98.56 296 ALA B C 1
ATOM 4700 O O . ALA B 1 296 ? -10.164 -26.422 -3.754 1 98.56 296 ALA B O 1
ATOM 4701 N N . PRO B 1 297 ? -8.992 -28.141 -4.469 1 98.44 297 PRO B N 1
ATOM 4702 C CA . PRO B 1 297 ? -8.836 -27.5 -5.781 1 98.44 297 PRO B CA 1
ATOM 4703 C C . PRO B 1 297 ? -10.125 -27.516 -6.594 1 98.44 297 PRO B C 1
ATOM 4705 O O . PRO B 1 297 ? -10.992 -28.359 -6.379 1 98.44 297 PRO B O 1
ATOM 4708 N N . ARG B 1 298 ? -10.266 -26.516 -7.43 1 98.19 298 ARG B N 1
ATOM 4709 C CA . ARG B 1 298 ? -11.328 -26.5 -8.43 1 98.19 298 ARG B CA 1
ATOM 4710 C C . ARG B 1 298 ? -10.82 -27.016 -9.773 1 98.19 298 ARG B C 1
ATOM 4712 O O . ARG B 1 298 ? -10.156 -26.281 -10.508 1 98.19 298 ARG B O 1
ATOM 4719 N N . LEU B 1 299 ? -11.109 -28.234 -10.078 1 98.12 299 LEU B N 1
ATOM 4720 C CA . LEU B 1 299 ? -10.609 -28.906 -11.273 1 98.12 299 LEU B CA 1
ATOM 4721 C C . LEU B 1 299 ? -11.688 -28.984 -12.352 1 98.12 299 LEU B C 1
ATOM 4723 O O . LEU B 1 299 ? -12.82 -29.375 -12.07 1 98.12 299 LEU B O 1
ATOM 4727 N N . ASP B 1 300 ? -11.328 -28.484 -13.523 1 97.75 300 ASP B N 1
ATOM 4728 C CA . ASP B 1 300 ? -12.203 -28.719 -14.672 1 97.75 300 ASP B CA 1
ATOM 4729 C C . ASP B 1 300 ? -12.438 -30.203 -14.883 1 97.75 300 ASP B C 1
ATOM 4731 O O . ASP B 1 300 ? -11.5 -31 -14.812 1 97.75 300 ASP B O 1
ATOM 4735 N N . PRO B 1 301 ? -13.641 -30.562 -15.156 1 94.94 301 PRO B N 1
ATOM 4736 C CA . PRO B 1 301 ? -13.93 -32 -15.242 1 94.94 301 PRO B CA 1
ATOM 4737 C C . PRO B 1 301 ? -13.359 -32.625 -16.5 1 94.94 301 PRO B C 1
ATOM 4739 O O . PRO B 1 301 ? -13.234 -33.875 -16.578 1 94.94 301 PRO B O 1
ATOM 4742 N N . ARG B 1 302 ? -13.094 -31.938 -17.547 1 96.19 302 ARG B N 1
ATOM 4743 C CA . ARG B 1 302 ? -12.555 -32.5 -18.781 1 96.19 302 ARG B CA 1
ATOM 4744 C C . ARG B 1 302 ? -11.133 -33 -18.562 1 96.19 302 ARG B C 1
ATOM 4746 O O . ARG B 1 302 ? -10.391 -32.469 -17.734 1 96.19 302 ARG B O 1
ATOM 4753 N N . THR B 1 303 ? -10.781 -33.938 -19.281 1 95.19 303 THR B N 1
ATOM 4754 C CA . THR B 1 303 ? -9.438 -34.5 -19.266 1 95.19 303 THR B CA 1
ATOM 4755 C C . THR B 1 303 ? -8.719 -34.219 -20.594 1 95.19 303 THR B C 1
ATOM 4757 O O . THR B 1 303 ? -9.328 -34.281 -21.656 1 95.19 303 THR B O 1
ATOM 4760 N N . PHE B 1 304 ? -7.5 -33.875 -20.531 1 97.5 304 PHE B N 1
ATOM 4761 C CA . PHE B 1 304 ? -6.621 -33.656 -21.672 1 97.5 304 PHE B CA 1
ATOM 4762 C C . PHE B 1 304 ? -5.285 -34.344 -21.484 1 97.5 304 PHE B C 1
ATOM 4764 O O . PHE B 1 304 ? -4.684 -34.25 -20.406 1 97.5 304 PHE B O 1
ATOM 4771 N N . SER B 1 305 ? -4.852 -35.094 -22.5 1 97.12 305 SER B N 1
ATOM 4772 C CA . SER B 1 305 ? -3.492 -35.625 -22.5 1 97.12 305 SER B CA 1
ATOM 4773 C C . SER B 1 305 ? -2.506 -34.625 -23.078 1 97.12 305 SER B C 1
ATOM 4775 O O . SER B 1 305 ? -2.91 -33.594 -23.625 1 97.12 305 SER B O 1
ATOM 4777 N N . ILE B 1 306 ? -1.252 -34.875 -22.953 1 97.06 306 ILE B N 1
ATOM 4778 C CA . ILE B 1 306 ? -0.228 -34 -23.5 1 97.06 306 ILE B CA 1
ATOM 4779 C C . ILE B 1 306 ? -0.374 -33.906 -25.016 1 97.06 306 ILE B C 1
ATOM 4781 O O . ILE B 1 306 ? -0.071 -32.844 -25.594 1 97.06 306 ILE B O 1
ATOM 4785 N N . ALA B 1 307 ? -0.916 -34.906 -25.656 1 95.38 307 ALA B N 1
ATOM 4786 C CA . ALA B 1 307 ? -1.155 -34.875 -27.094 1 95.38 307 ALA B CA 1
ATOM 4787 C C . ALA B 1 307 ? -2.281 -33.906 -27.453 1 95.38 307 ALA B C 1
ATOM 4789 O O . ALA B 1 307 ? -2.371 -33.469 -28.594 1 95.38 307 ALA B O 1
ATOM 4790 N N . GLU B 1 308 ? -3.109 -33.656 -26.516 1 96.12 308 GLU B N 1
ATOM 4791 C CA . GLU B 1 308 ? -4.273 -32.812 -26.734 1 96.12 308 GLU B CA 1
ATOM 4792 C C . GLU B 1 308 ? -4.047 -31.406 -26.156 1 96.12 308 GLU B C 1
ATOM 4794 O O . GLU B 1 308 ? -5.004 -30.672 -25.906 1 96.12 308 GLU B O 1
ATOM 4799 N N . ILE B 1 309 ? -2.846 -31.062 -25.875 1 97.25 309 ILE B N 1
ATOM 4800 C CA . ILE B 1 309 ? -2.504 -29.859 -25.125 1 97.25 309 ILE B CA 1
ATOM 4801 C C . ILE B 1 309 ? -3.006 -28.625 -25.859 1 97.25 309 ILE B C 1
ATOM 4803 O O . ILE B 1 309 ? -3.414 -27.641 -25.234 1 97.25 309 ILE B O 1
ATOM 4807 N N . GLY B 1 310 ? -3.014 -28.578 -27.156 1 96.69 310 GLY B N 1
ATOM 4808 C CA . GLY B 1 310 ? -3.59 -27.469 -27.891 1 96.69 310 GLY B CA 1
ATOM 4809 C C . GLY B 1 310 ? -5.035 -27.188 -27.516 1 96.69 310 GLY B C 1
ATOM 4810 O O . GLY B 1 310 ? -5.402 -26.047 -27.25 1 96.69 310 GLY B O 1
ATOM 4811 N N . SER B 1 311 ? -5.82 -28.25 -27.484 1 96.19 311 SER B N 1
ATOM 4812 C CA . SER B 1 311 ? -7.227 -28.125 -27.109 1 96.19 311 SER B CA 1
ATOM 4813 C C . SER B 1 311 ? -7.379 -27.688 -25.656 1 96.19 311 SER B C 1
ATOM 4815 O O . SER B 1 311 ? -8.32 -26.953 -25.328 1 96.19 311 SER B O 1
ATOM 4817 N N . ALA B 1 312 ? -6.492 -28.172 -24.812 1 97.69 312 ALA B N 1
ATOM 4818 C CA . ALA B 1 312 ? -6.504 -27.734 -23.422 1 97.69 312 ALA B CA 1
ATOM 4819 C C . ALA B 1 312 ? -6.332 -26.219 -23.312 1 97.69 312 ALA B C 1
ATOM 4821 O O . ALA B 1 312 ? -7.066 -25.547 -22.594 1 97.69 312 ALA B O 1
ATOM 4822 N N . TYR B 1 313 ? -5.406 -25.672 -24.078 1 97.75 313 TYR B N 1
ATOM 4823 C CA . TYR B 1 313 ? -5.145 -24.234 -24.047 1 97.75 313 TYR B CA 1
ATOM 4824 C C . TYR B 1 313 ? -6.305 -23.453 -24.656 1 97.75 313 TYR B C 1
ATOM 4826 O O . TYR B 1 313 ? -6.617 -22.344 -24.219 1 97.75 313 TYR B O 1
ATOM 4834 N N . ASP B 1 314 ? -6.996 -24 -25.688 1 96.62 314 ASP B N 1
ATOM 4835 C CA . ASP B 1 314 ? -8.227 -23.391 -26.203 1 96.62 314 ASP B CA 1
ATOM 4836 C C . ASP B 1 314 ? -9.297 -23.328 -25.125 1 96.62 314 ASP B C 1
ATOM 4838 O O . ASP B 1 314 ? -10.031 -22.344 -25.031 1 96.62 314 ASP B O 1
ATOM 4842 N N . ALA B 1 315 ? -9.336 -24.359 -24.328 1 96.44 315 ALA B N 1
ATOM 4843 C CA . ALA B 1 315 ? -10.32 -24.422 -23.25 1 96.44 315 ALA B CA 1
ATOM 4844 C C . ALA B 1 315 ? -9.992 -23.406 -22.156 1 96.44 315 ALA B C 1
ATOM 4846 O O . ALA B 1 315 ? -10.898 -22.828 -21.547 1 96.44 315 ALA B O 1
ATOM 4847 N N . VAL B 1 316 ? -8.68 -23.172 -21.844 1 96.19 316 VAL B N 1
ATOM 4848 C CA . VAL B 1 316 ? -8.266 -22.203 -20.859 1 96.19 316 VAL B CA 1
ATOM 4849 C C . VAL B 1 316 ? -8.766 -20.812 -21.25 1 96.19 316 VAL B C 1
ATOM 4851 O O . VAL B 1 316 ? -9.242 -20.047 -20.406 1 96.19 316 VAL B O 1
ATOM 4854 N N . LEU B 1 317 ? -8.828 -20.531 -22.531 1 93.44 317 LEU B N 1
ATOM 4855 C CA . LEU B 1 317 ? -9.125 -19.188 -23.031 1 93.44 317 LEU B CA 1
ATOM 4856 C C . LEU B 1 317 ? -10.562 -19.109 -23.531 1 93.44 317 LEU B C 1
ATOM 4858 O O . LEU B 1 317 ? -11.094 -18.016 -23.75 1 93.44 317 LEU B O 1
ATOM 4862 N N . GLY B 1 318 ? -11.203 -20.172 -23.656 1 93.12 318 GLY B N 1
ATOM 4863 C CA . GLY B 1 318 ? -12.516 -20.203 -24.281 1 93.12 318 GLY B CA 1
ATOM 4864 C C . GLY B 1 318 ? -12.484 -19.766 -25.75 1 93.12 318 GLY B C 1
ATOM 4865 O O . GLY B 1 318 ? -13.234 -18.891 -26.156 1 93.12 318 GLY B O 1
ATOM 4866 N N . ARG B 1 319 ? -11.586 -20.406 -26.438 1 92.81 319 ARG B N 1
ATOM 4867 C CA . ARG B 1 319 ? -11.43 -20.047 -27.844 1 92.81 319 ARG B CA 1
ATOM 4868 C C . ARG B 1 319 ? -11.609 -21.266 -28.75 1 92.81 319 ARG B C 1
ATOM 4870 O O . ARG B 1 319 ? -11.695 -22.406 -28.266 1 92.81 319 ARG B O 1
ATOM 4877 N N . ASN B 1 320 ? -11.75 -20.984 -30.094 1 93.25 320 ASN B N 1
ATOM 4878 C CA . ASN B 1 320 ? -11.844 -22 -31.125 1 93.25 320 ASN B CA 1
ATOM 4879 C C . ASN B 1 320 ? -13.008 -22.953 -30.875 1 93.25 320 ASN B C 1
ATOM 4881 O O . ASN B 1 320 ? -12.852 -24.172 -30.984 1 93.25 320 ASN B O 1
ATOM 4885 N N . ASP B 1 321 ? -14.086 -22.484 -30.328 1 91.94 321 ASP B N 1
ATOM 4886 C CA . ASP B 1 321 ? -15.352 -23.188 -30.109 1 91.94 321 ASP B CA 1
ATOM 4887 C C . ASP B 1 321 ? -15.227 -24.203 -28.984 1 91.94 321 ASP B C 1
ATOM 4889 O O . ASP B 1 321 ? -16.016 -25.141 -28.891 1 91.94 321 ASP B O 1
ATOM 4893 N N . VAL B 1 322 ? -14.133 -24.078 -28.297 1 91.88 322 VAL B N 1
ATOM 4894 C CA . VAL B 1 322 ? -14 -24.875 -27.078 1 91.88 322 VAL B CA 1
ATOM 4895 C C . VAL B 1 322 ? -14.5 -24.078 -25.891 1 91.88 322 VAL B C 1
ATOM 4897 O O . VAL B 1 322 ? -14.055 -22.953 -25.656 1 91.88 322 VAL B O 1
ATOM 4900 N N . PRO B 1 323 ? -15.43 -24.641 -25.141 1 92.94 323 PRO B N 1
ATOM 4901 C CA . PRO B 1 323 ? -15.953 -23.891 -23.984 1 92.94 323 PRO B CA 1
ATOM 4902 C C . PRO B 1 323 ? -14.867 -23.547 -22.969 1 92.94 323 PRO B C 1
ATOM 4904 O O . PRO B 1 323 ? -13.953 -24.328 -22.734 1 92.94 323 PRO B O 1
ATOM 4907 N N . ARG B 1 324 ? -15.008 -22.391 -22.391 1 93.69 324 ARG B N 1
ATOM 4908 C CA . ARG B 1 324 ? -14.055 -21.938 -21.391 1 93.69 324 ARG B CA 1
ATOM 4909 C C . ARG B 1 324 ? -14.023 -22.891 -20.188 1 93.69 324 ARG B C 1
ATOM 4911 O O . ARG B 1 324 ? -15.047 -23.453 -19.812 1 93.69 324 ARG B O 1
ATOM 4918 N N . GLN B 1 325 ? -12.883 -22.953 -19.641 1 94.62 325 GLN B N 1
ATOM 4919 C CA . GLN B 1 325 ? -12.664 -23.844 -18.5 1 94.62 325 GLN B CA 1
ATOM 4920 C C . GLN B 1 325 ? -13.609 -23.5 -17.344 1 94.62 325 GLN B C 1
ATOM 4922 O O . GLN B 1 325 ? -13.945 -22.328 -17.141 1 94.62 325 GLN B O 1
ATOM 4927 N N . ARG B 1 326 ? -14.117 -24.406 -16.625 1 92.88 326 ARG B N 1
ATOM 4928 C CA . ARG B 1 326 ? -14.797 -24.344 -15.328 1 92.88 326 ARG B CA 1
ATOM 4929 C C . ARG B 1 326 ? -13.922 -24.906 -14.219 1 92.88 326 ARG B C 1
ATOM 4931 O O . ARG B 1 326 ? -14.055 -26.078 -13.852 1 92.88 326 ARG B O 1
ATOM 4938 N N . GLY B 1 327 ? -13.125 -24.094 -13.625 1 96.31 327 GLY B N 1
ATOM 4939 C CA . GLY B 1 327 ? -12 -24.531 -12.82 1 96.31 327 GLY B CA 1
ATOM 4940 C C . GLY B 1 327 ? -10.703 -24.656 -13.609 1 96.31 327 GLY B C 1
ATOM 4941 O O . GLY B 1 327 ? -10.625 -24.188 -14.742 1 96.31 327 GLY B O 1
ATOM 4942 N N . LYS B 1 328 ? -9.758 -25.203 -13.016 1 98.12 328 LYS B N 1
ATOM 4943 C CA . LYS B 1 328 ? -8.438 -25.297 -13.641 1 98.12 328 LYS B CA 1
ATOM 4944 C C . LYS B 1 328 ? -8.297 -26.578 -14.445 1 98.12 328 LYS B C 1
ATOM 4946 O O . LYS B 1 328 ? -8.828 -27.625 -14.055 1 98.12 328 LYS B O 1
ATOM 4951 N N . ILE B 1 329 ? -7.52 -26.5 -15.484 1 98.31 329 ILE B N 1
ATOM 4952 C CA . ILE B 1 329 ? -7.324 -27.656 -16.359 1 98.31 329 ILE B CA 1
ATOM 4953 C C . ILE B 1 329 ? -5.973 -28.297 -16.078 1 98.31 329 ILE B C 1
ATOM 4955 O O . ILE B 1 329 ? -4.961 -27.609 -15.93 1 98.31 329 ILE B O 1
ATOM 4959 N N . ALA B 1 330 ? -5.957 -29.594 -15.93 1 98.5 330 ALA B N 1
ATOM 4960 C CA . ALA B 1 330 ? -4.742 -30.391 -15.805 1 98.5 330 ALA B CA 1
ATOM 4961 C C . ALA B 1 330 ? -4.469 -31.188 -17.078 1 98.5 330 ALA B C 1
ATOM 4963 O O . ALA B 1 330 ? -5.395 -31.734 -17.688 1 98.5 330 ALA B O 1
ATOM 4964 N N . ILE B 1 331 ? -3.254 -31.172 -17.484 1 98.5 331 ILE B N 1
ATOM 4965 C CA . ILE B 1 331 ? -2.791 -32 -18.578 1 98.5 331 ILE B CA 1
ATOM 4966 C C . ILE B 1 331 ? -2.213 -33.312 -18.031 1 98.5 331 ILE B C 1
ATOM 4968 O O . ILE B 1 331 ? -1.272 -33.312 -17.234 1 98.5 331 ILE B O 1
ATOM 4972 N N . THR B 1 332 ? -2.748 -34.406 -18.438 1 98.06 332 THR B N 1
ATOM 4973 C CA . THR B 1 332 ? -2.205 -35.688 -18.047 1 98.06 332 THR B CA 1
ATOM 4974 C C . THR B 1 332 ? -1.015 -36.094 -18.922 1 98.06 332 THR B C 1
ATOM 4976 O O . THR B 1 332 ? -1.089 -36 -20.141 1 98.06 332 THR B O 1
ATOM 4979 N N . VAL B 1 333 ? 0.046 -36.469 -18.234 1 96.31 333 VAL B N 1
ATOM 4980 C CA . VAL B 1 333 ? 1.262 -36.875 -18.938 1 96.31 333 VAL B CA 1
ATOM 4981 C C . VAL B 1 333 ? 1.523 -38.375 -18.688 1 96.31 333 VAL B C 1
ATOM 4983 O O . VAL B 1 333 ? 1.847 -38.781 -17.578 1 96.31 333 VAL B O 1
ATOM 4986 N N . GLU B 1 334 ? 1.402 -39.156 -19.688 1 86.88 334 GLU B N 1
ATOM 4987 C CA . GLU B 1 334 ? 1.651 -40.594 -19.562 1 86.88 334 GLU B CA 1
ATOM 4988 C C . GLU B 1 334 ? 3.145 -40.906 -19.641 1 86.88 334 GLU B C 1
ATOM 4990 O O . GLU B 1 334 ? 3.83 -40.438 -20.547 1 86.88 334 GLU B O 1
ATOM 4995 N N . PRO B 1 335 ? 3.621 -41.594 -18.656 1 75.44 335 PRO B N 1
ATOM 4996 C CA . PRO B 1 335 ? 5.051 -41.906 -18.672 1 75.44 335 PRO B CA 1
ATOM 4997 C C . PRO B 1 335 ? 5.488 -42.625 -19.938 1 75.44 335 PRO B C 1
ATOM 4999 O O . PRO B 1 335 ? 6.617 -42.438 -20.406 1 75.44 335 PRO B O 1
ATOM 5002 N N . GLN B 1 336 ? 4.703 -43.469 -20.484 1 73.88 336 GLN B N 1
ATOM 5003 C CA . GLN B 1 336 ? 5.113 -44.281 -21.609 1 73.88 336 GLN B CA 1
ATOM 5004 C C . GLN B 1 336 ? 4.629 -43.688 -22.938 1 73.88 336 GLN B C 1
ATOM 5006 O O . GLN B 1 336 ? 4.68 -44.344 -23.969 1 73.88 336 GLN B O 1
ATOM 5011 N N . PHE B 1 337 ? 4.328 -42.469 -22.75 1 76.31 337 PHE B N 1
ATOM 5012 C CA . PHE B 1 337 ? 3.883 -41.844 -24 1 76.31 337 PHE B CA 1
ATOM 5013 C C . PHE B 1 337 ? 5 -41.875 -25.047 1 76.31 337 PHE B C 1
ATOM 5015 O O . PHE B 1 337 ? 6.152 -41.562 -24.719 1 76.31 337 PHE B O 1
ATOM 5022 N N . ASN B 1 338 ? 4.844 -42.531 -26.078 1 70.81 338 ASN B N 1
ATOM 5023 C CA . ASN B 1 338 ? 5.789 -42.531 -27.188 1 70.81 338 ASN B CA 1
ATOM 5024 C C . ASN B 1 338 ? 5.172 -41.938 -28.453 1 70.81 338 ASN B C 1
ATOM 5026 O O . ASN B 1 338 ? 3.957 -42.031 -28.656 1 70.81 338 ASN B O 1
ATOM 5030 N N . LEU B 1 339 ? 5.969 -41.094 -29.188 1 66.56 339 LEU B N 1
ATOM 5031 C CA . LEU B 1 339 ? 5.512 -40.469 -30.422 1 66.56 339 LEU B CA 1
ATOM 5032 C C . LEU B 1 339 ? 5.133 -41.562 -31.453 1 66.56 339 LEU B C 1
ATOM 5034 O O . LEU B 1 339 ? 4.684 -41.219 -32.562 1 66.56 339 LEU B O 1
ATOM 5038 N N . HIS B 1 340 ? 5.219 -42.75 -31.219 1 50.28 340 HIS B N 1
ATOM 5039 C CA . HIS B 1 340 ? 4.996 -43.688 -32.312 1 50.28 340 HIS B CA 1
ATOM 5040 C C . HIS B 1 340 ? 3.84 -43.25 -33.188 1 50.28 340 HIS B C 1
ATOM 5042 O O . HIS B 1 340 ? 4 -43.094 -34.406 1 50.28 340 HIS B O 1
ATOM 5048 N N . GLU B 1 341 ? 2.578 -44.219 -33.125 1 40.69 341 GLU B N 1
ATOM 5049 C CA . GLU B 1 341 ? 1.679 -44.906 -34.062 1 40.69 341 GLU B CA 1
ATOM 5050 C C . GLU B 1 341 ? 0.529 -44 -34.469 1 40.69 341 GLU B C 1
ATOM 5052 O O . GLU B 1 341 ? -0.612 -44.188 -34.062 1 40.69 341 GLU B O 1
ATOM 5057 N N . GLN B 1 342 ? 0.422 -42.844 -34.156 1 38.38 342 GLN B N 1
ATOM 5058 C CA . GLN B 1 342 ? -0.714 -42.219 -34.844 1 38.38 342 GLN B CA 1
ATOM 5059 C C . GLN B 1 342 ? -0.511 -42.219 -36.344 1 38.38 342 GLN B C 1
ATOM 5061 O O . GLN B 1 342 ? -0.09 -41.188 -36.906 1 38.38 342 GLN B O 1
ATOM 5066 N N . ARG B 1 343 ? -0.005 -43.281 -37 1 33.84 343 ARG B N 1
ATOM 5067 C CA . ARG B 1 343 ? -0.417 -43.469 -38.375 1 33.84 343 ARG B CA 1
ATOM 5068 C C . ARG B 1 343 ? -1.846 -44 -38.438 1 33.84 343 ARG B C 1
ATOM 5070 O O . ARG B 1 343 ? -2.242 -44.844 -37.625 1 33.84 343 ARG B O 1
#

Secondary structure (DSSP, 8-state):
----EEEEEEE-STTPPEEEEEEEPP-PPTTEEEEEEEEEE--HHHHHHHHT--GGG--PSSEE---EEEEEEEEE-TT--S--TT-EEEEE--SSTT---SSBSEEEEEGGGEEEPPTTS-HHHHHTSHHHHHHHHIIIIIIS---TT-EEEEETTTSHHHHHHHHHHHHTT-EEEEEE-TTHHHHHHHHT-EEEETTS-HHHHHHHHHTTS-EEEEEESS-HHHHHHHHHHEEEEEEEEES---SEEE-HHHHTTT-EEEE--TTHHHHHT-SHHHHHHHHHHHHHHHHTTS----B-S--EEGGGHHHHHHHHHT-TTPPPPSSB-EEE--TT-------/-PPPEEEEEEE-STTPPEEEEEEEPP-PPTTEEEEEEEEEE--HHHHHHHHT--GGG--PSSEE---EEEEEEEEE-TT--S--TT-EEEEE--SSTT---SSBSEEEEEGGGEEEPPTTS-HHHHHTSHHHHHHHHIIIIIIS---TT-EEEEETTTSHHHHHHHHHHHHTT-EEEEEE-TTHHHHHHHHT-EEEETTS-HHHHHHHHHTTS-EEEEEESS-HHHHHHHHHHEEEEEEEEES---SEEE-HHHHTTT-EEEE--TTHHHHHT-SHHHHHHHHHHHHHHHHTTS----B-S--EEGGGHHHHHHHHHT-TTPPPPSSB-EEE--TT--S----